Protein AF-0000000078804702 (afdb_homodimer)

Solvent-accessible surface area (backbone atoms only — not comparable to full-atom values): 27509 Å² total; per-residue (Å²): 141,84,66,88,54,60,41,47,12,32,37,40,28,35,27,74,86,36,54,41,35,38,36,31,44,32,81,52,25,20,32,61,36,41,46,68,58,46,64,64,47,25,78,71,20,15,32,34,26,32,12,50,66,21,12,46,74,16,57,66,72,51,76,78,38,61,78,45,44,46,62,44,34,39,52,32,46,51,52,30,50,53,52,49,28,63,74,61,70,49,56,24,34,37,36,12,26,24,32,20,10,31,43,47,53,52,41,41,50,76,42,46,86,52,38,58,26,34,39,25,39,27,25,30,65,47,52,72,68,54,44,49,49,36,40,70,44,6,63,62,51,32,52,50,39,51,53,32,36,75,34,41,37,58,34,29,51,51,47,44,69,77,40,68,67,44,57,71,65,32,42,52,19,38,29,46,4,32,51,31,31,43,58,71,55,40,51,57,25,62,53,39,68,88,60,61,52,67,62,53,59,72,66,41,74,49,38,36,35,41,31,35,20,68,29,89,68,28,67,39,20,59,66,43,45,49,54,58,58,68,67,68,49,91,45,55,46,72,45,82,47,79,86,19,52,55,65,35,52,56,61,39,47,67,63,42,49,68,66,45,49,63,55,54,52,53,50,48,57,58,53,62,58,61,67,67,78,108,138,83,66,88,53,62,41,47,10,32,36,39,27,34,28,76,88,35,54,42,33,40,37,30,44,32,83,52,26,21,33,61,36,41,47,68,56,47,62,64,46,24,78,72,19,16,32,36,25,32,13,51,67,22,12,45,76,16,59,67,73,52,77,77,37,62,79,45,44,45,61,44,34,41,53,31,48,53,51,29,50,52,51,49,26,63,75,62,70,48,54,25,34,37,35,13,26,25,30,18,10,30,44,46,53,51,42,41,50,76,41,46,84,52,37,60,28,36,40,25,40,27,26,30,64,46,53,72,69,54,45,49,48,36,39,71,42,6,64,62,51,32,51,50,39,51,53,33,37,76,34,43,37,57,36,28,52,52,48,43,69,76,40,68,69,44,56,72,63,32,41,51,19,37,28,47,3,33,52,30,31,42,57,72,56,42,52,56,25,61,54,41,67,88,62,60,52,69,62,53,60,72,64,41,75,48,40,36,33,42,31,33,20,68,29,90,70,29,66,40,19,59,65,42,46,50,55,59,58,69,66,70,48,89,45,57,45,72,45,82,50,81,85,20,54,57,64,36,54,55,60,39,47,66,64,42,47,68,66,46,50,64,55,54,52,55,48,48,56,59,53,62,58,61,69,67,78,107

pLDDT: mean 95.22, std 11.7, range [25.05, 98.94]

Radius of gyration: 23.61 Å; Cα contacts (8 Å, |Δi|>4): 1198; chains: 2; bounding box: 57×75×54 Å

Secondary structure (DSSP, 8-state):
--SS--PPPEEEES-TTSPEEEEE--TT--GGGGHHHHHHHTTTSEEEEEPPTTSTTSPPPPTGGGGSHHHHHHHHHHHHHHHHHHHHTS-EEEEEETHHHHHHHHHHHH-GGGEEEEEEES-----HHHHHHHHHHHHHHHHHHHHHHH-HHHHHHHHHHH-TTS-HHHHHHHHHHHHTS-HHHHHHT--S-SS-HHHHHHT--S-EEEEE-SSTT-SSHHHHHHHHHHT--TTEEEEE-TT--SSHHHHSHHHHHHHHHHHHHHHHHHHHHHHTT-/--SS--PPPEEEES-TTSPEEEEE--TT--GGGGHHHHHHHTTTSEEEEEPPTTSTTSPPPPTGGGGSHHHHHHHHHHHHHHHHHHHHTS-EEEEEETHHHHHHHHHHHH-GGGEEEEEEES-----HHHHHHHHHHHHHHHHHHHHHHH-HHHHHHHHHHH-TTS-HHHHHHHHHHHHTS-HHHHHHT--S-SS-HHHHHHT--S-EEEEE-SSTT-SSHHHHHHHHHHT--TTEEEEE-TT--SSHHHHSHHHHHHHHHHHHHHHHHHHHHHHTT-

InterPro domains:
  IPR000073 Alpha/beta hydrolase fold-1 [PF00561] (19-133)
  IPR000073 Alpha/beta hydrolase fold-1 [PR00111] (44-59)
  IPR000073 Alpha/beta hydrolase fold-1 [PR00111] (94-107)
  IPR029058 Alpha/Beta hydrolase fold [G3DSA:3.40.50.1820] (8-265)
  IPR029058 Alpha/Beta hydrolase fold [SSF53474] (6-266)
  IPR050266 AB hydrolase superfamily [PTHR43798] (16-266)

Foldseek 3Di:
DDDPQLAFDKDKAADLQAAEEEEEEAALFAQLLCVVVCVVCRDHHTYIYTGFAQWDPTHHDDPVCLVPVLVSRLVSVLSNLVVSCVVSVHAYEYEYAALGLQSVLLCLLPPVVRHLEYEYQLYVQADPVRLVVLQVCLVVVLVVLVVLLVPVVVQLVVCCVVQVQFDSSSSSRSSNSSNRGRSSNSNRSDSHDPDNVLVSNLSRDHAYEYEWEADPQRRCHPVNQVSQVVSVDPSYHYHYDYDAHSPRCRRCVPSCCVVCVVVNVVSSVVTVVVVVVD/DDDPQLAFDKDKAADLQAAEAEEEEAALFAQLLCVVVCVVCRDHHTYIYTGFAQWDPTHHDDPVCLVPVLVSRLVSVLSNLVVSCVVSVHAYEYEYAALGLQSVLLCLLPPVVRHLEYEYQLYVQADPVRLVVLQVCLVVVLVVLVVLLVPVVVQLVVCCVVQVQFDSSSSSRSSNSSNRGRSSNSNRSDSHDPDNVLVSNLSRDHAYEYEWEADPQRRCHPVNQVSQVVSVDPSYHYHYDYDAHSPRCRNCVPSCCVPPVVVNVVSSVVTVVVVVVD

Structure (mmCIF, N/CA/C/O backbone):
data_AF-0000000078804702-model_v1
#
loop_
_entity.id
_entity.type
_entity.pdbx_description
1 polymer 'Hydrolase, alpha/beta domain protein'
#
loop_
_atom_site.group_PDB
_atom_site.id
_atom_site.type_symbol
_atom_site.label_atom_id
_atom_site.label_alt_id
_atom_site.label_comp_id
_atom_site.label_asym_id
_atom_site.label_entity_id
_atom_site.label_seq_id
_atom_site.pdbx_PDB_ins_code
_atom_site.Cartn_x
_atom_site.Cartn_y
_atom_site.Cartn_z
_atom_site.occupancy
_atom_site.B_iso_or_equiv
_atom_site.auth_seq_id
_atom_site.auth_comp_id
_atom_site.auth_asym_id
_atom_site.auth_atom_id
_atom_site.pdbx_PDB_model_num
ATOM 1 N N . MET A 1 1 ? 19.219 3.117 -19.453 1 29.48 1 MET A N 1
ATOM 2 C CA . MET A 1 1 ? 18 2.646 -18.797 1 29.48 1 MET A CA 1
ATOM 3 C C . MET A 1 1 ? 16.875 3.686 -18.922 1 29.48 1 MET A C 1
ATOM 5 O O . MET A 1 1 ? 16.547 4.355 -17.938 1 29.48 1 MET A O 1
ATOM 9 N N . SER A 1 2 ? 16.641 4.332 -20.031 1 34.12 2 SER A N 1
ATOM 10 C CA . SER A 1 2 ? 16.188 5.602 -20.594 1 34.12 2 SER A CA 1
ATOM 11 C C . SER A 1 2 ? 14.742 5.895 -20.234 1 34.12 2 SER A C 1
ATOM 13 O O . SER A 1 2 ? 14.344 7.059 -20.141 1 34.12 2 SER A O 1
ATOM 15 N N . GLY A 1 3 ? 13.664 4.961 -20.594 1 38.44 3 GLY A N 1
ATOM 16 C CA . GLY A 1 3 ? 12.289 5.406 -20.734 1 38.44 3 GLY A CA 1
ATOM 17 C C . GLY A 1 3 ? 11.57 5.582 -19.406 1 38.44 3 GLY A C 1
ATOM 18 O O . GLY A 1 3 ? 12.07 5.148 -18.375 1 38.44 3 GLY A O 1
ATOM 19 N N . ALA A 1 4 ? 10.375 6.328 -19.172 1 47.5 4 ALA A N 1
ATOM 20 C CA . ALA A 1 4 ? 9.461 6.488 -18.047 1 47.5 4 ALA A CA 1
ATOM 21 C C . ALA A 1 4 ? 9.32 5.191 -17.266 1 47.5 4 ALA A C 1
ATOM 23 O O . ALA A 1 4 ? 8.992 4.145 -17.828 1 47.5 4 ALA A O 1
ATOM 24 N N . GLY A 1 5 ? 10.18 4.957 -16.312 1 56.16 5 GLY A N 1
ATOM 25 C CA . GLY A 1 5 ? 10.43 3.711 -15.617 1 56.16 5 GLY A CA 1
ATOM 26 C C . GLY A 1 5 ? 9.156 2.961 -15.258 1 56.16 5 GLY A C 1
ATOM 27 O O . GLY A 1 5 ? 8.133 3.576 -14.961 1 56.16 5 GLY A O 1
ATOM 28 N N . ARG A 1 6 ? 8.891 1.747 -15.75 1 79.5 6 ARG A N 1
ATOM 29 C CA . ARG A 1 6 ? 7.859 0.716 -15.711 1 79.5 6 ARG A CA 1
ATOM 30 C C . ARG A 1 6 ? 7.777 0.076 -14.328 1 79.5 6 ARG A C 1
ATOM 32 O O . ARG A 1 6 ? 7.219 -1.011 -14.18 1 79.5 6 ARG A O 1
ATOM 39 N N . ILE A 1 7 ? 8.25 0.853 -13.398 1 95.69 7 ILE A N 1
ATOM 40 C CA . ILE A 1 7 ? 8.266 0.245 -12.07 1 95.69 7 ILE A CA 1
ATOM 41 C C . ILE A 1 7 ? 6.852 0.239 -11.492 1 95.69 7 ILE A C 1
ATOM 43 O O . ILE A 1 7 ? 6.191 1.278 -11.438 1 95.69 7 ILE A O 1
ATOM 47 N N . LEU A 1 8 ? 6.438 -0.89 -11.117 1 98.69 8 LEU A N 1
ATOM 48 C CA . LEU A 1 8 ? 5.109 -1.077 -10.539 1 98.69 8 LEU A CA 1
ATOM 49 C C . LEU A 1 8 ? 5.055 -0.542 -9.109 1 98.69 8 LEU A C 1
ATOM 51 O O . LEU A 1 8 ? 6.09 -0.417 -8.453 1 98.69 8 LEU A O 1
ATOM 55 N N . SER A 1 9 ? 3.852 -0.171 -8.688 1 98.75 9 SER A N 1
ATOM 56 C CA . SER A 1 9 ? 3.656 0.253 -7.309 1 98.75 9 SER A CA 1
ATOM 57 C C . SER A 1 9 ? 3.779 -0.923 -6.348 1 98.75 9 SER A C 1
ATOM 59 O O . SER A 1 9 ? 3.508 -2.066 -6.719 1 98.75 9 SER A O 1
ATOM 61 N N . PHE A 1 10 ? 4.188 -0.593 -5.113 1 98.88 10 PHE A N 1
ATOM 62 C CA . PHE A 1 10 ? 4.316 -1.663 -4.129 1 98.88 10 PHE A CA 1
ATOM 63 C C . PHE A 1 10 ? 4.152 -1.12 -2.715 1 98.88 10 PHE A C 1
ATOM 65 O O . PHE A 1 10 ? 4.238 0.091 -2.496 1 98.88 10 PHE A O 1
ATOM 72 N N . ILE A 1 11 ? 3.848 -1.973 -1.835 1 98.94 11 ILE A N 1
ATOM 73 C CA . ILE A 1 11 ? 3.869 -1.751 -0.394 1 98.94 11 ILE A CA 1
ATOM 74 C C . ILE A 1 11 ? 5.125 -2.373 0.207 1 98.94 11 ILE A C 1
ATOM 76 O O . ILE A 1 11 ? 5.48 -3.51 -0.116 1 98.94 11 ILE A O 1
ATOM 80 N N . ALA A 1 12 ? 5.793 -1.643 1.043 1 98.81 12 ALA A N 1
ATOM 81 C CA . ALA A 1 12 ? 6.961 -2.166 1.744 1 98.81 12 ALA A CA 1
ATOM 82 C C . ALA A 1 12 ? 6.777 -2.086 3.256 1 98.81 12 ALA A C 1
ATOM 84 O O . ALA A 1 12 ? 6.281 -1.083 3.775 1 98.81 12 ALA A O 1
ATOM 85 N N . ALA A 1 13 ? 7.109 -3.119 3.928 1 98.56 13 ALA A N 1
ATOM 86 C CA . ALA A 1 13 ? 7.02 -3.211 5.383 1 98.56 13 ALA A CA 1
ATOM 87 C C . ALA A 1 13 ? 8.156 -4.051 5.953 1 98.56 13 ALA A C 1
ATOM 89 O O . ALA A 1 13 ? 8.75 -4.863 5.238 1 98.56 13 ALA A O 1
ATOM 90 N N . GLY A 1 14 ? 8.484 -3.824 7.215 1 97.56 14 GLY A N 1
ATOM 91 C CA . GLY A 1 14 ? 9.539 -4.574 7.875 1 97.56 14 GLY A CA 1
ATOM 92 C C . GLY A 1 14 ? 10.906 -3.912 7.77 1 97.56 14 GLY A C 1
ATOM 93 O O . GLY A 1 14 ? 11.055 -2.91 7.07 1 97.56 14 GLY A O 1
ATOM 94 N N . ASP A 1 15 ? 11.883 -4.488 8.43 1 96.19 15 ASP A N 1
ATOM 95 C CA . ASP A 1 15 ? 13.25 -3.98 8.492 1 96.19 15 ASP A CA 1
ATOM 96 C C . ASP A 1 15 ? 13.969 -4.16 7.156 1 96.19 15 ASP A C 1
ATOM 98 O O . ASP A 1 15 ? 14.094 -5.281 6.66 1 96.19 15 ASP A O 1
ATOM 102 N N . PRO A 1 16 ? 14.461 -3.021 6.598 1 95.56 16 PRO A N 1
ATOM 103 C CA . PRO A 1 16 ? 15.094 -3.102 5.277 1 95.56 16 PRO A CA 1
ATOM 104 C C . PRO A 1 16 ? 16.359 -3.951 5.281 1 95.56 16 PRO A C 1
ATOM 106 O O . PRO A 1 16 ? 16.875 -4.309 4.219 1 95.56 16 PRO A O 1
ATOM 109 N N . ASN A 1 17 ? 16.891 -4.258 6.434 1 94 17 ASN A N 1
ATOM 110 C CA . ASN A 1 17 ? 18.109 -5.035 6.523 1 94 17 ASN A CA 1
ATOM 111 C C . ASN A 1 17 ? 17.828 -6.531 6.625 1 94 17 ASN A C 1
ATOM 113 O O . ASN A 1 17 ? 18.75 -7.344 6.68 1 94 17 ASN A O 1
ATOM 117 N N . ARG A 1 18 ? 16.578 -6.918 6.641 1 96.12 18 ARG A N 1
ATOM 118 C CA . ARG A 1 18 ? 16.172 -8.32 6.699 1 96.12 18 ARG A CA 1
ATOM 119 C C . ARG A 1 18 ? 16.016 -8.898 5.297 1 96.12 18 ARG A C 1
ATOM 121 O O . ARG A 1 18 ? 15.938 -8.156 4.316 1 96.12 18 ARG A O 1
ATOM 128 N N . PRO A 1 19 ? 16.016 -10.25 5.188 1 97.12 19 PRO A N 1
ATOM 129 C CA . PRO A 1 19 ? 15.852 -10.867 3.867 1 97.12 19 PRO A CA 1
ATOM 130 C C . PRO A 1 19 ? 14.562 -10.43 3.174 1 97.12 19 PRO A C 1
ATOM 132 O O . PRO A 1 19 ? 13.523 -10.273 3.826 1 97.12 19 PRO A O 1
ATOM 135 N N . LEU A 1 20 ? 14.617 -10.305 1.873 1 97.94 20 LEU A N 1
ATOM 136 C CA . LEU A 1 20 ? 13.539 -9.727 1.079 1 97.94 20 LEU A CA 1
ATOM 137 C C . LEU A 1 20 ? 12.555 -10.797 0.626 1 97.94 20 LEU A C 1
ATOM 139 O O . LEU A 1 20 ? 12.961 -11.812 0.045 1 97.94 20 LEU A O 1
ATOM 143 N N . VAL A 1 21 ? 11.305 -10.625 0.927 1 98.81 21 VAL A N 1
ATOM 144 C CA . VAL A 1 21 ? 10.203 -11.414 0.387 1 98.81 21 VAL A CA 1
ATOM 145 C C . VAL A 1 21 ? 9.328 -10.539 -0.506 1 98.81 21 VAL A C 1
ATOM 147 O O . VAL A 1 21 ? 8.867 -9.477 -0.086 1 98.81 21 VAL A O 1
ATOM 150 N N . VAL A 1 22 ? 9.086 -10.938 -1.738 1 98.94 22 VAL A N 1
ATOM 151 C CA . VAL A 1 22 ? 8.227 -10.219 -2.672 1 98.94 22 VAL A CA 1
ATOM 152 C C . VAL A 1 22 ? 6.934 -11 -2.891 1 98.94 22 VAL A C 1
ATOM 154 O O . VAL A 1 22 ? 6.969 -12.195 -3.203 1 98.94 22 VAL A O 1
ATOM 157 N N . LEU A 1 23 ? 5.824 -10.367 -2.686 1 98.94 23 LEU A N 1
ATOM 158 C CA . LEU A 1 23 ? 4.5 -10.961 -2.818 1 98.94 23 LEU A CA 1
ATOM 159 C C . LEU A 1 23 ? 3.799 -10.453 -4.074 1 98.94 23 LEU A C 1
ATOM 161 O O . LEU A 1 23 ? 3.768 -9.25 -4.328 1 98.94 23 LEU A O 1
ATOM 165 N N . LEU A 1 24 ? 3.209 -11.367 -4.816 1 98.94 24 LEU A N 1
ATOM 166 C CA . LEU A 1 24 ? 2.451 -10.984 -6.004 1 98.94 24 LEU A CA 1
ATOM 167 C C . LEU A 1 24 ? 1.07 -11.625 -6 1 98.94 24 LEU A C 1
ATOM 169 O O . LEU A 1 24 ? 0.952 -12.852 -5.879 1 98.94 24 LEU A O 1
ATOM 173 N N . HIS A 1 25 ? 0.046 -10.828 -6.156 1 98.88 25 HIS A N 1
ATOM 174 C CA . HIS A 1 25 ? -1.347 -11.227 -5.996 1 98.88 25 HIS A CA 1
ATOM 175 C C . HIS A 1 25 ? -1.904 -11.812 -7.289 1 98.88 25 HIS A C 1
ATOM 177 O O . HIS A 1 25 ? -1.232 -11.797 -8.32 1 98.88 25 HIS A O 1
ATOM 183 N N . GLY A 1 26 ? -3.105 -12.383 -7.215 1 98.75 26 GLY A N 1
ATOM 184 C CA . GLY A 1 26 ? -3.811 -12.906 -8.375 1 98.75 26 GLY A CA 1
ATOM 185 C C . GLY A 1 26 ? -4.602 -11.852 -9.125 1 98.75 26 GLY A C 1
ATOM 186 O O . GLY A 1 26 ? -4.648 -10.695 -8.711 1 98.75 26 GLY A O 1
ATOM 187 N N . VAL A 1 27 ? -5.242 -12.273 -10.227 1 98.69 27 VAL A N 1
ATOM 188 C CA . VAL A 1 27 ? -5.988 -11.344 -11.062 1 98.69 27 VAL A CA 1
ATOM 189 C C . VAL A 1 27 ? -7.117 -10.711 -10.25 1 98.69 27 VAL A C 1
ATOM 191 O O . VAL A 1 27 ? -7.762 -11.383 -9.445 1 98.69 27 VAL A O 1
ATOM 194 N N . CYS A 1 28 ? -7.301 -9.383 -10.352 1 98.44 28 CYS A N 1
ATOM 195 C CA . CYS A 1 28 ? -8.367 -8.57 -9.773 1 98.44 28 CYS A CA 1
ATOM 196 C C . CYS A 1 28 ? -8.195 -8.445 -8.266 1 98.44 28 CYS A C 1
ATOM 198 O O . CYS A 1 28 ? -9.164 -8.156 -7.551 1 98.44 28 CYS A O 1
ATOM 200 N N . ASP A 1 29 ? -7.078 -8.695 -7.77 1 98.5 29 ASP A N 1
ATOM 201 C CA . ASP A 1 29 ? -6.688 -8.43 -6.387 1 98.5 29 ASP A CA 1
ATOM 202 C C . ASP A 1 29 ? -5.723 -7.246 -6.309 1 98.5 29 ASP A C 1
ATOM 204 O O . ASP A 1 29 ? -5.652 -6.434 -7.23 1 98.5 29 ASP A O 1
ATOM 208 N N . ALA A 1 30 ? -5.039 -7.062 -5.188 1 98.81 30 ALA A N 1
ATOM 209 C CA . ALA A 1 30 ? -4.105 -5.953 -5.012 1 98.81 30 ALA A CA 1
ATOM 210 C C . ALA A 1 30 ? -3.098 -6.258 -3.908 1 98.81 30 ALA A C 1
ATOM 212 O O . ALA A 1 30 ? -3.277 -7.203 -3.137 1 98.81 30 ALA A O 1
ATOM 213 N N . ALA A 1 31 ? -2.057 -5.477 -3.877 1 98.88 31 ALA A N 1
ATOM 214 C CA . ALA A 1 31 ? -1.013 -5.637 -2.869 1 98.88 31 ALA A CA 1
ATOM 215 C C . ALA A 1 31 ? -1.597 -5.57 -1.46 1 98.88 31 ALA A C 1
ATOM 217 O O . ALA A 1 31 ? -1.213 -6.352 -0.585 1 98.88 31 ALA A O 1
ATOM 218 N N . ILE A 1 32 ? -2.557 -4.68 -1.244 1 98.81 32 ILE A N 1
ATOM 219 C CA . ILE A 1 32 ? -3.084 -4.43 0.093 1 98.81 32 ILE A CA 1
ATOM 220 C C . ILE A 1 32 ? -3.889 -5.637 0.565 1 98.81 32 ILE A C 1
ATOM 222 O O . ILE A 1 32 ? -4.18 -5.77 1.756 1 98.81 32 ILE A O 1
ATOM 226 N N . ALA A 1 33 ? -4.238 -6.523 -0.337 1 98.12 33 ALA A N 1
ATOM 227 C CA . ALA A 1 33 ? -5 -7.719 0.019 1 98.12 33 ALA A CA 1
ATOM 228 C C . ALA A 1 33 ? -4.113 -8.758 0.701 1 98.12 33 ALA A C 1
ATOM 230 O O . ALA A 1 33 ? -4.602 -9.781 1.184 1 98.12 33 ALA A O 1
ATOM 231 N N . TRP A 1 34 ? -2.803 -8.453 0.8 1 98.5 34 TRP A N 1
ATOM 232 C CA . TRP A 1 34 ? -1.849 -9.305 1.511 1 98.5 34 TRP A CA 1
ATOM 233 C C . TRP A 1 34 ? -1.654 -8.82 2.943 1 98.5 34 TRP A C 1
ATOM 235 O O . TRP A 1 34 ? -0.7 -9.219 3.615 1 98.5 34 TRP A O 1
ATOM 245 N N . SER A 1 35 ? -2.473 -7.98 3.473 1 98.62 35 SER A N 1
ATOM 246 C CA . SER A 1 35 ? -2.23 -7.266 4.719 1 98.62 35 SER A CA 1
ATOM 247 C C . SER A 1 35 ? -1.927 -8.227 5.863 1 98.62 35 SER A C 1
ATOM 249 O O . SER A 1 35 ? -0.96 -8.039 6.602 1 98.62 35 SER A O 1
ATOM 251 N N . ASP A 1 36 ? -2.73 -9.258 6.012 1 98.38 36 ASP A N 1
ATOM 252 C CA . ASP A 1 36 ? -2.533 -10.203 7.102 1 98.38 36 ASP A CA 1
ATOM 253 C C . ASP A 1 36 ? -1.174 -10.891 6.992 1 98.38 36 ASP A C 1
ATOM 255 O O . ASP A 1 36 ? -0.485 -11.078 7.996 1 98.38 36 ASP A O 1
ATOM 259 N N . TYR A 1 37 ? -0.818 -11.242 5.766 1 98.75 37 TYR A N 1
ATOM 260 C CA . TYR A 1 37 ? 0.423 -11.977 5.551 1 98.75 37 TYR A CA 1
ATOM 261 C C . TYR A 1 37 ? 1.631 -11.055 5.668 1 98.75 37 TYR A C 1
ATOM 263 O O . TYR A 1 37 ? 2.689 -11.461 6.148 1 98.75 37 TYR A O 1
ATOM 271 N N . ILE A 1 38 ? 1.525 -9.781 5.23 1 98.75 38 ILE A N 1
ATOM 272 C CA . ILE A 1 38 ? 2.566 -8.781 5.441 1 98.75 38 ILE A CA 1
ATOM 273 C C . ILE A 1 38 ? 2.834 -8.625 6.938 1 98.75 38 ILE A C 1
ATOM 275 O O . ILE A 1 38 ? 3.986 -8.656 7.375 1 98.75 38 ILE A O 1
ATOM 279 N N . ASP A 1 39 ? 1.77 -8.523 7.766 1 97.94 39 ASP A N 1
ATOM 280 C CA . ASP A 1 39 ? 1.905 -8.414 9.219 1 97.94 39 ASP A CA 1
ATOM 281 C C . ASP A 1 39 ? 2.672 -9.609 9.781 1 97.94 39 ASP A C 1
ATOM 283 O O . ASP A 1 39 ? 3.549 -9.445 10.633 1 97.94 39 ASP A O 1
ATOM 287 N N . TYR A 1 40 ? 2.291 -10.727 9.258 1 98.31 40 TYR A N 1
ATOM 288 C CA . TYR A 1 40 ? 2.865 -11.969 9.766 1 98.31 40 TYR A CA 1
ATOM 289 C C . TYR A 1 40 ? 4.344 -12.07 9.406 1 98.31 40 TYR A C 1
ATOM 291 O O . TYR A 1 40 ? 5.172 -12.398 10.258 1 98.31 40 TYR A O 1
ATOM 299 N N . LEU A 1 41 ? 4.719 -11.727 8.172 1 98.44 41 LEU A N 1
ATOM 300 C CA . LEU A 1 41 ? 6.066 -11.961 7.668 1 98.44 41 LEU A CA 1
ATOM 301 C C . LEU A 1 41 ? 7.004 -10.828 8.07 1 98.44 41 LEU A C 1
ATOM 303 O O . LEU A 1 41 ? 8.219 -11.016 8.133 1 98.44 41 LEU A O 1
ATOM 307 N N . SER A 1 42 ? 6.477 -9.625 8.32 1 97.25 42 SER A N 1
ATOM 308 C CA . SER A 1 42 ? 7.301 -8.43 8.469 1 97.25 42 SER A CA 1
ATOM 309 C C . SER A 1 42 ? 8.117 -8.477 9.75 1 97.25 42 SER A C 1
ATOM 311 O O . SER A 1 42 ? 9.031 -7.672 9.938 1 97.25 42 SER A O 1
ATOM 313 N N . HIS A 1 43 ? 7.844 -9.43 10.625 1 95.12 43 HIS A N 1
ATOM 314 C CA . HIS A 1 43 ? 8.633 -9.609 11.844 1 95.12 43 HIS A CA 1
ATOM 315 C C . HIS A 1 43 ? 10.031 -10.109 11.523 1 95.12 43 HIS A C 1
ATOM 317 O O . HIS A 1 43 ? 10.992 -9.758 12.211 1 95.12 43 HIS A O 1
ATOM 323 N N . ASP A 1 44 ? 10.156 -10.891 10.484 1 96.88 44 ASP A N 1
ATOM 324 C CA . ASP A 1 44 ? 11.422 -11.57 10.234 1 96.88 44 ASP A CA 1
ATOM 325 C C . ASP A 1 44 ? 11.977 -11.211 8.859 1 96.88 44 ASP A C 1
ATOM 327 O O . ASP A 1 44 ? 13.125 -11.523 8.547 1 96.88 44 ASP A O 1
ATOM 331 N N . PHE A 1 45 ? 11.188 -10.539 8.078 1 97.56 45 PHE A N 1
ATOM 332 C CA . PHE A 1 45 ? 11.57 -10.281 6.695 1 97.56 45 PHE A CA 1
ATOM 333 C C . PHE A 1 45 ? 11.289 -8.836 6.32 1 97.56 45 PHE A C 1
ATOM 335 O O . PHE A 1 45 ? 10.492 -8.164 6.977 1 97.56 45 PHE A O 1
ATOM 342 N N . ARG A 1 46 ? 12.031 -8.297 5.316 1 97.81 46 ARG A N 1
ATOM 343 C CA . ARG A 1 46 ? 11.555 -7.18 4.508 1 97.81 46 ARG A CA 1
ATOM 344 C C . ARG A 1 46 ? 10.539 -7.645 3.473 1 97.81 46 ARG A C 1
ATOM 346 O O . ARG A 1 46 ? 10.875 -8.414 2.566 1 97.81 46 ARG A O 1
ATOM 353 N N . VAL A 1 47 ? 9.305 -7.199 3.664 1 98.75 47 VAL A N 1
ATOM 354 C CA . VAL A 1 47 ? 8.234 -7.703 2.812 1 98.75 47 VAL A CA 1
ATOM 355 C C . VAL A 1 47 ? 7.801 -6.621 1.826 1 98.75 47 VAL A C 1
ATOM 357 O O . VAL A 1 47 ? 7.527 -5.484 2.223 1 98.75 47 VAL A O 1
ATOM 360 N N . VAL A 1 48 ? 7.773 -6.961 0.541 1 98.88 48 VAL A N 1
ATOM 361 C CA . VAL A 1 48 ? 7.301 -6.062 -0.506 1 98.88 48 VAL A CA 1
ATOM 362 C C . VAL A 1 48 ? 6.164 -6.727 -1.282 1 98.88 48 VAL A C 1
ATOM 364 O O . VAL A 1 48 ? 6.359 -7.77 -1.907 1 98.88 48 VAL A O 1
ATOM 367 N N . ALA A 1 49 ? 4.992 -6.18 -1.168 1 98.94 49 ALA A N 1
ATOM 368 C CA . ALA A 1 49 ? 3.854 -6.633 -1.964 1 98.94 49 ALA A CA 1
ATOM 369 C C . ALA A 1 49 ? 3.631 -5.727 -3.17 1 98.94 49 ALA A C 1
ATOM 371 O O . ALA A 1 49 ? 3.484 -4.512 -3.021 1 98.94 49 ALA A O 1
ATOM 372 N N . VAL A 1 50 ? 3.555 -6.289 -4.352 1 98.94 50 VAL A N 1
ATOM 373 C CA . VAL A 1 50 ? 3.537 -5.516 -5.59 1 98.94 50 VAL A CA 1
ATOM 374 C C . VAL A 1 50 ? 2.129 -5.508 -6.176 1 98.94 50 VAL A C 1
ATOM 376 O O . VAL A 1 50 ? 1.453 -6.539 -6.199 1 98.94 50 VAL A O 1
ATOM 379 N N . ASP A 1 51 ? 1.632 -4.332 -6.555 1 98.94 51 ASP A N 1
ATOM 380 C CA . ASP A 1 51 ? 0.477 -4.266 -7.445 1 98.94 51 ASP A CA 1
ATOM 381 C C . ASP A 1 51 ? 0.866 -4.621 -8.875 1 98.94 51 ASP A C 1
ATOM 383 O O . ASP A 1 51 ? 1.673 -3.928 -9.5 1 98.94 51 ASP A O 1
ATOM 387 N N . MET A 1 52 ? 0.272 -5.617 -9.367 1 98.62 52 MET A N 1
ATOM 388 C CA . MET A 1 52 ? 0.56 -6.059 -10.734 1 98.62 52 MET A CA 1
ATOM 389 C C . MET A 1 52 ? 0.113 -5.012 -11.75 1 98.62 52 MET A C 1
ATOM 391 O O . MET A 1 52 ? -0.793 -4.223 -11.477 1 98.62 52 MET A O 1
ATOM 395 N N . LEU A 1 53 ? 0.752 -5.02 -12.969 1 98.62 53 LEU A N 1
ATOM 396 C CA . LEU A 1 53 ? 0.295 -4.16 -14.055 1 98.62 53 LEU A CA 1
ATOM 397 C C . LEU A 1 53 ? -1.22 -4.238 -14.203 1 98.62 53 LEU A C 1
ATOM 399 O O . LEU A 1 53 ? -1.79 -5.328 -14.242 1 98.62 53 LEU A O 1
ATOM 403 N N . GLY A 1 54 ? -1.879 -3.072 -14.25 1 98.38 54 GLY A N 1
ATOM 404 C CA . GLY A 1 54 ? -3.324 -3.018 -14.391 1 98.38 54 GLY A CA 1
ATOM 405 C C . GLY A 1 54 ? -4.062 -3.209 -13.086 1 98.38 54 GLY A C 1
ATOM 406 O O . GLY A 1 54 ? -5.289 -3.338 -13.07 1 98.38 54 GLY A O 1
ATOM 407 N N . HIS A 1 55 ? -3.381 -3.262 -11.969 1 98.75 55 HIS A N 1
ATOM 408 C CA . HIS A 1 55 ? -4 -3.488 -10.672 1 98.75 55 HIS A CA 1
ATOM 409 C C . HIS A 1 55 ? -3.561 -2.434 -9.656 1 98.75 55 HIS A C 1
ATOM 411 O O . HIS A 1 55 ? -2.482 -1.849 -9.797 1 98.75 55 HIS A O 1
ATOM 417 N N . GLY A 1 56 ? -4.387 -2.201 -8.594 1 98.69 56 GLY A N 1
ATOM 418 C CA . GLY A 1 56 ? -4.031 -1.302 -7.512 1 98.69 56 GLY A CA 1
ATOM 419 C C . GLY A 1 56 ? -3.574 0.063 -7.992 1 98.69 56 GLY A C 1
ATOM 420 O O . GLY A 1 56 ? -4.277 0.723 -8.758 1 98.69 56 GLY A O 1
ATOM 421 N N . LEU A 1 57 ? -2.346 0.412 -7.562 1 98.62 57 LEU A N 1
ATOM 422 C CA . LEU A 1 57 ? -1.825 1.742 -7.855 1 98.62 57 LEU A CA 1
ATOM 423 C C . LEU A 1 57 ? -0.769 1.682 -8.953 1 98.62 57 LEU A C 1
ATOM 425 O O . LEU A 1 57 ? -0.094 2.676 -9.227 1 98.62 57 LEU A O 1
ATOM 429 N N . SER A 1 58 ? -0.628 0.505 -9.555 1 98.56 58 SER A N 1
ATOM 430 C CA . SER A 1 58 ? 0.252 0.365 -10.711 1 98.56 58 SER A CA 1
ATOM 431 C C . SER A 1 58 ? -0.396 0.927 -11.969 1 98.56 58 SER A C 1
ATOM 433 O O . SER A 1 58 ? -1.609 1.144 -12.008 1 98.56 58 SER A O 1
ATOM 435 N N . PRO A 1 59 ? 0.39 1.15 -13 1 97 59 PRO A N 1
ATOM 436 C CA . PRO A 1 59 ? -0.158 1.693 -14.242 1 97 59 PRO A CA 1
ATOM 437 C C . PRO A 1 59 ? -1.2 0.777 -14.883 1 97 59 PRO A C 1
ATOM 439 O O . PRO A 1 59 ? -1.107 -0.448 -14.758 1 97 59 PRO A O 1
ATOM 442 N N . ARG A 1 60 ? -2.17 1.391 -15.555 1 96.81 60 ARG A N 1
ATOM 443 C CA . ARG A 1 60 ? -3.096 0.642 -16.391 1 96.81 60 ARG A CA 1
ATOM 444 C C . ARG A 1 60 ? -2.41 0.158 -17.672 1 96.81 60 ARG A C 1
ATOM 446 O O . ARG A 1 60 ? -1.348 0.664 -18.047 1 96.81 60 ARG A O 1
ATOM 453 N N . TYR A 1 61 ? -3.031 -0.846 -18.266 1 97.38 61 TYR A N 1
ATOM 454 C CA . TYR A 1 61 ? -2.479 -1.368 -19.516 1 97.38 61 TYR A CA 1
ATOM 455 C C . TYR A 1 61 ? -2.586 -0.34 -20.625 1 97.38 61 TYR A C 1
ATOM 457 O O . TYR A 1 61 ? -3.646 0.256 -20.828 1 97.38 61 TYR A O 1
ATOM 465 N N . ALA A 1 62 ? -1.458 -0.132 -21.312 1 96.75 62 ALA A N 1
ATOM 466 C CA . ALA A 1 62 ? -1.566 0.51 -22.609 1 96.75 62 ALA A CA 1
ATOM 467 C C . ALA A 1 62 ? -2.223 -0.422 -23.625 1 96.75 62 ALA A C 1
ATOM 469 O O . ALA A 1 62 ? -2.215 -1.643 -23.453 1 96.75 62 ALA A O 1
ATOM 470 N N . ASP A 1 63 ? -2.748 0.132 -24.734 1 97.12 63 ASP A N 1
ATOM 471 C CA . ASP A 1 63 ? -3.43 -0.669 -25.75 1 97.12 63 ASP A CA 1
ATOM 472 C C . ASP A 1 63 ? -2.506 -1.746 -26.312 1 97.12 63 ASP A C 1
ATOM 474 O O . ASP A 1 63 ? -2.91 -2.9 -26.453 1 97.12 63 ASP A O 1
ATOM 478 N N . ALA A 1 64 ? -1.315 -1.355 -26.594 1 97.31 64 ALA A N 1
ATOM 479 C CA . ALA A 1 64 ? -0.348 -2.293 -27.156 1 97.31 64 ALA A CA 1
ATOM 480 C C . ALA A 1 64 ? -0.044 -3.424 -26.172 1 97.31 64 ALA A C 1
ATOM 482 O O . ALA A 1 64 ? 0.186 -4.562 -26.594 1 97.31 64 ALA A O 1
ATOM 483 N N . GLN A 1 65 ? -0.081 -3.191 -24.906 1 97.12 65 GLN A N 1
ATOM 484 C CA . GLN A 1 65 ? 0.229 -4.172 -23.859 1 97.12 65 GLN A CA 1
ATOM 485 C C . GLN A 1 65 ? -0.888 -5.203 -23.734 1 97.12 65 GLN A C 1
ATOM 487 O O . GLN A 1 65 ? -0.644 -6.34 -23.328 1 97.12 65 GLN A O 1
ATOM 492 N N . LEU A 1 66 ? -2.098 -4.848 -24.125 1 97.31 66 LEU A N 1
ATOM 493 C CA . LEU A 1 66 ? -3.258 -5.723 -23.984 1 97.31 66 LEU A CA 1
ATOM 494 C C . LEU A 1 66 ? -3.236 -6.824 -25.047 1 97.31 66 LEU A C 1
ATOM 496 O O . LEU A 1 66 ? -3.955 -7.816 -24.922 1 97.31 66 LEU A O 1
ATOM 500 N N . ARG A 1 67 ? -2.398 -6.637 -26.094 1 97 67 ARG A N 1
ATOM 501 C CA . ARG A 1 67 ? -2.264 -7.68 -27.094 1 97 67 ARG A CA 1
ATOM 502 C C . ARG A 1 67 ? -1.587 -8.922 -26.531 1 97 67 ARG A C 1
ATOM 504 O O . ARG A 1 67 ? -1.852 -10.039 -26.969 1 97 67 ARG A O 1
ATOM 511 N N . HIS A 1 68 ? -0.677 -8.719 -25.594 1 97.38 68 HIS A N 1
ATOM 512 C CA . HIS A 1 68 ? 0.007 -9.766 -24.844 1 97.38 68 HIS A CA 1
ATOM 513 C C . HIS A 1 68 ? 0.045 -9.438 -23.359 1 97.38 68 HIS A C 1
ATOM 515 O O . HIS A 1 68 ? 1.12 -9.234 -22.797 1 97.38 68 HIS A O 1
ATOM 521 N N . PRO A 1 69 ? -1.123 -9.477 -22.734 1 97.94 69 PRO A N 1
ATOM 522 C CA . PRO A 1 69 ? -1.24 -8.906 -21.391 1 97.94 69 PRO A CA 1
ATOM 523 C C . PRO A 1 69 ? -0.388 -9.641 -20.359 1 97.94 69 PRO A C 1
ATOM 525 O O . PRO A 1 69 ? 0.207 -9.016 -19.484 1 97.94 69 PRO A O 1
ATOM 528 N N . PHE A 1 70 ? -0.296 -10.961 -20.469 1 98.31 70 PHE A N 1
ATOM 529 C CA . PHE A 1 70 ? 0.512 -11.703 -19.516 1 98.31 70 PHE A CA 1
ATOM 530 C C . PHE A 1 70 ? 1.982 -11.32 -19.641 1 98.31 70 PHE A C 1
ATOM 532 O O . PHE A 1 70 ? 2.637 -11.031 -18.625 1 98.31 70 PHE A O 1
ATOM 539 N N . GLU A 1 71 ? 2.496 -11.312 -20.828 1 98.12 71 GLU A N 1
ATOM 540 C CA . GLU A 1 71 ? 3.9 -10.977 -21.047 1 98.12 71 GLU A CA 1
ATOM 541 C C . GLU A 1 71 ? 4.195 -9.539 -20.609 1 98.12 71 GLU A C 1
ATOM 543 O O . GLU A 1 71 ? 5.27 -9.258 -20.078 1 98.12 71 GLU A O 1
ATOM 548 N N . SER A 1 72 ? 3.252 -8.672 -20.906 1 98.06 72 SER A N 1
ATOM 549 C CA . SER A 1 72 ? 3.408 -7.285 -20.484 1 98.06 72 SER A CA 1
ATOM 550 C C . SER A 1 72 ? 3.486 -7.18 -18.969 1 98.06 72 SER A C 1
ATOM 552 O O . SER A 1 72 ? 4.312 -6.438 -18.438 1 98.06 72 SER A O 1
ATOM 554 N N . ALA A 1 73 ? 2.6 -7.879 -18.281 1 98.38 73 ALA A N 1
ATOM 555 C CA . ALA A 1 73 ? 2.631 -7.906 -16.812 1 98.38 73 ALA A CA 1
ATOM 556 C C . ALA A 1 73 ? 3.947 -8.484 -16.297 1 98.38 73 ALA A C 1
ATOM 558 O O . ALA A 1 73 ? 4.543 -7.957 -15.367 1 98.38 73 ALA A O 1
ATOM 559 N N . TYR A 1 74 ? 4.398 -9.555 -16.969 1 98.5 74 TYR A N 1
ATOM 560 C CA . TYR A 1 74 ? 5.668 -10.172 -16.594 1 98.5 74 TYR A CA 1
ATOM 561 C C . TYR A 1 74 ? 6.816 -9.18 -16.734 1 98.5 74 TYR A C 1
ATOM 563 O O . TYR A 1 74 ? 7.641 -9.047 -15.82 1 98.5 74 TYR A O 1
ATOM 571 N N . GLU A 1 75 ? 6.895 -8.508 -17.797 1 98 75 GLU A N 1
ATOM 572 C CA . GLU A 1 75 ? 7.996 -7.582 -18.062 1 98 75 GLU A CA 1
ATOM 573 C C . GLU A 1 75 ? 8.039 -6.465 -17.031 1 98 75 GLU A C 1
ATOM 575 O O . GLU A 1 75 ? 9.109 -6.102 -16.547 1 98 75 GLU A O 1
ATOM 580 N N . ALA A 1 76 ? 6.891 -5.938 -16.734 1 98.06 76 ALA A N 1
ATOM 581 C CA . ALA A 1 76 ? 6.824 -4.887 -15.719 1 98.06 76 ALA A CA 1
ATOM 582 C C . ALA A 1 76 ? 7.258 -5.414 -14.352 1 98.06 76 ALA A C 1
ATOM 584 O O . ALA A 1 76 ? 7.949 -4.723 -13.609 1 98.06 76 ALA A O 1
ATOM 585 N N . PHE A 1 77 ? 6.832 -6.617 -14.062 1 98.69 77 PHE A N 1
ATOM 586 C CA . PHE A 1 77 ? 7.195 -7.23 -12.797 1 98.69 77 PHE A CA 1
ATOM 587 C C . PHE A 1 77 ? 8.695 -7.473 -12.719 1 98.69 77 PHE A C 1
ATOM 589 O O . PHE A 1 77 ? 9.328 -7.191 -11.703 1 98.69 77 PHE A O 1
ATOM 596 N N . GLU A 1 78 ? 9.25 -8.016 -13.758 1 98.25 78 GLU A N 1
ATOM 597 C CA . GLU A 1 78 ? 10.688 -8.258 -13.812 1 98.25 78 GLU A CA 1
ATOM 598 C C . GLU A 1 78 ? 11.477 -6.977 -13.547 1 98.25 78 GLU A C 1
ATOM 600 O O . GLU A 1 78 ? 12.406 -6.973 -12.742 1 98.25 78 GLU A O 1
ATOM 605 N N . GLU A 1 79 ? 11.078 -5.898 -14.195 1 97.81 79 GLU A N 1
ATOM 606 C CA . GLU A 1 79 ? 11.75 -4.621 -13.984 1 97.81 79 GLU A CA 1
ATOM 607 C C . GLU A 1 79 ? 11.617 -4.156 -12.539 1 97.81 79 GLU A C 1
ATOM 609 O O . GLU A 1 79 ? 12.562 -3.602 -11.969 1 97.81 79 GLU A O 1
ATOM 614 N N . THR A 1 80 ? 10.492 -4.391 -11.992 1 98.5 80 THR A N 1
ATOM 615 C CA . THR A 1 80 ? 10.25 -4 -10.602 1 98.5 80 THR A CA 1
ATOM 616 C C . THR A 1 80 ? 11.125 -4.812 -9.656 1 98.5 80 THR A C 1
ATOM 618 O O . THR A 1 80 ? 11.703 -4.262 -8.711 1 98.5 80 THR A O 1
ATOM 621 N N . VAL A 1 81 ? 11.242 -6.078 -9.922 1 98.38 81 VAL A N 1
ATOM 622 C CA . VAL A 1 81 ? 12.055 -6.93 -9.055 1 98.38 81 VAL A CA 1
ATOM 623 C C . VAL A 1 81 ? 13.523 -6.547 -9.195 1 98.38 81 VAL A C 1
ATOM 625 O O . VAL A 1 81 ? 14.266 -6.562 -8.211 1 98.38 81 VAL A O 1
ATOM 628 N N . GLU A 1 82 ? 13.969 -6.215 -10.375 1 97.56 82 GLU A N 1
ATOM 629 C CA . GLU A 1 82 ? 15.336 -5.73 -10.562 1 97.56 82 GLU A CA 1
ATOM 630 C C . GLU A 1 82 ? 15.594 -4.477 -9.727 1 97.56 82 GLU A C 1
ATOM 632 O O . GLU A 1 82 ? 16.641 -4.363 -9.086 1 97.56 82 GLU A O 1
ATOM 637 N N . TYR A 1 83 ? 14.68 -3.574 -9.781 1 97.25 83 TYR A N 1
ATOM 638 C CA . TYR A 1 83 ? 14.789 -2.357 -8.984 1 97.25 83 TYR A CA 1
ATOM 639 C C . TYR A 1 83 ? 14.875 -2.688 -7.496 1 97.25 83 TYR A C 1
ATOM 641 O O . TYR A 1 83 ? 15.711 -2.139 -6.781 1 97.25 83 TYR A O 1
ATOM 649 N N . LEU A 1 84 ? 13.969 -3.584 -7.012 1 97.81 84 LEU A N 1
ATOM 650 C CA . LEU A 1 84 ? 13.93 -3.959 -5.602 1 97.81 84 LEU A CA 1
ATOM 651 C C . LEU A 1 84 ? 15.234 -4.629 -5.184 1 97.81 84 LEU A C 1
ATOM 653 O O . LEU A 1 84 ? 15.727 -4.402 -4.074 1 97.81 84 LEU A O 1
ATOM 657 N N . GLU A 1 85 ? 15.711 -5.496 -6.062 1 95.31 85 GLU A N 1
ATOM 658 C CA . GLU A 1 85 ? 16.984 -6.152 -5.789 1 95.31 85 GLU A CA 1
ATOM 659 C C . GLU A 1 85 ? 18.109 -5.133 -5.633 1 95.31 85 GLU A C 1
ATOM 661 O O . GLU A 1 85 ? 18.938 -5.246 -4.73 1 95.31 85 GLU A O 1
ATOM 666 N N . HIS A 1 86 ? 18.109 -4.184 -6.477 1 94.38 86 HIS A N 1
ATOM 667 C CA . HIS A 1 86 ? 19.125 -3.141 -6.441 1 94.38 86 HIS A CA 1
ATOM 668 C C . HIS A 1 86 ? 19.047 -2.346 -5.141 1 94.38 86 HIS A C 1
ATOM 670 O O . HIS A 1 86 ? 20.062 -2.111 -4.492 1 94.38 86 HIS A O 1
ATOM 676 N N . VAL A 1 87 ? 17.906 -1.975 -4.762 1 94.94 87 VAL A N 1
ATOM 677 C CA . VAL A 1 87 ? 17.688 -1.138 -3.586 1 94.94 87 VAL A CA 1
ATOM 678 C C . VAL A 1 87 ? 17.969 -1.944 -2.32 1 94.94 87 VAL A C 1
ATOM 680 O O . VAL A 1 87 ? 18.547 -1.431 -1.363 1 94.94 87 VAL A O 1
ATOM 683 N N . HIS A 1 88 ? 17.516 -3.18 -2.318 1 93.62 88 HIS A N 1
ATOM 684 C CA . HIS A 1 88 ? 17.656 -4.035 -1.145 1 93.62 88 HIS A CA 1
ATOM 685 C C . HIS A 1 88 ? 19.062 -4.609 -1.047 1 93.62 88 HIS A C 1
ATOM 687 O O . HIS A 1 88 ? 19.578 -4.836 0.053 1 93.62 88 HIS A O 1
ATOM 693 N N . GLY A 1 89 ? 19.734 -4.855 -2.129 1 91.88 89 GLY A N 1
ATOM 694 C CA . GLY A 1 89 ? 21.094 -5.371 -2.156 1 91.88 89 GLY A CA 1
ATOM 695 C C . GLY A 1 89 ? 21.156 -6.887 -2.113 1 91.88 89 GLY A C 1
ATOM 696 O O . GLY A 1 89 ? 22.172 -7.457 -1.723 1 91.88 89 GLY A O 1
ATOM 697 N N . GLY A 1 90 ? 20.016 -7.574 -2.473 1 92.12 90 GLY A N 1
ATOM 698 C CA . GLY A 1 90 ? 20.031 -9.031 -2.453 1 92.12 90 GLY A CA 1
ATOM 699 C C . GLY A 1 90 ? 18.859 -9.648 -3.186 1 92.12 90 GLY A C 1
ATOM 700 O O . GLY A 1 90 ? 17.906 -8.961 -3.525 1 92.12 90 GLY A O 1
ATOM 701 N N . ARG A 1 91 ? 19 -11.047 -3.426 1 96.12 91 ARG A N 1
ATOM 702 C CA . ARG A 1 91 ? 17.953 -11.805 -4.105 1 96.12 91 ARG A CA 1
ATOM 703 C C . ARG A 1 91 ? 16.703 -11.938 -3.227 1 96.12 91 ARG A C 1
ATOM 705 O O . ARG A 1 91 ? 16.812 -11.898 -1.998 1 96.12 91 ARG A O 1
ATOM 712 N N . ALA A 1 92 ? 15.625 -12.141 -3.846 1 97.69 92 ALA A N 1
ATOM 713 C CA . ALA A 1 92 ? 14.359 -12.164 -3.115 1 97.69 92 ALA A CA 1
ATOM 714 C C . ALA A 1 92 ? 13.797 -13.578 -3.039 1 97.69 92 ALA A C 1
ATOM 716 O O . ALA A 1 92 ? 14.102 -14.422 -3.881 1 97.69 92 ALA A O 1
ATOM 717 N N . ILE A 1 93 ? 13.047 -13.836 -1.967 1 98.69 93 ILE A N 1
ATOM 718 C CA . ILE A 1 93 ? 12.086 -14.93 -1.938 1 98.69 93 ILE A CA 1
ATOM 719 C C . ILE A 1 93 ? 10.766 -14.484 -2.561 1 98.69 93 ILE A C 1
ATOM 721 O O . ILE A 1 93 ? 10.227 -13.43 -2.199 1 98.69 93 ILE A O 1
ATOM 725 N N . MET A 1 94 ? 10.281 -15.266 -3.479 1 98.69 94 MET A N 1
ATOM 726 C CA . MET A 1 94 ? 9.062 -14.891 -4.199 1 98.69 94 MET A CA 1
ATOM 727 C C . MET A 1 94 ? 7.867 -15.695 -3.709 1 98.69 94 MET A C 1
ATOM 729 O O . MET A 1 94 ? 7.977 -16.906 -3.486 1 98.69 94 MET A O 1
ATOM 733 N N . ILE A 1 95 ? 6.754 -15.031 -3.537 1 98.94 95 ILE A N 1
ATOM 734 C CA . ILE A 1 95 ? 5.496 -15.711 -3.264 1 98.94 95 ILE A CA 1
ATOM 735 C C . ILE A 1 95 ? 4.406 -15.18 -4.188 1 98.94 95 ILE A C 1
ATOM 737 O O . ILE A 1 95 ? 4.176 -13.969 -4.254 1 98.94 95 ILE A O 1
ATOM 741 N N . GLY A 1 96 ? 3.748 -15.992 -4.945 1 98.94 96 GLY A N 1
ATOM 742 C CA . GLY A 1 96 ? 2.717 -15.57 -5.879 1 98.94 96 GLY A CA 1
ATOM 743 C C . GLY A 1 96 ? 1.462 -16.422 -5.809 1 98.94 96 GLY A C 1
ATOM 744 O O . GLY A 1 96 ? 1.54 -17.641 -5.621 1 98.94 96 GLY A O 1
ATOM 745 N N . HIS A 1 97 ? 0.311 -15.812 -5.98 1 98.88 97 HIS A N 1
ATOM 746 C CA . HIS A 1 97 ? -0.979 -16.5 -6.023 1 98.88 97 HIS A CA 1
ATOM 747 C C . HIS A 1 97 ? -1.601 -16.406 -7.414 1 98.88 97 HIS A C 1
ATOM 749 O O . HIS A 1 97 ? -1.608 -15.344 -8.031 1 98.88 97 HIS A O 1
ATOM 755 N N . SER A 1 98 ? -2.141 -17.531 -7.895 1 98.81 98 SER A N 1
ATOM 756 C CA . SER A 1 98 ? -2.939 -17.562 -9.117 1 98.81 98 SER A CA 1
ATOM 757 C C . SER A 1 98 ? -2.188 -16.938 -10.289 1 98.81 98 SER A C 1
ATOM 759 O O . SER A 1 98 ? -1.071 -17.359 -10.602 1 98.81 98 SER A O 1
ATOM 761 N N . MET A 1 99 ? -2.611 -15.898 -10.906 1 98.81 99 MET A N 1
ATOM 762 C CA . MET A 1 99 ? -1.901 -15.195 -11.969 1 98.81 99 MET A CA 1
ATOM 763 C C . MET A 1 99 ? -0.534 -14.719 -11.492 1 98.81 99 MET A C 1
ATOM 765 O O . MET A 1 99 ? 0.451 -14.805 -12.227 1 98.81 99 MET A O 1
ATOM 769 N N . GLY A 1 100 ? -0.502 -14.195 -10.242 1 98.88 100 GLY A N 1
ATOM 770 C CA . GLY A 1 100 ? 0.779 -13.828 -9.656 1 98.88 100 GLY A CA 1
ATOM 771 C C . GLY A 1 100 ? 1.721 -15.008 -9.5 1 98.88 100 GLY A C 1
ATOM 772 O O . GLY A 1 100 ? 2.938 -14.859 -9.6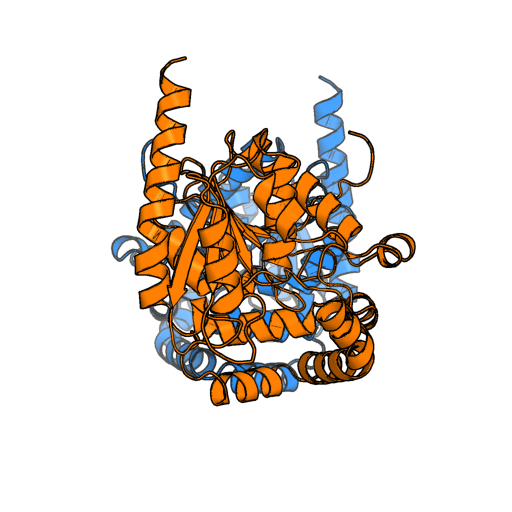33 1 98.88 100 GLY A O 1
ATOM 773 N N . GLY A 1 101 ? 1.134 -16.172 -9.188 1 98.94 101 GLY A N 1
ATOM 774 C CA . GLY A 1 101 ? 1.937 -17.391 -9.148 1 98.94 101 GLY A CA 1
ATOM 775 C C . GLY A 1 101 ? 2.525 -17.766 -10.5 1 98.94 101 GLY A C 1
ATOM 776 O O . GLY A 1 101 ? 3.668 -18.219 -10.578 1 98.94 101 GLY A O 1
ATOM 777 N N . ALA A 1 102 ? 1.757 -17.594 -11.547 1 98.94 102 ALA A N 1
ATOM 778 C CA . ALA A 1 102 ? 2.246 -17.859 -12.891 1 98.94 102 ALA A CA 1
ATOM 779 C C . ALA A 1 102 ? 3.367 -16.891 -13.266 1 98.94 102 ALA A C 1
ATOM 781 O O . ALA A 1 102 ? 4.371 -17.297 -13.859 1 98.94 102 ALA A O 1
ATOM 782 N N . ILE A 1 103 ? 3.205 -15.664 -12.93 1 98.88 103 ILE A N 1
ATOM 783 C CA . ILE A 1 103 ? 4.211 -14.656 -13.242 1 98.88 103 ILE A CA 1
ATOM 784 C C . ILE A 1 103 ? 5.496 -14.953 -12.477 1 98.88 103 ILE A C 1
ATOM 786 O O . ILE A 1 103 ? 6.59 -14.914 -13.047 1 98.88 103 ILE A O 1
ATOM 790 N N . VAL A 1 104 ? 5.379 -15.297 -11.242 1 98.88 104 VAL A N 1
ATOM 791 C CA . VAL A 1 104 ? 6.516 -15.656 -10.398 1 98.88 104 VAL A CA 1
ATOM 792 C C . VAL A 1 104 ? 7.211 -16.891 -10.977 1 98.88 104 VAL A C 1
ATOM 794 O O . VAL A 1 104 ? 8.445 -16.969 -10.992 1 98.88 104 VAL A O 1
ATOM 797 N N . THR A 1 105 ? 6.453 -17.859 -11.422 1 98.88 105 THR A N 1
ATOM 798 C CA . THR A 1 105 ? 7.008 -19.047 -12.047 1 98.88 105 THR A CA 1
ATOM 799 C C . THR A 1 105 ? 7.891 -18.688 -13.234 1 98.88 105 THR A C 1
ATOM 801 O O . THR A 1 105 ? 9.008 -19.188 -13.359 1 98.88 105 THR A O 1
ATOM 804 N N . MET A 1 106 ? 7.41 -17.797 -14.055 1 98.69 106 MET A N 1
ATOM 805 C CA . MET A 1 106 ? 8.18 -17.391 -15.219 1 98.69 106 MET A CA 1
ATOM 806 C C . MET A 1 106 ? 9.422 -16.609 -14.797 1 98.69 106 MET A C 1
ATOM 808 O O . MET A 1 106 ? 10.477 -16.734 -15.43 1 98.69 106 MET A O 1
ATOM 812 N N . LEU A 1 107 ? 9.266 -15.805 -13.742 1 98.62 107 LEU A N 1
ATOM 813 C CA . LEU A 1 107 ? 10.414 -15.039 -13.273 1 98.62 107 LEU A CA 1
ATOM 814 C C . LEU A 1 107 ? 11.516 -15.969 -12.781 1 98.62 107 LEU A C 1
ATOM 816 O O . LEU A 1 107 ? 12.688 -15.781 -13.109 1 98.62 107 LEU A O 1
ATOM 820 N N . VAL A 1 108 ? 11.156 -16.938 -11.977 1 97.75 108 VAL A N 1
ATOM 821 C CA . VAL A 1 108 ? 12.18 -17.812 -11.414 1 97.75 108 VAL A CA 1
ATOM 822 C C . VAL A 1 108 ? 12.828 -18.641 -12.523 1 97.75 108 VAL A C 1
ATOM 824 O O . VAL A 1 108 ? 14 -19 -12.43 1 97.75 108 VAL A O 1
ATOM 827 N N . ARG A 1 109 ? 12.102 -18.938 -13.594 1 98.12 109 ARG A N 1
ATOM 828 C CA . ARG A 1 109 ? 12.641 -19.656 -14.742 1 98.12 109 ARG A CA 1
ATOM 829 C C . ARG A 1 109 ? 13.617 -18.781 -15.531 1 98.12 109 ARG A C 1
ATOM 831 O O . ARG A 1 109 ? 14.719 -19.219 -15.859 1 98.12 109 ARG A O 1
ATOM 838 N N . ARG A 1 110 ? 13.25 -17.531 -15.812 1 98.06 110 ARG A N 1
ATOM 839 C CA . ARG A 1 110 ? 13.961 -16.688 -16.766 1 98.06 110 ARG A CA 1
ATOM 840 C C . ARG A 1 110 ? 15.055 -15.883 -16.062 1 98.06 110 ARG A C 1
ATOM 842 O O . ARG A 1 110 ? 16.047 -15.516 -16.688 1 98.06 110 ARG A O 1
ATOM 849 N N . ARG A 1 111 ? 14.867 -15.586 -14.836 1 98.12 111 ARG A N 1
ATOM 850 C CA . ARG A 1 111 ? 15.797 -14.758 -14.078 1 98.12 111 ARG A CA 1
ATOM 851 C C . ARG A 1 111 ? 16.125 -15.398 -12.734 1 98.12 111 ARG A C 1
ATOM 853 O O . ARG A 1 111 ? 15.867 -14.82 -11.68 1 98.12 111 ARG A O 1
ATOM 860 N N . PRO A 1 112 ? 16.719 -16.594 -12.758 1 97.88 112 PRO A N 1
ATOM 861 C CA . PRO A 1 112 ? 17.094 -17.25 -11.5 1 97.88 112 PRO A CA 1
ATOM 862 C C . PRO A 1 112 ? 18.062 -16.406 -10.664 1 97.88 112 PRO A C 1
ATOM 864 O O . PRO A 1 112 ? 18.156 -16.609 -9.445 1 97.88 112 PRO A O 1
ATOM 867 N N . ASP A 1 113 ? 18.688 -15.445 -11.281 1 97.06 113 ASP A N 1
ATOM 868 C CA . ASP A 1 113 ? 19.656 -14.586 -10.625 1 97.06 113 ASP A CA 1
ATOM 869 C C . ASP A 1 113 ? 18.984 -13.625 -9.648 1 97.06 113 ASP A C 1
ATOM 871 O O . ASP A 1 113 ? 19.625 -13.062 -8.766 1 97.06 113 ASP A O 1
ATOM 875 N N . LEU A 1 114 ? 17.656 -13.492 -9.711 1 97.44 114 LEU A N 1
ATOM 876 C CA . LEU A 1 114 ? 16.938 -12.539 -8.875 1 97.44 114 LEU A CA 1
ATOM 877 C C . LEU A 1 114 ? 16.266 -13.25 -7.703 1 97.44 114 LEU A C 1
ATOM 879 O O . LEU A 1 114 ? 15.695 -12.602 -6.824 1 97.44 114 LEU A O 1
ATOM 883 N N . CYS A 1 115 ? 16.344 -14.594 -7.598 1 97.31 115 CYS A N 1
ATOM 884 C CA . CYS A 1 115 ? 15.438 -15.305 -6.699 1 97.31 115 CYS A CA 1
ATOM 885 C C . CYS A 1 115 ? 16.203 -16.328 -5.855 1 97.31 115 CYS A C 1
ATOM 887 O O . CYS A 1 115 ? 17.031 -17.062 -6.367 1 97.31 115 CYS A O 1
ATOM 889 N N . LEU A 1 116 ? 15.891 -16.344 -4.59 1 97.25 116 LEU A N 1
ATOM 890 C CA . LEU A 1 116 ? 16.375 -17.391 -3.693 1 97.25 116 LEU A CA 1
ATOM 891 C C . LEU A 1 116 ? 15.508 -18.641 -3.807 1 97.25 116 LEU A C 1
ATOM 893 O O . LEU A 1 116 ? 15.992 -19.75 -3.605 1 97.25 116 LEU A O 1
ATOM 897 N N . GLY A 1 117 ? 14.305 -18.469 -4.086 1 98 117 GLY A N 1
ATOM 898 C CA . GLY A 1 117 ? 13.266 -19.469 -4.199 1 98 117 GLY A CA 1
ATOM 899 C C . GLY A 1 117 ? 11.875 -18.891 -4.332 1 98 117 GLY A C 1
ATOM 900 O O . GLY A 1 117 ? 11.695 -17.672 -4.219 1 98 117 GLY A O 1
ATOM 901 N N . ALA A 1 118 ? 10.922 -19.766 -4.617 1 98.88 118 ALA A N 1
ATOM 902 C CA . ALA A 1 118 ? 9.562 -19.281 -4.812 1 98.88 118 ALA A CA 1
ATOM 903 C C . ALA A 1 118 ? 8.539 -20.234 -4.207 1 98.88 118 ALA A C 1
ATOM 905 O O . ALA A 1 118 ? 8.719 -21.453 -4.25 1 98.88 118 ALA A O 1
ATOM 906 N N . VAL A 1 119 ? 7.551 -19.656 -3.623 1 98.94 119 VAL A N 1
ATOM 907 C CA . VAL A 1 119 ? 6.328 -20.359 -3.26 1 98.94 119 VAL A CA 1
ATOM 908 C C . VAL A 1 119 ? 5.172 -19.875 -4.133 1 98.94 119 VAL A C 1
ATOM 910 O O . VAL A 1 119 ? 4.855 -18.688 -4.156 1 98.94 119 VAL A O 1
ATOM 913 N N . VAL A 1 120 ? 4.57 -20.781 -4.867 1 98.94 120 VAL A N 1
ATOM 914 C CA . VAL A 1 120 ? 3.438 -20.391 -5.699 1 98.94 120 VAL A CA 1
ATOM 915 C C . VAL A 1 120 ? 2.166 -21.062 -5.195 1 98.94 120 VAL A C 1
ATOM 917 O O . VAL A 1 120 ? 2.086 -22.297 -5.141 1 98.94 120 VAL A O 1
ATOM 920 N N . GLU A 1 121 ? 1.219 -20.234 -4.797 1 98.88 121 GLU A N 1
ATOM 921 C CA . GLU A 1 121 ? -0.073 -20.656 -4.258 1 98.88 121 GLU A CA 1
ATOM 922 C C . GLU A 1 121 ? -1.1 -20.844 -5.371 1 98.88 121 GLU A C 1
ATOM 924 O O . GLU A 1 121 ? -1.625 -19.875 -5.914 1 98.88 121 GLU A O 1
ATOM 929 N N . ASP A 1 122 ? -1.397 -22.078 -5.688 1 98.88 122 ASP A N 1
ATOM 930 C CA . ASP A 1 122 ? -2.328 -22.484 -6.734 1 98.88 122 ASP A CA 1
ATOM 931 C C . ASP A 1 122 ? -2.15 -21.641 -7.988 1 98.88 122 ASP A C 1
ATOM 933 O O . ASP A 1 122 ? -3.107 -21.016 -8.469 1 98.88 122 ASP A O 1
ATOM 937 N N . PRO A 1 123 ? -1 -21.703 -8.57 1 98.88 123 PRO A N 1
ATOM 938 C CA . PRO A 1 123 ? -0.655 -20.828 -9.688 1 98.88 123 PRO A CA 1
ATOM 939 C C . PRO A 1 123 ? -1.513 -21.078 -10.93 1 98.88 123 PRO A C 1
ATOM 941 O O . PRO A 1 123 ? -1.93 -22.219 -11.172 1 98.88 123 PRO A O 1
ATOM 944 N N . ALA A 1 124 ? -1.722 -20.031 -11.688 1 98.75 124 ALA A N 1
ATOM 945 C CA . ALA A 1 124 ? -2.461 -20.156 -12.945 1 98.75 124 ALA A CA 1
ATOM 946 C C . ALA A 1 124 ? -1.635 -20.875 -14 1 98.75 124 ALA A C 1
ATOM 948 O O . ALA A 1 124 ? -1.314 -20.312 -15.047 1 98.75 124 ALA A O 1
ATOM 949 N N . TRP A 1 125 ? -1.316 -22.141 -13.711 1 98.69 125 TRP A N 1
ATOM 950 C CA . TRP A 1 125 ? -0.715 -23.062 -14.664 1 98.69 125 TRP A CA 1
ATOM 951 C C . TRP A 1 125 ? -1.786 -23.734 -15.516 1 98.69 125 TRP A C 1
ATOM 953 O O . TRP A 1 125 ? -2.02 -24.938 -15.383 1 98.69 125 TRP A O 1
ATOM 963 N N . LEU A 1 126 ? -2.291 -23.016 -16.484 1 98.19 126 LEU A N 1
ATOM 964 C CA . LEU A 1 126 ? -3.5 -23.469 -17.172 1 98.19 126 LEU A CA 1
ATOM 965 C C . LEU A 1 126 ? -3.154 -24.328 -18.375 1 98.19 126 LEU A C 1
ATOM 967 O O . LEU A 1 126 ? -2.207 -24.031 -19.109 1 98.19 126 LEU A O 1
ATOM 971 N N . ASN A 1 127 ? -3.877 -25.391 -18.562 1 95.94 127 ASN A N 1
ATOM 972 C CA . ASN A 1 127 ? -3.818 -26.094 -19.828 1 95.94 127 ASN A CA 1
ATOM 973 C C . ASN A 1 127 ? -4.695 -25.438 -20.891 1 95.94 127 ASN A C 1
ATOM 975 O O . ASN A 1 127 ? -5.332 -24.406 -20.625 1 95.94 127 ASN A O 1
ATOM 979 N N . ASP A 1 128 ? -4.75 -26.016 -22.047 1 96.44 128 ASP A N 1
ATOM 980 C CA . ASP A 1 128 ? -5.441 -25.391 -23.172 1 96.44 128 ASP A CA 1
ATOM 981 C C . ASP A 1 128 ? -6.934 -25.25 -22.875 1 96.44 128 ASP A C 1
ATOM 983 O O . ASP A 1 128 ? -7.531 -24.219 -23.188 1 96.44 128 ASP A O 1
ATOM 987 N N . GLU A 1 129 ? -7.52 -26.25 -22.359 1 96.56 129 GLU A N 1
ATOM 988 C CA . GLU A 1 129 ? -8.945 -26.219 -22.062 1 96.56 129 GLU A CA 1
ATOM 989 C C . GLU A 1 129 ? -9.266 -25.141 -21.031 1 96.56 129 GLU A C 1
ATOM 991 O O . GLU A 1 129 ? -10.242 -24.406 -21.172 1 96.56 129 GLU A O 1
ATOM 996 N N . GLN A 1 130 ? -8.508 -25.078 -20 1 96.94 130 GLN A N 1
ATOM 997 C CA . GLN A 1 130 ? -8.688 -24.078 -18.953 1 96.94 130 GLN A CA 1
ATOM 998 C C . GLN A 1 130 ? -8.516 -22.672 -19.516 1 96.94 130 GLN A C 1
ATOM 1000 O O . GLN A 1 130 ? -9.289 -21.766 -19.188 1 96.94 130 GLN A O 1
ATOM 1005 N N . ARG A 1 131 ? -7.52 -22.438 -20.328 1 98 131 ARG A N 1
ATOM 1006 C CA . ARG A 1 131 ? -7.297 -21.141 -20.938 1 98 131 ARG A CA 1
ATOM 1007 C C . ARG A 1 131 ? -8.508 -20.703 -21.766 1 98 131 ARG A C 1
ATOM 1009 O O . ARG A 1 131 ? -8.93 -19.547 -21.688 1 98 131 ARG A O 1
ATOM 1016 N N . GLN A 1 132 ? -8.984 -21.672 -22.516 1 97.75 132 GLN A N 1
ATOM 1017 C CA . GLN A 1 132 ? -10.148 -21.359 -23.328 1 97.75 132 GLN A CA 1
ATOM 1018 C C . GLN A 1 132 ? -11.352 -21.016 -22.453 1 97.75 132 GLN A C 1
ATOM 1020 O O . GLN A 1 132 ? -12.141 -20.141 -22.797 1 97.75 132 GLN A O 1
ATOM 1025 N N . ARG A 1 133 ? -11.516 -21.734 -21.406 1 97.69 133 ARG A N 1
ATOM 1026 C CA . ARG A 1 133 ? -12.617 -21.453 -20.484 1 97.69 133 ARG A CA 1
ATOM 1027 C C . ARG A 1 133 ? -12.523 -20.031 -19.938 1 97.69 133 ARG A C 1
ATOM 1029 O O . ARG A 1 133 ? -13.547 -19.359 -19.781 1 97.69 133 ARG A O 1
ATOM 1036 N N . TYR A 1 134 ? -11.352 -19.594 -19.578 1 97.81 134 TYR A N 1
ATOM 1037 C CA . TYR A 1 134 ? -11.172 -18.234 -19.094 1 97.81 134 TYR A CA 1
ATOM 1038 C C . TYR A 1 134 ? -11.578 -17.219 -20.172 1 97.81 134 TYR A C 1
ATOM 1040 O O . TYR A 1 134 ? -12.219 -16.219 -19.859 1 97.81 134 TYR A O 1
ATOM 1048 N N . VAL A 1 135 ? -11.195 -17.484 -21.375 1 98.06 135 VAL A N 1
ATOM 1049 C CA . VAL A 1 135 ? -11.547 -16.594 -22.484 1 98.06 135 VAL A CA 1
ATOM 1050 C C . VAL A 1 135 ? -13.062 -16.594 -22.672 1 98.06 135 VAL A C 1
ATOM 1052 O O . VAL A 1 135 ? -13.664 -15.531 -22.844 1 98.06 135 VAL A O 1
ATOM 1055 N N . ASP A 1 136 ? -13.664 -17.734 -22.609 1 98.5 136 ASP A N 1
ATOM 1056 C CA . ASP A 1 136 ? -15.102 -17.875 -22.812 1 98.5 136 ASP A CA 1
ATOM 1057 C C . ASP A 1 136 ? -15.883 -17.141 -21.719 1 98.5 136 ASP A C 1
ATOM 1059 O O . ASP A 1 136 ? -16.953 -16.609 -21.969 1 98.5 136 ASP A O 1
ATOM 1063 N N . ASN A 1 137 ? -15.406 -17.203 -20.547 1 98.38 137 ASN A N 1
ATOM 1064 C CA . ASN A 1 137 ? -16.109 -16.641 -19.391 1 98.38 137 ASN A CA 1
ATOM 1065 C C . ASN A 1 137 ? -15.742 -15.172 -19.172 1 98.38 137 ASN A C 1
ATOM 1067 O O . ASN A 1 137 ? -16.281 -14.531 -18.266 1 98.38 137 ASN A O 1
ATOM 1071 N N . ALA A 1 138 ? -14.875 -14.633 -19.984 1 98.38 138 ALA A N 1
ATOM 1072 C CA . ALA A 1 138 ? -14.297 -13.305 -19.766 1 98.38 138 ALA A CA 1
ATOM 1073 C C . ALA A 1 138 ? -15.383 -12.242 -19.672 1 98.38 138 ALA A C 1
ATOM 1075 O O . ALA A 1 138 ? -15.367 -11.414 -18.766 1 98.38 138 ALA A O 1
ATOM 1076 N N . PRO A 1 139 ? -16.469 -12.219 -20.547 1 98.31 139 PRO A N 1
ATOM 1077 C CA . PRO A 1 139 ? -17.5 -11.188 -20.438 1 98.31 139 PRO A CA 1
ATOM 1078 C C . PRO A 1 139 ? -18.25 -11.258 -19.109 1 98.31 139 PRO A C 1
ATOM 1080 O O . PRO A 1 139 ? -18.531 -10.227 -18.5 1 98.31 139 PRO A O 1
ATOM 1083 N N . ALA A 1 140 ? -18.547 -12.477 -18.734 1 98.44 140 ALA A N 1
ATOM 1084 C CA . ALA A 1 140 ? -19.266 -12.656 -17.469 1 98.44 140 ALA A CA 1
ATOM 1085 C C . ALA A 1 140 ? -18.406 -12.211 -16.281 1 98.44 140 ALA A C 1
ATOM 1087 O O . ALA A 1 140 ? -18.906 -11.586 -15.352 1 98.44 140 ALA A O 1
ATOM 1088 N N . ASN A 1 141 ? -17.141 -12.586 -16.312 1 98 141 ASN A N 1
ATOM 1089 C CA . ASN A 1 141 ? -16.234 -12.18 -15.25 1 98 141 ASN A CA 1
ATOM 1090 C C . ASN A 1 141 ? -16.062 -10.664 -15.195 1 98 141 ASN A C 1
ATOM 1092 O O . ASN A 1 141 ? -16.016 -10.078 -14.109 1 98 141 ASN A O 1
ATOM 1096 N N . ALA A 1 142 ? -15.953 -10.039 -16.344 1 98.31 142 ALA A N 1
ATOM 1097 C CA . ALA A 1 142 ? -15.828 -8.586 -16.422 1 98.31 142 ALA A CA 1
ATOM 1098 C C . ALA A 1 142 ? -17.078 -7.906 -15.859 1 98.31 142 ALA A C 1
ATOM 1100 O O . ALA A 1 142 ? -16.984 -6.859 -15.219 1 98.31 142 ALA A O 1
ATOM 1101 N N . ALA A 1 143 ? -18.266 -8.477 -16.141 1 98.56 143 ALA A N 1
ATOM 1102 C CA . ALA A 1 143 ? -19.5 -7.93 -15.609 1 98.56 143 ALA A CA 1
ATOM 1103 C C . ALA A 1 143 ? -19.547 -8.031 -14.086 1 98.56 143 ALA A C 1
ATOM 1105 O O . ALA A 1 143 ? -19.984 -7.102 -13.406 1 98.56 143 ALA A O 1
ATOM 1106 N N . LEU A 1 144 ? -19.109 -9.125 -13.602 1 98.19 144 LEU A N 1
ATOM 1107 C CA . LEU A 1 144 ? -19.062 -9.32 -12.156 1 98.19 144 LEU A CA 1
ATOM 1108 C C . LEU A 1 144 ? -18.078 -8.352 -11.516 1 98.19 144 LEU A C 1
ATOM 1110 O O . LEU A 1 144 ? -18.359 -7.789 -10.453 1 98.19 144 LEU A O 1
ATOM 1114 N N . LEU A 1 145 ? -16.922 -8.203 -12.109 1 98.56 145 LEU A N 1
ATOM 1115 C CA . LEU A 1 145 ? -15.945 -7.23 -11.641 1 98.56 145 LEU A CA 1
ATOM 1116 C C . LEU A 1 145 ? -16.562 -5.836 -11.562 1 98.56 145 LEU A C 1
ATOM 1118 O O . LEU A 1 145 ? -16.359 -5.121 -10.578 1 98.56 145 LEU A O 1
ATOM 1122 N N . HIS A 1 146 ? -17.266 -5.457 -12.586 1 98.44 146 HIS A N 1
ATOM 1123 C CA . HIS A 1 146 ? -17.922 -4.156 -12.609 1 98.44 146 HIS A CA 1
ATOM 1124 C C . HIS A 1 146 ? -18.906 -4.012 -11.445 1 98.44 146 HIS A C 1
ATOM 1126 O O . HIS A 1 146 ? -18.953 -2.959 -10.805 1 98.44 146 HIS A O 1
ATOM 1132 N N . ASP A 1 147 ? -19.672 -5.059 -11.18 1 98.5 147 ASP A N 1
ATOM 1133 C CA . ASP A 1 147 ? -20.641 -5.035 -10.094 1 98.5 147 ASP A CA 1
ATOM 1134 C C . ASP A 1 147 ? -19.953 -4.809 -8.75 1 98.5 147 ASP A C 1
ATOM 1136 O O . ASP A 1 147 ? -20.359 -3.949 -7.969 1 98.5 147 ASP A O 1
ATOM 1140 N N . TRP A 1 148 ? -18.906 -5.559 -8.484 1 98.5 148 TRP A N 1
ATOM 1141 C CA . TRP A 1 148 ? -18.172 -5.434 -7.23 1 98.5 148 TRP A CA 1
ATOM 1142 C C . TRP A 1 148 ? -17.484 -4.078 -7.129 1 98.5 148 TRP A C 1
ATOM 1144 O O . TRP A 1 148 ? -17.469 -3.459 -6.062 1 98.5 148 TRP A O 1
ATOM 1154 N N . ALA A 1 149 ? -16.938 -3.645 -8.227 1 98.38 149 ALA A N 1
ATOM 1155 C CA . ALA A 1 149 ? -16.219 -2.371 -8.258 1 98.38 149 ALA A CA 1
ATOM 1156 C C . ALA A 1 149 ? -17.156 -1.204 -7.98 1 98.38 149 ALA A C 1
ATOM 1158 O O . ALA A 1 149 ? -16.766 -0.214 -7.359 1 98.38 149 ALA A O 1
ATOM 1159 N N . SER A 1 150 ? -18.422 -1.271 -8.391 1 98 150 SER A N 1
ATOM 1160 C CA . SER A 1 150 ? -19.375 -0.172 -8.312 1 98 150 SER A CA 1
ATOM 1161 C C . SER A 1 150 ? -20.016 -0.086 -6.93 1 98 150 SER A C 1
ATOM 1163 O O . SER A 1 150 ? -20.547 0.955 -6.555 1 98 150 SER A O 1
ATOM 1165 N N . ASP A 1 151 ? -19.953 -1.192 -6.188 1 98.62 151 ASP A N 1
ATOM 1166 C CA . ASP A 1 151 ? -20.531 -1.226 -4.848 1 98.62 151 ASP A CA 1
ATOM 1167 C C . ASP A 1 151 ? -19.625 -2.002 -3.883 1 98.62 151 ASP A C 1
ATOM 1169 O O . ASP A 1 151 ? -19.969 -3.117 -3.479 1 98.62 151 ASP A O 1
ATOM 1173 N N . PRO A 1 152 ? -18.594 -1.344 -3.41 1 98.75 152 PRO A N 1
ATOM 1174 C CA . PRO A 1 152 ? -17.625 -2.045 -2.559 1 98.75 152 PRO A CA 1
ATOM 1175 C C . PRO A 1 152 ? -18.234 -2.518 -1.242 1 98.75 152 PRO A C 1
ATOM 1177 O O . PRO A 1 152 ? -17.812 -3.543 -0.696 1 98.75 152 PRO A O 1
ATOM 1180 N N . ALA A 1 153 ? -19.219 -1.8 -0.691 1 98.81 153 ALA A N 1
ATOM 1181 C CA . ALA A 1 153 ? -19.875 -2.256 0.53 1 98.81 153 ALA A CA 1
ATOM 1182 C C . ALA A 1 153 ? -20.547 -3.609 0.316 1 98.81 153 ALA A C 1
ATOM 1184 O O . ALA A 1 153 ? -20.375 -4.523 1.127 1 98.81 153 ALA A O 1
ATOM 1185 N N . ASN A 1 154 ? -21.234 -3.725 -0.788 1 98.62 154 ASN A N 1
ATOM 1186 C CA . ASN A 1 154 ? -21.859 -5 -1.122 1 98.62 154 ASN A CA 1
ATOM 1187 C C . ASN A 1 154 ? -20.812 -6.086 -1.383 1 98.62 154 ASN A C 1
ATOM 1189 O O . ASN A 1 154 ? -21.016 -7.242 -1.016 1 98.62 154 ASN A O 1
ATOM 1193 N N . ALA A 1 155 ? -19.781 -5.742 -2.051 1 98.81 155 ALA A N 1
ATOM 1194 C CA . ALA A 1 155 ? -18.703 -6.691 -2.314 1 98.81 155 ALA A CA 1
ATOM 1195 C C . ALA A 1 155 ? -18.141 -7.262 -1.016 1 98.81 155 ALA A C 1
ATOM 1197 O O . ALA A 1 155 ? -17.953 -8.477 -0.891 1 98.81 155 ALA A O 1
ATOM 1198 N N . ILE A 1 156 ? -17.891 -6.391 -0.056 1 98.88 156 ILE A N 1
ATOM 1199 C CA . ILE A 1 156 ? -17.328 -6.805 1.226 1 98.88 156 ILE A CA 1
ATOM 1200 C C . ILE A 1 156 ? -18.297 -7.734 1.94 1 98.88 156 ILE A C 1
ATOM 1202 O O . ILE A 1 156 ? -17.906 -8.805 2.418 1 98.88 156 ILE A O 1
ATOM 1206 N N . ARG A 1 157 ? -19.578 -7.402 1.976 1 98.56 157 ARG A N 1
ATOM 1207 C CA . ARG A 1 157 ? -20.578 -8.219 2.65 1 98.56 157 ARG A CA 1
ATOM 1208 C C . ARG A 1 157 ? -20.688 -9.602 2.014 1 98.56 157 ARG A C 1
ATOM 1210 O O . ARG A 1 157 ? -20.75 -10.609 2.719 1 98.56 157 ARG A O 1
ATOM 1217 N N . HIS A 1 158 ? -20.734 -9.586 0.751 1 98.5 158 HIS A N 1
ATOM 1218 C CA . HIS A 1 158 ? -20.812 -10.852 0.026 1 98.5 158 HIS A CA 1
ATOM 1219 C C . HIS A 1 158 ? -19.609 -11.742 0.334 1 98.5 158 HIS A C 1
ATOM 1221 O O . HIS A 1 158 ? -19.766 -12.922 0.647 1 98.5 158 HIS A O 1
ATOM 1227 N N . ASN A 1 159 ? -18.422 -11.172 0.206 1 98.19 159 ASN A N 1
ATOM 1228 C CA . ASN A 1 159 ? -17.188 -11.938 0.437 1 98.19 159 ASN A CA 1
ATOM 1229 C C . ASN A 1 159 ? -17.109 -12.43 1.879 1 98.19 159 ASN A C 1
ATOM 1231 O O . ASN A 1 159 ? -16.656 -13.555 2.131 1 98.19 159 ASN A O 1
ATOM 1235 N N . GLN A 1 160 ? -17.531 -11.617 2.85 1 97.75 160 GLN A N 1
ATOM 1236 C CA . GLN A 1 160 ? -17.547 -12.008 4.258 1 97.75 160 GLN A CA 1
ATOM 1237 C C . GLN A 1 160 ? -18.469 -13.203 4.484 1 97.75 160 GLN A C 1
ATOM 1239 O O . GLN A 1 160 ? -18.156 -14.078 5.293 1 97.75 160 GLN A O 1
ATOM 1244 N N . THR A 1 161 ? -19.594 -13.195 3.807 1 97.88 161 THR A N 1
ATOM 1245 C CA . THR A 1 161 ? -20.547 -14.289 3.941 1 97.88 161 THR A CA 1
ATOM 1246 C C . THR A 1 161 ? -19.984 -15.578 3.346 1 97.88 161 THR A C 1
ATOM 1248 O O . THR A 1 161 ? -20.094 -16.641 3.953 1 97.88 161 THR A O 1
ATOM 1251 N N . ARG A 1 162 ? -19.344 -15.445 2.24 1 96.75 162 ARG A N 1
ATOM 1252 C CA . ARG A 1 162 ? -18.828 -16.609 1.518 1 96.75 162 ARG A CA 1
ATOM 1253 C C . ARG A 1 162 ? -17.562 -17.141 2.168 1 96.75 162 ARG A C 1
ATOM 1255 O O . ARG A 1 162 ? -17.297 -18.344 2.146 1 96.75 162 ARG A O 1
ATOM 1262 N N . ARG A 1 163 ? -16.797 -16.25 2.752 1 96.56 163 ARG A N 1
ATOM 1263 C CA . ARG A 1 163 ? -15.477 -16.562 3.305 1 96.56 163 ARG A CA 1
ATOM 1264 C C . ARG A 1 163 ? -15.328 -16 4.715 1 96.56 163 ARG A C 1
ATOM 1266 O O . ARG A 1 163 ? -14.484 -15.141 4.965 1 96.56 163 ARG A O 1
ATOM 1273 N N . PRO A 1 164 ? -16.047 -16.578 5.605 1 94.06 164 PRO A N 1
ATOM 1274 C CA . PRO A 1 164 ? -16.109 -16 6.953 1 94.06 164 PRO A CA 1
ATOM 1275 C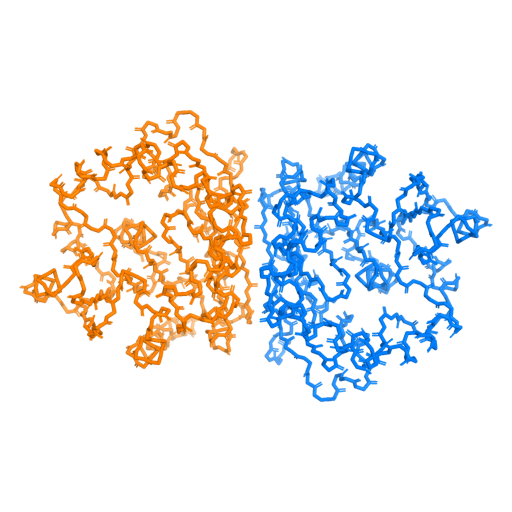 C . PRO A 1 164 ? -14.797 -16.109 7.715 1 94.06 164 PRO A C 1
ATOM 1277 O O . PRO A 1 164 ? -14.594 -15.406 8.703 1 94.06 164 PRO A O 1
ATOM 1280 N N . ASN A 1 165 ? -13.852 -16.938 7.18 1 92.75 165 ASN A N 1
ATOM 1281 C CA . ASN A 1 165 ? -12.617 -17.141 7.922 1 92.75 165 ASN A CA 1
ATOM 1282 C C . ASN A 1 165 ? -11.523 -16.172 7.48 1 92.75 165 ASN A C 1
ATOM 1284 O O . ASN A 1 165 ? -10.453 -16.109 8.086 1 92.75 165 ASN A O 1
ATOM 1288 N N . TRP A 1 166 ? -11.766 -15.359 6.418 1 96.69 166 TRP A N 1
ATOM 1289 C CA . TRP A 1 166 ? -10.797 -14.352 5.996 1 96.69 166 TRP A CA 1
ATOM 1290 C C . TRP A 1 166 ? -10.656 -13.258 7.051 1 96.69 166 TRP A C 1
ATOM 1292 O O . TRP A 1 166 ? -11.641 -12.852 7.672 1 96.69 166 TRP A O 1
ATOM 1302 N N . PRO A 1 167 ? -9.383 -12.797 7.27 1 96.69 167 PRO A N 1
ATOM 1303 C CA . PRO A 1 167 ? -9.266 -11.594 8.094 1 96.69 167 PRO A CA 1
ATOM 1304 C C . PRO A 1 167 ? -10.039 -10.406 7.531 1 96.69 167 PRO A C 1
ATOM 1306 O O . PRO A 1 167 ? -10.133 -10.242 6.312 1 96.69 167 PRO A O 1
ATOM 1309 N N . MET A 1 168 ? -10.57 -9.594 8.438 1 97.25 168 MET A N 1
ATOM 1310 C CA . MET A 1 168 ? -11.406 -8.461 8.031 1 97.25 168 MET A CA 1
ATOM 1311 C C . MET A 1 168 ? -10.664 -7.562 7.047 1 97.25 168 MET A C 1
ATOM 1313 O O . MET A 1 168 ? -11.234 -7.129 6.047 1 97.25 168 MET A O 1
ATOM 1317 N N . GLU A 1 169 ? -9.352 -7.238 7.285 1 97.94 169 GLU A N 1
ATOM 1318 C CA . GLU A 1 169 ? -8.578 -6.352 6.43 1 97.94 169 GLU A CA 1
ATOM 1319 C C . GLU A 1 169 ? -8.422 -6.93 5.023 1 97.94 169 GLU A C 1
ATOM 1321 O O . GLU A 1 169 ? -8.312 -6.184 4.051 1 97.94 169 GLU A O 1
ATOM 1326 N N . ASP A 1 170 ? -8.469 -8.258 4.934 1 97.75 170 ASP A N 1
ATOM 1327 C CA . ASP A 1 170 ? -8.344 -8.883 3.623 1 97.75 170 ASP A CA 1
ATOM 1328 C C . ASP A 1 170 ? -9.625 -8.719 2.809 1 97.75 170 ASP A C 1
ATOM 1330 O O . ASP A 1 170 ? -9.578 -8.641 1.579 1 97.75 170 ASP A O 1
ATOM 1334 N N . HIS A 1 171 ? -10.812 -8.688 3.504 1 98.62 171 HIS A N 1
ATOM 1335 C CA . HIS A 1 171 ? -12.055 -8.398 2.801 1 98.62 171 HIS A CA 1
ATOM 1336 C C . HIS A 1 171 ? -12.031 -6.996 2.197 1 98.62 171 HIS A C 1
ATOM 1338 O O . HIS A 1 171 ? -12.469 -6.801 1.062 1 98.62 171 HIS A O 1
ATOM 1344 N N . ILE A 1 172 ? -11.508 -6.051 2.971 1 98.88 172 ILE A N 1
ATOM 1345 C CA . ILE A 1 172 ? -11.406 -4.676 2.498 1 98.88 172 ILE A CA 1
ATOM 1346 C C . ILE A 1 172 ? -10.43 -4.605 1.327 1 98.88 172 ILE A C 1
ATOM 1348 O O . ILE A 1 172 ? -10.719 -3.988 0.3 1 98.88 172 ILE A O 1
ATOM 1352 N N . GLY A 1 173 ? -9.273 -5.262 1.52 1 98.75 173 GLY A N 1
ATOM 1353 C CA . GLY A 1 173 ? -8.281 -5.297 0.456 1 98.75 173 GLY A CA 1
ATOM 1354 C C . GLY A 1 173 ? -8.789 -5.941 -0.818 1 98.75 173 GLY A C 1
ATOM 1355 O O . GLY A 1 173 ? -8.477 -5.484 -1.92 1 98.75 173 GLY A O 1
ATOM 1356 N N . TRP A 1 174 ? -9.531 -6.996 -0.67 1 98.62 174 TRP A N 1
ATOM 1357 C CA . TRP A 1 174 ? -10.125 -7.668 -1.823 1 98.62 174 TRP A CA 1
ATOM 1358 C C . TRP A 1 174 ? -11.07 -6.734 -2.57 1 98.62 174 TRP A C 1
ATOM 1360 O O . TRP A 1 174 ? -11.016 -6.645 -3.801 1 98.62 174 TRP A O 1
ATOM 1370 N N . ALA A 1 175 ? -11.945 -6.023 -1.841 1 98.88 175 ALA A N 1
ATOM 1371 C CA . ALA A 1 175 ? -12.852 -5.066 -2.469 1 98.88 175 ALA A CA 1
ATOM 1372 C C . ALA A 1 175 ? -12.078 -3.971 -3.193 1 98.88 175 ALA A C 1
ATOM 1374 O O . ALA A 1 175 ? -12.469 -3.543 -4.281 1 98.88 175 ALA A O 1
ATOM 1375 N N . TYR A 1 176 ? -11.023 -3.525 -2.586 1 98.88 176 TYR A N 1
ATOM 1376 C CA . TYR A 1 176 ? -10.148 -2.553 -3.23 1 98.88 176 TYR A CA 1
ATOM 1377 C C . TYR A 1 176 ? -9.586 -3.107 -4.531 1 98.88 176 TYR A C 1
ATOM 1379 O O . TYR A 1 176 ? -9.531 -2.404 -5.543 1 98.88 176 TYR A O 1
ATOM 1387 N N . GLY A 1 177 ? -9.125 -4.355 -4.496 1 98.88 177 GLY A N 1
ATOM 1388 C CA . GLY A 1 177 ? -8.633 -5.012 -5.699 1 98.88 177 GLY A CA 1
ATOM 1389 C C . GLY A 1 177 ? -9.656 -5.043 -6.82 1 98.88 177 GLY A C 1
ATOM 1390 O O . GLY A 1 177 ? -9.328 -4.754 -7.973 1 98.88 177 GLY A O 1
ATOM 1391 N N . GLN A 1 178 ? -10.898 -5.398 -6.465 1 98.81 178 GLN A N 1
ATOM 1392 C CA . GLN A 1 178 ? -11.961 -5.387 -7.461 1 98.81 178 GLN A CA 1
ATOM 1393 C C . GLN A 1 178 ? -12.141 -3.992 -8.055 1 98.81 178 GLN A C 1
ATOM 1395 O O . GLN A 1 178 ? -12.344 -3.848 -9.258 1 98.81 178 GLN A O 1
ATOM 1400 N N . ASN A 1 179 ? -12.062 -2.988 -7.211 1 98.69 179 ASN A N 1
ATOM 1401 C CA . ASN A 1 179 ? -12.281 -1.605 -7.617 1 98.69 179 ASN A CA 1
ATOM 1402 C C . ASN A 1 179 ? -11.156 -1.093 -8.508 1 98.69 179 ASN A C 1
ATOM 1404 O O . ASN A 1 179 ? -11.383 -0.25 -9.375 1 98.69 179 ASN A O 1
ATOM 1408 N N . ARG A 1 180 ? -9.945 -1.665 -8.328 1 98.56 180 ARG A N 1
ATOM 1409 C CA . ARG A 1 180 ? -8.766 -1.069 -8.953 1 98.56 180 ARG A CA 1
ATOM 1410 C C . ARG A 1 180 ? -8.172 -2.004 -10 1 98.56 180 ARG A C 1
ATOM 1412 O O . ARG A 1 180 ? -7.004 -1.865 -10.367 1 98.56 180 ARG A O 1
ATOM 1419 N N . CYS A 1 181 ? -8.906 -2.977 -10.461 1 98.75 181 CYS A N 1
ATOM 1420 C CA . CYS A 1 181 ? -8.484 -3.844 -11.555 1 98.75 181 CYS A CA 1
ATOM 1421 C C . CYS A 1 181 ? -8.883 -3.258 -12.906 1 98.75 181 CYS A C 1
ATOM 1423 O O . CYS A 1 181 ? -10.008 -2.777 -13.062 1 98.75 181 CYS A O 1
ATOM 1425 N N . ASP A 1 182 ? -7.973 -3.234 -13.875 1 98.19 182 ASP A N 1
ATOM 1426 C CA . ASP A 1 182 ? -8.266 -2.84 -15.25 1 98.19 182 ASP A CA 1
ATOM 1427 C C . ASP A 1 182 ? -9.25 -3.809 -15.898 1 98.19 182 ASP A C 1
ATOM 1429 O O . ASP A 1 182 ? -8.898 -4.953 -16.188 1 98.19 182 ASP A O 1
ATOM 1433 N N . PRO A 1 183 ? -10.5 -3.375 -16.125 1 98.06 183 PRO A N 1
ATOM 1434 C CA . PRO A 1 183 ? -11.492 -4.309 -16.672 1 98.06 183 PRO A CA 1
ATOM 1435 C C . PRO A 1 183 ? -11.117 -4.82 -18.062 1 98.06 183 PRO A C 1
ATOM 1437 O O . PRO A 1 183 ? -11.562 -5.898 -18.453 1 98.06 183 PRO A O 1
ATOM 1440 N N . ARG A 1 184 ? -10.234 -4.027 -18.828 1 98.44 184 ARG A N 1
ATOM 1441 C CA . ARG A 1 184 ? -9.82 -4.453 -20.156 1 98.44 184 ARG A CA 1
ATOM 1442 C C . ARG A 1 184 ? -8.992 -5.73 -20.094 1 98.44 184 ARG A C 1
ATOM 1444 O O . ARG A 1 184 ? -9.016 -6.543 -21.016 1 98.44 184 ARG A O 1
ATOM 1451 N N . LEU A 1 185 ? -8.188 -5.926 -18.969 1 98.69 185 LEU A N 1
ATOM 1452 C CA . LEU A 1 185 ? -7.473 -7.184 -18.766 1 98.69 185 LEU A CA 1
ATOM 1453 C C . LEU A 1 185 ? -8.453 -8.344 -18.594 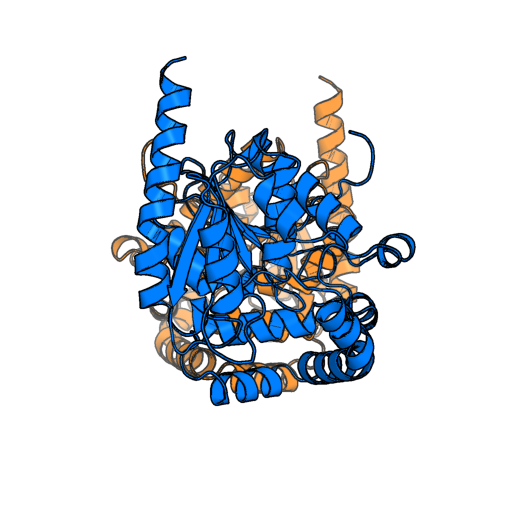1 98.69 185 LEU A C 1
ATOM 1455 O O . LEU A 1 185 ? -8.289 -9.398 -19.219 1 98.69 185 LEU A O 1
ATOM 1459 N N . GLU A 1 186 ? -9.469 -8.117 -17.734 1 97.94 186 GLU A N 1
ATOM 1460 C CA . GLU A 1 186 ? -10.453 -9.164 -17.469 1 97.94 186 GLU A CA 1
ATOM 1461 C C . GLU A 1 186 ? -11.148 -9.602 -18.75 1 97.94 186 GLU A C 1
ATOM 1463 O O . GLU A 1 186 ? -11.461 -10.781 -18.922 1 97.94 186 GLU A O 1
ATOM 1468 N N . LEU A 1 187 ? -11.367 -8.68 -19.625 1 98.25 187 LEU A N 1
ATOM 1469 C CA . LEU A 1 187 ? -12.07 -8.961 -20.875 1 98.25 187 LEU A CA 1
ATOM 1470 C C . LEU A 1 187 ? -11.227 -9.82 -21.797 1 98.25 187 LEU A C 1
ATOM 1472 O O . LEU A 1 187 ? -11.742 -10.445 -22.719 1 98.25 187 LEU A O 1
ATOM 1476 N N . THR A 1 188 ? -9.898 -9.828 -21.609 1 98.19 188 THR A N 1
ATOM 1477 C CA . THR A 1 188 ? -9.055 -10.672 -22.453 1 98.19 188 THR A CA 1
ATOM 1478 C C . THR A 1 188 ? -9.172 -12.133 -22.047 1 98.19 188 THR A C 1
ATOM 1480 O O . THR A 1 188 ? -8.977 -13.031 -22.875 1 98.19 188 THR A O 1
ATOM 1483 N N . GLY A 1 189 ? -9.359 -12.375 -20.766 1 98.25 189 GLY A N 1
ATOM 1484 C CA . GLY A 1 189 ? -9.383 -13.719 -20.234 1 98.25 189 GLY A CA 1
ATOM 1485 C C . GLY A 1 189 ? -8.008 -14.344 -20.125 1 98.25 189 GLY A C 1
ATOM 1486 O O . GLY A 1 189 ? -7.879 -15.531 -19.828 1 98.25 189 GLY A O 1
ATOM 1487 N N . VAL A 1 190 ? -6.938 -13.578 -20.344 1 98.31 190 VAL A N 1
ATOM 1488 C CA . VAL A 1 190 ? -5.578 -14.109 -20.359 1 98.31 190 VAL A CA 1
ATOM 1489 C C . VAL A 1 190 ? -4.914 -13.898 -19 1 98.31 190 VAL A C 1
ATOM 1491 O O . VAL A 1 190 ? -4.539 -12.773 -18.656 1 98.31 190 VAL A O 1
ATOM 1494 N N . VAL A 1 191 ? -4.699 -15.008 -18.25 1 97.81 191 VAL A N 1
ATOM 1495 C CA . VAL A 1 191 ? -4.168 -14.891 -16.906 1 97.81 191 VAL A CA 1
ATOM 1496 C C . VAL A 1 191 ? -3.01 -15.867 -16.719 1 97.81 191 VAL A C 1
ATOM 1498 O O . VAL A 1 191 ? -2.564 -16.109 -15.594 1 97.81 191 VAL A O 1
ATOM 1501 N N . SER A 1 192 ? -2.531 -16.469 -17.797 1 98.25 192 SER A N 1
ATOM 1502 C CA . SER A 1 192 ? -1.474 -17.484 -17.734 1 98.25 192 SER A CA 1
ATOM 1503 C C . SER A 1 192 ? -0.538 -17.359 -18.938 1 98.25 192 SER A C 1
ATOM 1505 O O . SER A 1 192 ? -0.875 -16.719 -19.938 1 98.25 192 SER A O 1
ATOM 1507 N N . PHE A 1 193 ? 0.62 -17.906 -18.812 1 97.69 193 PHE A N 1
ATOM 1508 C CA . PHE A 1 193 ? 1.491 -18.062 -19.969 1 97.69 193 PHE A CA 1
ATOM 1509 C C . PHE A 1 193 ? 0.957 -19.125 -20.906 1 97.69 193 PHE A C 1
ATOM 1511 O O . PHE A 1 193 ? 0.168 -19.984 -20.5 1 97.69 193 PHE A O 1
ATOM 1518 N N . ALA A 1 194 ? 1.422 -19.094 -22.156 1 95.62 194 ALA A N 1
ATOM 1519 C CA . ALA A 1 194 ? 0.888 -19.969 -23.188 1 95.62 194 ALA A CA 1
ATOM 1520 C C . ALA A 1 194 ? 1.644 -21.297 -23.234 1 95.62 194 ALA A C 1
ATOM 1522 O O . ALA A 1 194 ? 1.147 -22.281 -23.797 1 95.62 194 ALA A O 1
ATOM 1523 N N . GLU A 1 195 ? 2.809 -21.375 -22.703 1 96.62 195 GLU A N 1
ATOM 1524 C CA . GLU A 1 195 ? 3.639 -22.578 -22.734 1 96.62 195 GLU A CA 1
ATOM 1525 C C . GLU A 1 195 ? 3.018 -23.703 -21.906 1 96.62 195 GLU A C 1
ATOM 1527 O O . GLU A 1 195 ? 2.232 -23.438 -21 1 96.62 195 GLU A O 1
ATOM 1532 N N . ASP A 1 196 ? 3.424 -24.891 -22.281 1 97.44 196 ASP A N 1
ATOM 1533 C CA . ASP A 1 196 ? 3.09 -26.031 -21.438 1 97.44 196 ASP A CA 1
ATOM 1534 C C . ASP A 1 196 ? 3.781 -25.922 -20.078 1 97.44 196 ASP A C 1
ATOM 1536 O O . ASP A 1 196 ? 5.012 -25.891 -20.016 1 97.44 196 ASP A O 1
ATOM 1540 N N . TRP A 1 197 ? 2.943 -25.922 -19 1 97.88 197 TRP A N 1
ATOM 1541 C CA . TRP A 1 197 ? 3.516 -25.625 -17.703 1 97.88 197 TRP A CA 1
ATOM 1542 C C . TRP A 1 197 ? 4.465 -26.734 -17.25 1 97.88 197 TRP A C 1
ATOM 1544 O O . TRP A 1 197 ? 5.383 -26.5 -16.469 1 97.88 197 TRP A O 1
ATOM 1554 N N . HIS A 1 198 ? 4.305 -28.016 -17.766 1 97.81 198 HIS A N 1
ATOM 1555 C CA . HIS A 1 198 ? 5.254 -29.078 -17.453 1 97.81 198 HIS A CA 1
ATOM 1556 C C . HIS A 1 198 ? 6.656 -28.719 -17.922 1 97.81 198 HIS A C 1
ATOM 1558 O O . HIS A 1 198 ? 7.633 -28.922 -17.203 1 97.81 198 HIS A O 1
ATOM 1564 N N . GLN A 1 199 ? 6.672 -28.188 -19.078 1 97.38 199 GLN A N 1
ATOM 1565 C CA . GLN A 1 199 ? 7.957 -27.781 -19.656 1 97.38 199 GLN A CA 1
ATOM 1566 C C . GLN A 1 199 ? 8.562 -26.609 -18.891 1 97.38 199 GLN A C 1
ATOM 1568 O O . GLN A 1 199 ? 9.766 -26.594 -18.625 1 97.38 199 GLN A O 1
ATOM 1573 N N . VAL A 1 200 ? 7.684 -25.703 -18.562 1 98.19 200 VAL A N 1
ATOM 1574 C CA . VAL A 1 200 ? 8.141 -24.531 -17.828 1 98.19 200 VAL A CA 1
ATOM 1575 C C . VAL A 1 200 ? 8.711 -24.969 -16.469 1 98.19 200 VAL A C 1
ATOM 1577 O O . VAL A 1 200 ? 9.867 -24.656 -16.156 1 98.19 200 VAL A O 1
ATOM 1580 N N . VAL A 1 201 ? 8 -25.703 -15.703 1 98.44 201 VAL A N 1
ATOM 1581 C CA . VAL A 1 201 ? 8.344 -26.062 -14.336 1 98.44 201 VAL A CA 1
ATOM 1582 C C . VAL A 1 201 ? 9.562 -26.984 -14.328 1 98.44 201 VAL A C 1
ATOM 1584 O O . VAL A 1 201 ? 10.453 -26.844 -13.492 1 98.44 201 VAL A O 1
ATOM 1587 N N . SER A 1 202 ? 9.641 -27.891 -15.305 1 97.25 202 SER A N 1
ATOM 1588 C CA . SER A 1 202 ? 10.734 -28.859 -15.352 1 97.25 202 SER A CA 1
ATOM 1589 C C . SER A 1 202 ? 12.062 -28.172 -15.633 1 97.25 202 SER A C 1
ATOM 1591 O O . SER A 1 202 ? 13.133 -28.719 -15.367 1 97.25 202 SER A O 1
ATOM 1593 N N . SER A 1 203 ? 12.031 -26.938 -16.141 1 97.5 203 SER A N 1
ATOM 1594 C CA . SER A 1 203 ? 13.25 -26.234 -16.531 1 97.5 203 SER A CA 1
ATOM 1595 C C . SER A 1 203 ? 13.727 -25.312 -15.406 1 97.5 203 SER A C 1
ATOM 1597 O O . SER A 1 203 ? 14.781 -24.672 -15.516 1 97.5 203 SER A O 1
ATOM 1599 N N . ILE A 1 204 ? 12.984 -25.188 -14.359 1 98.25 204 ILE A N 1
ATOM 1600 C CA . ILE A 1 204 ? 13.32 -24.297 -13.258 1 98.25 204 ILE A CA 1
ATOM 1601 C C . ILE A 1 204 ? 14.438 -24.906 -12.414 1 98.25 204 ILE A C 1
ATOM 1603 O O . ILE A 1 204 ? 14.422 -26.109 -12.117 1 98.25 204 ILE A O 1
ATOM 1607 N N . GLU A 1 205 ? 15.383 -24.047 -11.992 1 95.88 205 GLU A N 1
ATOM 1608 C CA . GLU A 1 205 ? 16.547 -24.531 -11.273 1 95.88 205 GLU A CA 1
ATOM 1609 C C . GLU A 1 205 ? 16.547 -24.062 -9.82 1 95.88 205 GLU A C 1
ATOM 1611 O O . GLU A 1 205 ? 17.172 -24.672 -8.953 1 95.88 205 GLU A O 1
ATOM 1616 N N . VAL A 1 206 ? 15.93 -22.953 -9.539 1 96.5 206 VAL A N 1
ATOM 1617 C CA . VAL A 1 206 ? 15.859 -22.453 -8.164 1 96.5 206 VAL A CA 1
ATOM 1618 C C . VAL A 1 206 ? 14.781 -23.219 -7.398 1 96.5 206 VAL A C 1
ATOM 1620 O O . VAL A 1 206 ? 13.875 -23.797 -7.996 1 96.5 206 VAL A O 1
ATOM 1623 N N . PRO A 1 207 ? 14.867 -23.281 -6.078 1 98.25 207 PRO A N 1
ATOM 1624 C CA . PRO A 1 207 ? 13.836 -23.953 -5.297 1 98.25 207 PRO A CA 1
ATOM 1625 C C . PRO A 1 207 ? 12.43 -23.422 -5.574 1 98.25 207 PRO A C 1
ATOM 1627 O O . PRO A 1 207 ? 12.227 -22.203 -5.594 1 98.25 207 PRO A O 1
ATOM 1630 N N . LEU A 1 208 ? 11.516 -24.297 -5.801 1 98.81 208 LEU A N 1
ATOM 1631 C CA . LEU A 1 208 ? 10.125 -23.953 -6.051 1 98.81 208 LEU A CA 1
ATOM 1632 C C . LEU A 1 208 ? 9.188 -24.844 -5.227 1 98.81 208 LEU A C 1
ATOM 1634 O O . LEU A 1 208 ? 9.297 -26.062 -5.262 1 98.81 208 LEU A O 1
ATOM 1638 N N . VAL A 1 209 ? 8.344 -24.203 -4.473 1 98.94 209 VAL A N 1
ATOM 1639 C CA . VAL A 1 209 ? 7.305 -24.891 -3.715 1 98.94 209 VAL A CA 1
ATOM 1640 C C . VAL A 1 209 ? 5.938 -24.578 -4.32 1 98.94 209 VAL A C 1
ATOM 1642 O O . VAL A 1 209 ? 5.566 -23.422 -4.477 1 98.94 209 VAL A O 1
ATOM 1645 N N . VAL A 1 210 ? 5.23 -25.625 -4.641 1 98.94 210 VAL A N 1
ATOM 1646 C CA . VAL A 1 210 ? 3.887 -25.484 -5.195 1 98.94 210 VAL A CA 1
ATOM 1647 C C . VAL A 1 210 ? 2.85 -25.875 -4.148 1 98.94 210 VAL A C 1
ATOM 1649 O O . VAL A 1 210 ? 2.9 -26.984 -3.609 1 98.94 210 VAL A O 1
ATOM 1652 N N . VAL A 1 211 ? 1.931 -24.984 -3.857 1 98.94 211 VAL A N 1
ATOM 1653 C CA . VAL A 1 211 ? 0.896 -25.234 -2.859 1 98.94 211 VAL A CA 1
ATOM 1654 C C . VAL A 1 211 ? -0.475 -25.25 -3.529 1 98.94 211 VAL A C 1
ATOM 1656 O O . VAL A 1 211 ? -0.805 -24.359 -4.312 1 98.94 211 VAL A O 1
ATOM 1659 N N . SER A 1 212 ? -1.278 -26.219 -3.275 1 98.88 212 SER A N 1
ATOM 1660 C CA . SER A 1 212 ? -2.645 -26.281 -3.787 1 98.88 212 SER A CA 1
ATOM 1661 C C . SER A 1 212 ? -3.541 -27.109 -2.869 1 98.88 212 SER A C 1
ATOM 1663 O O . SER A 1 212 ? -3.176 -27.391 -1.727 1 98.88 212 SER A O 1
ATOM 1665 N N . SER A 1 213 ? -4.742 -27.312 -3.273 1 98.5 213 SER A N 1
ATOM 1666 C CA . SER A 1 213 ? -5.758 -27.969 -2.457 1 98.5 213 SER A CA 1
ATOM 1667 C C . SER A 1 213 ? -6.664 -28.844 -3.311 1 98.5 213 SER A C 1
ATOM 1669 O O . SER A 1 213 ? -6.262 -29.312 -4.379 1 98.5 213 SER A O 1
ATOM 1671 N N . ASP A 1 214 ? -7.852 -29.281 -2.801 1 97.69 214 ASP A N 1
ATOM 1672 C CA . ASP A 1 214 ? -8.648 -30.297 -3.477 1 97.69 214 ASP A CA 1
ATOM 1673 C C . ASP A 1 214 ? -10.047 -29.781 -3.805 1 97.69 214 ASP A C 1
ATOM 1675 O O . ASP A 1 214 ? -10.961 -30.562 -4.09 1 97.69 214 ASP A O 1
ATOM 1679 N N . ASP A 1 215 ? -10.211 -28.5 -3.701 1 96.69 215 ASP A N 1
ATOM 1680 C CA . ASP A 1 215 ? -11.477 -27.906 -4.113 1 96.69 215 ASP A CA 1
ATOM 1681 C C . ASP A 1 215 ? -11.562 -27.781 -5.633 1 96.69 215 ASP A C 1
ATOM 1683 O O . ASP A 1 215 ? -10.555 -27.516 -6.293 1 96.69 215 ASP A O 1
ATOM 1687 N N . PRO A 1 216 ? -12.805 -27.875 -6.238 1 94.81 216 PRO A N 1
ATOM 1688 C CA . PRO A 1 216 ? -12.953 -27.781 -7.691 1 94.81 216 PRO A CA 1
ATOM 1689 C C . PRO A 1 216 ? -12.469 -26.438 -8.242 1 94.81 216 PRO A C 1
ATOM 1691 O O . PRO A 1 216 ? -12.188 -26.328 -9.438 1 94.81 216 PRO A O 1
ATOM 1694 N N . SER A 1 217 ? -12.406 -25.484 -7.406 1 94.44 217 SER A N 1
ATOM 1695 C CA . SER A 1 217 ? -11.977 -24.156 -7.844 1 94.44 217 SER A CA 1
ATOM 1696 C C . SER A 1 217 ? -10.453 -24.109 -7.996 1 94.44 217 SER A C 1
ATOM 1698 O O . SER A 1 217 ? -9.922 -23.156 -8.57 1 94.44 217 SER A O 1
ATOM 1700 N N . ASP A 1 218 ? -9.727 -25.062 -7.492 1 97.31 218 ASP A N 1
ATOM 1701 C CA . ASP A 1 218 ? -8.273 -25.062 -7.578 1 97.31 218 ASP A CA 1
ATOM 1702 C C . ASP A 1 218 ? -7.805 -25.359 -9 1 97.31 218 ASP A C 1
ATOM 1704 O O . ASP A 1 218 ? -8.383 -26.203 -9.688 1 97.31 218 ASP A O 1
ATOM 1708 N N . LEU A 1 219 ? -6.758 -24.734 -9.359 1 98.12 219 LEU A N 1
ATOM 1709 C CA . LEU A 1 219 ? -6.258 -24.812 -10.734 1 98.12 219 LEU A CA 1
ATOM 1710 C C . LEU A 1 219 ? -5.254 -25.953 -10.875 1 98.12 219 LEU A C 1
ATOM 1712 O O . LEU A 1 219 ? -5.332 -26.734 -11.82 1 98.12 219 LEU A O 1
ATOM 1716 N N . VAL A 1 220 ? -4.289 -26.047 -9.961 1 98.19 220 VAL A N 1
ATOM 1717 C CA . VAL A 1 220 ? -3.311 -27.141 -9.953 1 98.19 220 VAL A CA 1
ATOM 1718 C C . VAL A 1 220 ? -3.941 -28.391 -9.367 1 98.19 220 VAL A C 1
ATOM 1720 O O . VAL A 1 220 ? -3.951 -29.453 -10.008 1 98.19 220 VAL A O 1
ATOM 1723 N N . GLY A 1 221 ? -4.516 -28.25 -8.18 1 98 221 GLY A N 1
ATOM 1724 C CA . GLY A 1 221 ? -5.223 -29.328 -7.523 1 98 221 GLY A CA 1
ATOM 1725 C C . GLY A 1 221 ? -4.312 -30.484 -7.148 1 98 221 GLY A C 1
ATOM 1726 O O . GLY A 1 221 ? -3.09 -30.391 -7.281 1 98 221 GLY A O 1
ATOM 1727 N N . VAL A 1 222 ? -4.938 -31.578 -6.711 1 98.06 222 VAL A N 1
ATOM 1728 C CA . VAL A 1 222 ? -4.219 -32.781 -6.258 1 98.06 222 VAL A CA 1
ATOM 1729 C C . VAL A 1 222 ? -3.461 -33.406 -7.43 1 98.06 222 VAL A C 1
ATOM 1731 O O . VAL A 1 222 ? -2.299 -33.781 -7.285 1 98.06 222 VAL A O 1
ATOM 1734 N N . ARG A 1 223 ? -4.109 -33.469 -8.539 1 97.69 223 ARG A N 1
ATOM 1735 C CA . ARG A 1 223 ? -3.498 -34.094 -9.711 1 97.69 223 ARG A CA 1
ATOM 1736 C C . ARG A 1 223 ? -2.252 -33.344 -10.141 1 97.69 223 ARG A C 1
ATOM 1738 O O . ARG A 1 223 ? -1.219 -33.938 -10.438 1 97.69 223 ARG A O 1
ATOM 1745 N N . GLY A 1 224 ? -2.391 -31.984 -10.25 1 98.19 224 GLY A N 1
ATOM 1746 C CA . GLY A 1 224 ? -1.23 -31.188 -10.602 1 98.19 224 GLY A CA 1
ATOM 1747 C C . GLY A 1 224 ? -0.075 -31.344 -9.633 1 98.19 224 GLY A C 1
ATOM 1748 O O . GLY A 1 224 ? 1.086 -31.391 -10.047 1 98.19 224 GLY A O 1
ATOM 1749 N N . LEU A 1 225 ? -0.358 -31.406 -8.352 1 98.62 225 LEU A N 1
ATOM 1750 C CA . LEU A 1 225 ? 0.685 -31.625 -7.359 1 98.62 225 LEU A CA 1
ATOM 1751 C C . LEU A 1 225 ? 1.378 -32.969 -7.582 1 98.62 225 LEU A C 1
ATOM 1753 O O . LEU A 1 225 ? 2.602 -33.062 -7.461 1 98.62 225 LEU A O 1
ATOM 1757 N N . GLU A 1 226 ? 0.583 -33.969 -7.898 1 98.56 226 GLU A N 1
ATOM 1758 C CA . GLU A 1 226 ? 1.141 -35.281 -8.18 1 98.56 226 GLU A CA 1
ATOM 1759 C C . GLU A 1 226 ? 2.055 -35.25 -9.398 1 98.56 226 GLU A C 1
ATOM 1761 O O . GLU A 1 226 ? 3.102 -35.906 -9.414 1 98.56 226 GLU A O 1
ATOM 1766 N N . GLU A 1 227 ? 1.632 -34.562 -10.398 1 98.56 227 GLU A N 1
ATOM 1767 C CA . GLU A 1 227 ? 2.439 -34.438 -11.609 1 98.56 227 GLU A CA 1
ATOM 1768 C C . GLU A 1 227 ? 3.766 -33.75 -11.32 1 98.56 227 GLU A C 1
ATOM 1770 O O . GLU A 1 227 ? 4.805 -34.125 -11.867 1 98.56 227 GLU A O 1
ATOM 1775 N N . VAL A 1 228 ? 3.73 -32.688 -10.492 1 98.62 228 VAL A N 1
ATOM 1776 C CA . VAL A 1 228 ? 4.957 -32 -10.094 1 98.62 228 VAL A CA 1
ATOM 1777 C C . VAL A 1 228 ? 5.875 -32.969 -9.359 1 98.62 228 VAL A C 1
ATOM 1779 O O . VAL A 1 228 ? 7.074 -33.062 -9.641 1 98.62 228 VAL A O 1
ATOM 1782 N N . ARG A 1 229 ? 5.34 -33.75 -8.445 1 98.12 229 ARG A N 1
ATOM 1783 C CA . ARG A 1 229 ? 6.125 -34.719 -7.699 1 98.12 229 ARG A CA 1
ATOM 1784 C C . ARG A 1 229 ? 6.754 -35.75 -8.633 1 98.12 229 ARG A C 1
ATOM 1786 O O . ARG A 1 229 ? 7.895 -36.188 -8.43 1 98.12 229 ARG A O 1
ATOM 1793 N N . ALA A 1 230 ? 6.023 -36.094 -9.547 1 98.12 230 ALA A N 1
ATOM 1794 C CA . ALA A 1 230 ? 6.445 -37.156 -10.469 1 98.12 230 ALA A CA 1
ATOM 1795 C C . ALA A 1 230 ? 7.645 -36.688 -11.297 1 98.12 230 ALA A C 1
ATOM 1797 O O . ALA A 1 230 ? 8.344 -37.531 -11.898 1 98.12 230 ALA A O 1
ATOM 1798 N N . MET A 1 231 ? 7.863 -35.375 -11.383 1 97.44 231 MET A N 1
ATOM 1799 C CA . MET A 1 231 ? 9.023 -34.875 -12.117 1 97.44 231 MET A CA 1
ATOM 1800 C C . MET A 1 231 ? 10.32 -35.312 -11.438 1 97.44 231 MET A C 1
ATOM 1802 O O . MET A 1 231 ? 11.383 -35.312 -12.062 1 97.44 231 MET A O 1
ATOM 1806 N N . GLY A 1 232 ? 10.328 -35.531 -10.156 1 96.69 232 GLY A N 1
ATOM 1807 C CA . GLY A 1 232 ? 11.445 -36.094 -9.43 1 96.69 232 GLY A CA 1
ATOM 1808 C C . GLY A 1 232 ? 12.617 -35.156 -9.281 1 96.69 232 GLY A C 1
ATOM 1809 O O . GLY A 1 232 ? 13.766 -35.594 -9.188 1 96.69 232 GLY A O 1
ATOM 1810 N N . LYS A 1 233 ? 12.375 -33.906 -9.336 1 97.62 233 LYS A N 1
ATOM 1811 C CA . LYS A 1 233 ? 13.453 -32.938 -9.203 1 97.62 233 LYS A CA 1
ATOM 1812 C C . LYS A 1 233 ? 13.617 -32.5 -7.75 1 97.62 233 LYS A C 1
ATOM 1814 O O . LYS A 1 233 ? 12.633 -32.156 -7.086 1 97.62 233 LYS A O 1
ATOM 1819 N N . PRO A 1 234 ? 14.844 -32.438 -7.273 1 97.06 234 PRO A N 1
ATOM 1820 C CA . PRO A 1 234 ? 15.07 -32.125 -5.855 1 97.06 234 PRO A CA 1
ATOM 1821 C C . PRO A 1 234 ? 14.695 -30.703 -5.477 1 97.06 234 PRO A C 1
ATOM 1823 O O . PRO A 1 234 ? 14.461 -30.422 -4.301 1 97.06 234 PRO A O 1
ATOM 1826 N N . ASN A 1 235 ? 14.75 -29.766 -6.48 1 97.81 235 ASN A N 1
ATOM 1827 C CA . ASN A 1 235 ? 14.445 -28.375 -6.176 1 97.81 235 ASN A CA 1
ATOM 1828 C C . ASN A 1 235 ? 12.945 -28.125 -6.152 1 97.81 235 ASN A C 1
ATOM 1830 O O . ASN A 1 235 ? 12.5 -27.016 -5.812 1 97.81 235 ASN A O 1
ATOM 1834 N N . LEU A 1 236 ? 12.125 -29.109 -6.527 1 98.5 236 LEU A N 1
ATOM 1835 C CA . LEU A 1 236 ? 10.672 -28.969 -6.559 1 98.5 236 LEU A CA 1
ATOM 1836 C C . LEU A 1 236 ? 10.039 -29.625 -5.34 1 98.5 236 LEU A C 1
ATOM 1838 O O . LEU A 1 236 ? 10.32 -30.797 -5.035 1 98.5 236 LEU A O 1
ATOM 1842 N N . GLU A 1 237 ? 9.266 -28.891 -4.656 1 98.38 237 GLU A N 1
ATOM 1843 C CA . GLU A 1 237 ? 8.5 -29.391 -3.52 1 98.38 237 GLU A CA 1
ATOM 1844 C C . GLU A 1 237 ? 7.02 -29.062 -3.664 1 98.38 237 GLU A C 1
ATOM 1846 O O . GLU A 1 237 ? 6.66 -28.047 -4.277 1 98.38 237 GLU A O 1
ATOM 1851 N N . THR A 1 238 ? 6.18 -29.953 -3.152 1 98.75 238 THR A N 1
ATOM 1852 C CA . THR A 1 238 ? 4.742 -29.703 -3.178 1 98.75 238 THR A CA 1
ATOM 1853 C C . THR A 1 238 ? 4.176 -29.672 -1.761 1 98.75 238 THR A C 1
ATOM 1855 O O . THR A 1 238 ? 4.676 -30.375 -0.872 1 98.75 238 THR A O 1
ATOM 1858 N N . VAL A 1 239 ? 3.189 -28.844 -1.521 1 98.81 239 VAL A N 1
ATOM 1859 C CA . VAL A 1 239 ? 2.43 -28.75 -0.278 1 98.81 239 VAL A CA 1
ATOM 1860 C C . VAL A 1 239 ? 0.937 -28.891 -0.574 1 98.81 239 VAL A C 1
ATOM 1862 O O . VAL A 1 239 ? 0.394 -28.141 -1.396 1 98.81 239 VAL A O 1
ATOM 1865 N N . PHE A 1 240 ? 0.318 -29.859 0.016 1 98.69 240 PHE A N 1
ATOM 1866 C CA . PHE A 1 240 ? -1.123 -30.047 -0.088 1 98.69 240 PHE A CA 1
ATOM 1867 C C . PHE A 1 240 ? -1.826 -29.594 1.187 1 98.69 240 PHE A C 1
ATOM 1869 O O . PHE A 1 240 ? -1.505 -30.078 2.279 1 98.69 240 PHE A O 1
ATOM 1876 N N . ILE A 1 241 ? -2.752 -28.641 1.113 1 98.44 241 ILE A N 1
ATOM 1877 C CA . ILE A 1 241 ? -3.602 -28.203 2.215 1 98.44 241 ILE A CA 1
ATOM 1878 C C . ILE A 1 241 ? -5.062 -28.5 1.892 1 98.44 241 ILE A C 1
ATOM 1880 O O . ILE A 1 241 ? -5.688 -27.797 1.089 1 98.44 241 ILE A O 1
ATOM 1884 N N . PRO A 1 242 ? -5.688 -29.516 2.477 1 97.31 242 PRO A N 1
ATOM 1885 C CA . PRO A 1 242 ? -7.02 -29.984 2.07 1 97.31 242 PRO A CA 1
ATOM 1886 C C . PRO A 1 242 ? -8.125 -29 2.469 1 97.31 242 PRO A C 1
ATOM 1888 O O . PRO A 1 242 ? -7.996 -28.297 3.465 1 97.31 242 PRO A O 1
ATOM 1891 N N . GLY A 1 243 ? -9.172 -28.984 1.712 1 95.81 243 GLY A N 1
ATOM 1892 C CA . GLY A 1 243 ? -10.422 -28.344 2.088 1 95.81 243 GLY A CA 1
ATOM 1893 C C . GLY A 1 243 ? -10.438 -26.844 1.812 1 95.81 243 GLY A C 1
ATOM 1894 O O . GLY A 1 243 ? -11.273 -26.125 2.359 1 95.81 243 GLY A O 1
ATOM 1895 N N . CYS A 1 244 ? -9.516 -26.391 1.003 1 96 244 CYS A N 1
ATOM 1896 C CA . CYS A 1 244 ? -9.438 -24.953 0.724 1 96 244 CYS A CA 1
ATOM 1897 C C . CYS A 1 244 ? -9.836 -24.656 -0.716 1 96 244 CYS A C 1
ATOM 1899 O O . CYS A 1 244 ? -9.508 -25.422 -1.627 1 96 244 CYS A O 1
ATOM 1901 N N . GLU A 1 245 ? -10.492 -23.578 -0.896 1 95.81 245 GLU A N 1
ATOM 1902 C CA . GLU A 1 245 ? -10.734 -23.078 -2.246 1 95.81 245 GLU A CA 1
ATOM 1903 C C . GLU A 1 245 ? -9.5 -22.391 -2.812 1 95.81 245 GLU A C 1
ATOM 1905 O O . GLU A 1 245 ? -8.422 -22.438 -2.209 1 95.81 245 GLU A O 1
ATOM 1910 N N . HIS A 1 246 ? -9.539 -21.75 -4.039 1 95.75 246 HIS A N 1
ATOM 1911 C CA . HIS A 1 246 ? -8.461 -21.219 -4.867 1 95.75 246 HIS A CA 1
ATOM 1912 C C . HIS A 1 246 ? -7.605 -20.234 -4.082 1 95.75 246 HIS A C 1
ATOM 1914 O O . HIS A 1 246 ? -6.398 -20.141 -4.305 1 95.75 246 HIS A O 1
ATOM 1920 N N . GLY A 1 247 ? -8.133 -19.469 -3.141 1 94.94 247 GLY A N 1
ATOM 1921 C CA . GLY A 1 247 ? -7.398 -18.609 -2.217 1 94.94 247 GLY A CA 1
ATOM 1922 C C . GLY A 1 247 ? -7.062 -19.312 -0.909 1 94.94 247 GLY A C 1
ATOM 1923 O O . GLY A 1 247 ? -7.516 -18.891 0.157 1 94.94 247 GLY A O 1
ATOM 1924 N N . LEU A 1 248 ? -6.195 -20.297 -0.974 1 94.56 248 LEU A N 1
ATOM 1925 C CA . LEU A 1 248 ? -6.117 -21.281 0.105 1 94.56 248 LEU A CA 1
ATOM 1926 C C . LEU A 1 248 ? -5.355 -20.703 1.3 1 94.56 248 LEU A C 1
ATOM 1928 O O . LEU A 1 248 ? -5.633 -21.062 2.445 1 94.56 248 LEU A O 1
ATOM 1932 N N . ARG A 1 249 ? -4.375 -19.781 1.116 1 96.94 249 ARG A N 1
ATOM 1933 C CA . ARG A 1 249 ? -3.637 -19.219 2.244 1 96.94 249 ARG A CA 1
ATOM 1934 C C . ARG A 1 249 ? -4.578 -18.5 3.207 1 96.94 249 ARG A C 1
ATOM 1936 O O . ARG A 1 249 ? -4.473 -18.672 4.426 1 96.94 249 ARG A O 1
ATOM 1943 N N . ARG A 1 250 ? -5.535 -17.734 2.66 1 96.06 250 ARG A N 1
ATOM 1944 C CA . ARG A 1 250 ? -6.461 -16.953 3.484 1 96.06 250 ARG A CA 1
ATOM 1945 C C . ARG A 1 250 ? -7.531 -17.859 4.09 1 96.06 250 ARG A C 1
ATOM 1947 O O . ARG A 1 250 ? -8.148 -17.5 5.098 1 96.06 250 ARG A O 1
ATOM 1954 N N . THR A 1 251 ? -7.766 -19 3.432 1 95.5 251 THR A N 1
ATOM 1955 C CA . THR A 1 251 ? -8.773 -19.938 3.902 1 95.5 251 THR A CA 1
ATOM 1956 C C . THR A 1 251 ? -8.273 -20.703 5.121 1 95.5 251 THR A C 1
ATOM 1958 O O . THR A 1 251 ? -9.023 -20.922 6.078 1 95.5 251 THR A O 1
ATOM 1961 N N . ASP A 1 252 ? -7.074 -21.141 5.078 1 97.25 252 ASP A N 1
ATOM 1962 C CA . ASP A 1 252 ? -6.438 -21.844 6.184 1 97.25 252 ASP A CA 1
ATOM 1963 C C . ASP A 1 252 ? -5.039 -21.297 6.461 1 97.25 252 ASP A C 1
ATOM 1965 O O . ASP A 1 252 ? -4.039 -21.938 6.152 1 97.25 252 ASP A O 1
ATOM 1969 N N . ILE A 1 253 ? -5.055 -20.188 7.184 1 98 253 ILE A N 1
ATOM 1970 C CA . ILE A 1 253 ? -3.852 -19.406 7.426 1 98 253 ILE A CA 1
ATOM 1971 C C . ILE A 1 253 ? -2.852 -20.234 8.234 1 98 253 ILE A C 1
ATOM 1973 O O . ILE A 1 253 ? -1.663 -20.281 7.906 1 98 253 ILE A O 1
ATOM 1977 N N . ALA A 1 254 ? -3.293 -20.859 9.258 1 97.88 254 ALA A N 1
ATOM 1978 C CA . ALA A 1 254 ? -2.416 -21.625 10.141 1 97.88 254 ALA A CA 1
ATOM 1979 C C . ALA A 1 254 ? -1.7 -22.734 9.383 1 97.88 254 ALA A C 1
ATOM 1981 O O . ALA A 1 254 ? -0.486 -22.906 9.516 1 97.88 254 ALA A O 1
ATOM 1982 N N . ALA A 1 255 ? -2.451 -23.531 8.586 1 98.38 255 ALA A N 1
ATOM 1983 C CA . ALA A 1 255 ? -1.859 -24.641 7.824 1 98.38 255 ALA A CA 1
ATOM 1984 C C . ALA A 1 255 ? -0.841 -24.125 6.812 1 98.38 255 ALA A C 1
ATOM 1986 O O . ALA A 1 255 ? 0.232 -24.703 6.648 1 98.38 255 ALA A O 1
ATOM 1987 N N . PHE A 1 256 ? -1.15 -23.078 6.141 1 98.56 256 PHE A N 1
ATOM 1988 C CA . PHE A 1 256 ? -0.239 -22.484 5.164 1 98.56 256 PHE A CA 1
ATOM 1989 C C . PHE A 1 256 ? 1.047 -22.016 5.84 1 98.56 256 PHE A C 1
ATOM 1991 O O . PHE A 1 256 ? 2.145 -22.344 5.387 1 98.56 256 PHE A O 1
ATOM 1998 N N . ASN A 1 257 ? 0.875 -21.188 6.934 1 98.5 257 ASN A N 1
ATOM 1999 C CA . ASN A 1 257 ? 2.041 -20.672 7.637 1 98.5 257 ASN A CA 1
ATOM 2000 C C . ASN A 1 257 ? 2.928 -21.797 8.164 1 98.5 257 ASN A C 1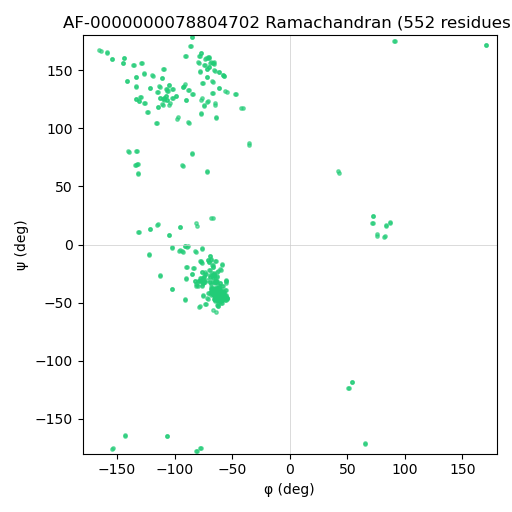
ATOM 2002 O O . ASN A 1 257 ? 4.152 -21.734 8.047 1 98.5 257 ASN A O 1
ATOM 2006 N N . GLN A 1 258 ? 2.332 -22.781 8.695 1 98.38 258 GLN A N 1
ATOM 2007 C CA . GLN A 1 258 ? 3.08 -23.906 9.242 1 98.38 258 GLN A CA 1
ATOM 2008 C C . GLN A 1 258 ? 3.893 -24.609 8.156 1 98.38 258 GLN A C 1
ATOM 2010 O O . GLN A 1 258 ? 5.02 -25.047 8.406 1 98.38 258 GLN A O 1
ATOM 2015 N N . ALA A 1 259 ? 3.375 -24.719 6.984 1 98.56 259 ALA A N 1
ATOM 2016 C CA . ALA A 1 259 ? 4.012 -25.453 5.898 1 98.56 259 ALA A CA 1
ATOM 2017 C C . ALA A 1 259 ? 5.086 -24.609 5.219 1 98.56 259 ALA A C 1
ATOM 2019 O O . ALA A 1 259 ? 6.129 -25.125 4.816 1 98.56 259 ALA A O 1
ATOM 2020 N N . VAL A 1 260 ? 4.887 -23.359 5.121 1 98.62 260 VAL A N 1
ATOM 2021 C CA . VAL A 1 260 ? 5.648 -22.516 4.199 1 98.62 260 VAL A CA 1
ATOM 2022 C C . VAL A 1 260 ? 6.723 -21.75 4.965 1 98.62 260 VAL A C 1
ATOM 2024 O O . VAL A 1 260 ? 7.844 -21.594 4.48 1 98.62 260 VAL A O 1
ATOM 2027 N N . THR A 1 261 ? 6.438 -21.281 6.184 1 98.62 261 THR A N 1
ATOM 2028 C CA . THR A 1 261 ? 7.297 -20.359 6.906 1 98.62 261 THR A CA 1
ATOM 2029 C C . THR A 1 261 ? 8.68 -20.953 7.137 1 98.62 261 THR A C 1
ATOM 2031 O O . THR A 1 261 ? 9.695 -20.297 6.906 1 98.62 261 THR A O 1
ATOM 2034 N N . PRO A 1 262 ? 8.773 -22.266 7.57 1 98.44 262 PRO A N 1
ATOM 2035 C CA . PRO A 1 262 ? 10.109 -22.844 7.773 1 98.44 262 PRO A CA 1
ATOM 2036 C C . PRO A 1 262 ? 10.938 -22.859 6.492 1 98.44 262 PRO A C 1
ATOM 2038 O O . PRO A 1 262 ? 12.164 -22.734 6.547 1 98.44 262 PRO A O 1
ATOM 2041 N N . ILE A 1 263 ? 10.305 -23.031 5.367 1 98.5 263 ILE A N 1
ATOM 2042 C CA . ILE A 1 263 ? 10.984 -23.078 4.074 1 98.5 263 ILE A CA 1
ATOM 2043 C C . ILE A 1 263 ? 11.57 -21.703 3.768 1 98.5 263 ILE A C 1
ATOM 2045 O O . ILE A 1 263 ? 12.719 -21.594 3.32 1 98.5 263 ILE A O 1
ATOM 2049 N N . LEU A 1 264 ? 10.812 -20.625 4.035 1 98.62 264 LEU A N 1
ATOM 2050 C CA . LEU A 1 264 ? 11.297 -19.266 3.812 1 98.62 264 LEU A CA 1
ATOM 2051 C C . LEU A 1 264 ? 12.547 -18.984 4.648 1 98.62 264 LEU A C 1
ATOM 2053 O O . LEU A 1 264 ? 13.523 -18.422 4.148 1 98.62 264 LEU A O 1
ATOM 2057 N N . HIS A 1 265 ? 12.508 -19.406 5.891 1 98 265 HIS A N 1
ATOM 2058 C CA . HIS A 1 265 ? 13.641 -19.188 6.781 1 98 265 HIS A CA 1
ATOM 2059 C C . HIS A 1 265 ? 14.867 -19.953 6.309 1 98 265 HIS A C 1
ATOM 2061 O O . HIS A 1 265 ? 15.992 -19.469 6.406 1 98 265 HIS A O 1
ATOM 2067 N N . ARG A 1 266 ? 14.617 -21.125 5.82 1 97 266 ARG A N 1
ATOM 2068 C CA . ARG A 1 266 ? 15.719 -21.922 5.305 1 97 266 ARG A CA 1
ATOM 2069 C C . ARG A 1 266 ? 16.375 -21.234 4.113 1 97 266 ARG A C 1
ATOM 2071 O O . ARG A 1 266 ? 17.609 -21.188 4.023 1 97 266 ARG A O 1
ATOM 2078 N N . TRP A 1 267 ? 15.578 -20.75 3.199 1 97 267 TRP A N 1
ATOM 2079 C CA . TRP A 1 267 ? 16.125 -20.078 2.029 1 97 267 TRP A CA 1
ATOM 2080 C C . TRP A 1 267 ? 16.875 -18.812 2.436 1 97 267 TRP A C 1
ATOM 2082 O O . TRP A 1 267 ? 17.938 -18.5 1.884 1 97 267 TRP A O 1
ATOM 2092 N N . ALA A 1 268 ? 16.312 -18.047 3.361 1 95.5 268 ALA A N 1
ATOM 2093 C CA . ALA A 1 268 ? 16.922 -16.797 3.826 1 95.5 268 ALA A CA 1
ATOM 2094 C C . ALA A 1 268 ? 18.266 -17.078 4.488 1 95.5 268 ALA A C 1
ATOM 2096 O O . ALA A 1 268 ? 19.203 -16.281 4.359 1 95.5 268 ALA A O 1
ATOM 2097 N N . ALA A 1 269 ? 18.391 -18.078 5.207 1 92.06 269 ALA A N 1
ATOM 2098 C CA . ALA A 1 269 ? 19.609 -18.438 5.902 1 92.06 269 ALA A CA 1
ATOM 2099 C C . ALA A 1 269 ? 20.719 -18.797 4.914 1 92.06 269 ALA A C 1
ATOM 2101 O O . ALA A 1 269 ? 21.906 -18.594 5.199 1 92.06 269 ALA A O 1
ATOM 2102 N N . CYS A 1 270 ? 20.375 -19.219 3.803 1 82.25 270 CYS A N 1
ATOM 2103 C CA . CYS A 1 270 ? 21.359 -19.609 2.791 1 82.25 270 CYS A CA 1
ATOM 2104 C C . CYS A 1 270 ? 21.953 -18.375 2.125 1 82.25 270 CYS A C 1
ATOM 2106 O O . CYS A 1 270 ? 23.109 -18.391 1.686 1 82.25 270 CYS A O 1
ATOM 2108 N N . GLU A 1 271 ? 21.281 -17.25 2.004 1 71.94 271 GLU A N 1
ATOM 2109 C CA . GLU A 1 271 ? 21.766 -16.016 1.398 1 71.94 271 GLU A CA 1
ATOM 2110 C C . GLU A 1 271 ? 22.781 -15.312 2.297 1 71.94 271 GLU A C 1
ATOM 2112 O O . GLU A 1 271 ? 23.781 -14.773 1.812 1 71.94 271 GLU A O 1
ATOM 2117 N N . SER A 1 272 ? 22.5 -15.086 3.504 1 64.5 272 SER A N 1
ATOM 2118 C CA . SER A 1 272 ? 23.359 -14.406 4.461 1 64.5 272 SER A CA 1
ATOM 2119 C C . SER A 1 272 ? 24.719 -15.078 4.555 1 64.5 272 SER A C 1
ATOM 2121 O O . SER A 1 272 ? 25.734 -14.422 4.824 1 64.5 272 SER A O 1
ATOM 2123 N N . HIS A 1 273 ? 24.734 -16.281 4.344 1 51.78 273 HIS A N 1
ATOM 2124 C CA . HIS A 1 273 ? 25.984 -17.016 4.418 1 51.78 273 HIS A CA 1
ATOM 2125 C C . HIS A 1 273 ? 26.859 -16.734 3.205 1 51.78 273 HIS A C 1
ATOM 2127 O O . HIS A 1 273 ? 28.094 -16.781 3.299 1 51.78 273 HIS A O 1
ATOM 2133 N N . VAL A 1 274 ? 26.375 -16.406 2.125 1 47.16 274 VAL A N 1
ATOM 2134 C CA . VAL A 1 274 ? 27.156 -16.125 0.929 1 47.16 274 VAL A CA 1
ATOM 2135 C C . VAL A 1 274 ? 27.734 -14.711 1.002 1 47.16 274 VAL A C 1
ATOM 2137 O O . VAL A 1 274 ? 28.828 -14.453 0.519 1 47.16 274 VAL A O 1
ATOM 2140 N N . SER A 1 275 ? 27.156 -13.68 1.519 1 44.5 275 SER A N 1
ATOM 2141 C CA . SER A 1 275 ? 27.594 -12.289 1.559 1 44.5 275 SER A CA 1
ATOM 2142 C C . SER A 1 275 ? 28.703 -12.086 2.592 1 44.5 275 SER A C 1
ATOM 2144 O O . SER A 1 275 ? 29.422 -11.086 2.551 1 44.5 275 SER A O 1
ATOM 2146 N N . GLY A 1 276 ? 28.844 -12.812 3.691 1 36.72 276 GLY A N 1
ATOM 2147 C CA . GLY A 1 276 ? 29.906 -12.734 4.676 1 36.72 276 GLY A CA 1
ATOM 2148 C C . GLY A 1 276 ? 31.234 -13.289 4.164 1 36.72 276 GLY A C 1
ATOM 2149 O O . GLY A 1 276 ? 32.25 -13.18 4.84 1 36.72 276 GLY A O 1
ATOM 2150 N N . GLU A 1 277 ? 31.281 -14.188 3.354 1 31.53 277 GLU A N 1
ATOM 2151 C CA . GLU A 1 277 ? 32.562 -14.727 2.941 1 31.53 277 GLU A CA 1
ATOM 2152 C C . GLU A 1 277 ? 33.219 -13.844 1.883 1 31.53 277 GLU A C 1
ATOM 2154 O O . GLU A 1 277 ? 34.188 -14.258 1.231 1 31.53 277 GLU A O 1
ATOM 2159 N N . ILE A 1 278 ? 32.688 -12.609 1.782 1 25.05 278 ILE A N 1
ATOM 2160 C CA . ILE A 1 278 ? 33.531 -11.766 0.955 1 25.05 278 ILE A CA 1
ATOM 2161 C C . ILE A 1 278 ? 34.406 -10.875 1.847 1 25.05 278 ILE A C 1
ATOM 2163 O O . ILE A 1 278 ? 33.906 -10.289 2.812 1 25.05 278 ILE A O 1
ATOM 2167 N N . MET B 1 1 ? 23.781 1.533 13.359 1 29.48 1 MET B N 1
ATOM 2168 C CA . MET B 1 1 ? 22.359 1.723 13.133 1 29.48 1 MET B CA 1
ATOM 2169 C C . MET B 1 1 ? 21.578 0.479 13.539 1 29.48 1 MET B C 1
ATOM 2171 O O . MET B 1 1 ? 21.109 -0.276 12.68 1 29.48 1 MET B O 1
ATOM 2175 N N . SER B 1 2 ? 21.797 -0.158 14.656 1 33.97 2 SER B N 1
ATOM 2176 C CA . SER B 1 2 ? 21.812 -1.493 15.25 1 33.97 2 SER B CA 1
ATOM 2177 C C . SER B 1 2 ? 20.406 -2.084 15.305 1 33.97 2 SER B C 1
ATOM 2179 O O . SER B 1 2 ? 20.25 -3.307 15.312 1 33.97 2 SER B O 1
ATOM 2181 N N . GLY B 1 3 ? 19.297 -1.373 15.984 1 38.5 3 GLY B N 1
ATOM 2182 C CA . GLY B 1 3 ? 18.125 -2.064 16.484 1 38.5 3 GLY B CA 1
ATOM 2183 C C . GLY B 1 3 ? 17.125 -2.418 15.391 1 38.5 3 GLY B C 1
ATOM 2184 O O . GLY B 1 3 ? 17.234 -1.917 14.266 1 38.5 3 GLY B O 1
ATOM 2185 N N . ALA B 1 4 ? 16.062 -3.375 15.469 1 47.94 4 ALA B N 1
ATOM 2186 C CA . ALA B 1 4 ? 14.922 -3.719 14.617 1 47.94 4 ALA B CA 1
ATOM 2187 C C . ALA B 1 4 ? 14.344 -2.477 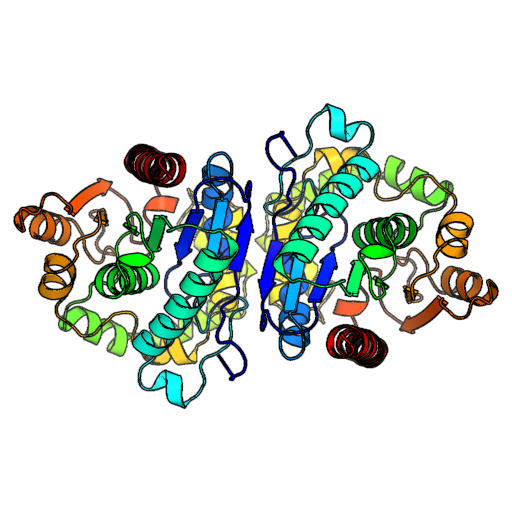13.945 1 47.94 4 ALA B C 1
ATOM 2189 O O . ALA B 1 4 ? 14 -1.505 14.625 1 47.94 4 ALA B O 1
ATOM 2190 N N . GLY B 1 5 ? 14.867 -2.07 12.828 1 57 5 GLY B N 1
ATOM 2191 C CA . GLY B 1 5 ? 14.664 -0.796 12.156 1 57 5 GLY B CA 1
ATOM 2192 C C . GLY B 1 5 ? 13.227 -0.322 12.188 1 57 5 GLY B C 1
ATOM 2193 O O . GLY B 1 5 ? 12.297 -1.135 12.172 1 57 5 GLY B O 1
ATOM 2194 N N . ARG B 1 6 ? 12.867 0.811 12.789 1 80.31 6 ARG B N 1
ATOM 2195 C CA . ARG B 1 6 ? 11.664 1.595 13.047 1 80.31 6 ARG B CA 1
ATOM 2196 C C . ARG B 1 6 ? 11.086 2.15 11.75 1 80.31 6 ARG B C 1
ATOM 2198 O O . ARG B 1 6 ? 10.289 3.09 11.773 1 80.31 6 ARG B O 1
ATOM 2205 N N . ILE B 1 7 ? 11.453 1.456 10.711 1 95.75 7 ILE B N 1
ATOM 2206 C CA . ILE B 1 7 ? 10.977 1.994 9.445 1 95.75 7 ILE B CA 1
ATOM 2207 C C . ILE B 1 7 ? 9.5 1.659 9.258 1 95.75 7 ILE B C 1
ATOM 2209 O O . ILE B 1 7 ? 9.102 0.495 9.352 1 95.75 7 ILE B O 1
ATOM 2213 N N . LEU B 1 8 ? 8.75 2.654 9.047 1 98.69 8 LEU B N 1
ATOM 2214 C CA . LEU B 1 8 ? 7.312 2.516 8.844 1 98.69 8 LEU B CA 1
ATOM 2215 C C . LEU B 1 8 ? 7.012 1.937 7.465 1 98.69 8 LEU B C 1
ATOM 2217 O O . LEU B 1 8 ? 7.836 2.031 6.555 1 98.69 8 LEU B O 1
ATOM 2221 N N . SER B 1 9 ? 5.859 1.293 7.363 1 98.75 9 SER B N 1
ATOM 2222 C CA . SER B 1 9 ? 5.41 0.793 6.066 1 98.75 9 SER B CA 1
ATOM 2223 C C . SER B 1 9 ? 5.008 1.937 5.145 1 98.75 9 SER B C 1
ATOM 2225 O O . SER B 1 9 ? 4.594 3 5.609 1 98.75 9 SER B O 1
ATOM 2227 N N . PHE B 1 10 ? 5.141 1.667 3.838 1 98.88 10 PHE B N 1
ATOM 2228 C CA . PHE B 1 10 ? 4.762 2.707 2.891 1 98.88 10 PHE B CA 1
ATOM 2229 C C . PHE B 1 10 ? 4.359 2.1 1.552 1 98.88 10 PHE B C 1
ATOM 2231 O O . PHE B 1 10 ? 4.652 0.934 1.28 1 98.88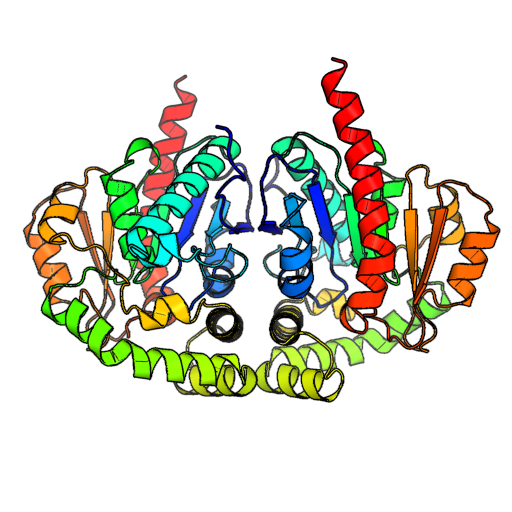 10 PHE B O 1
ATOM 2238 N N . ILE B 1 11 ? 3.654 2.834 0.805 1 98.94 11 ILE B N 1
ATOM 2239 C CA . ILE B 1 11 ? 3.344 2.578 -0.597 1 98.94 11 ILE B CA 1
ATOM 2240 C C . ILE B 1 11 ? 4.223 3.451 -1.488 1 98.94 11 ILE B C 1
ATOM 2242 O O . ILE B 1 11 ? 4.379 4.648 -1.236 1 98.94 11 ILE B O 1
ATOM 2246 N N . ALA B 1 12 ? 4.793 2.869 -2.49 1 98.81 12 ALA B N 1
ATOM 2247 C CA . ALA B 1 12 ? 5.586 3.621 -3.459 1 98.81 12 ALA B CA 1
ATOM 2248 C C . ALA B 1 12 ? 5.027 3.455 -4.871 1 98.81 12 ALA B C 1
ATOM 2250 O O . ALA B 1 12 ? 4.652 2.35 -5.27 1 98.81 12 ALA B O 1
ATOM 2251 N N . ALA B 1 13 ? 4.926 4.516 -5.578 1 98.56 13 ALA B N 1
ATOM 2252 C CA . ALA B 1 13 ? 4.438 4.539 -6.953 1 98.56 13 ALA B CA 1
ATOM 2253 C C . ALA B 1 13 ? 5.168 5.594 -7.777 1 98.56 13 ALA B C 1
ATOM 2255 O O . ALA B 1 13 ? 5.738 6.539 -7.223 1 98.56 13 ALA B O 1
ATOM 2256 N N . GLY B 1 14 ? 5.188 5.41 -9.086 1 97.56 14 GLY B N 1
ATOM 2257 C CA . GLY B 1 14 ? 5.84 6.355 -9.977 1 97.56 14 GLY B CA 1
ATOM 2258 C C . GLY B 1 14 ? 7.293 6.02 -10.242 1 97.56 14 GLY B C 1
ATOM 2259 O O . GLY B 1 14 ? 7.848 5.105 -9.633 1 97.56 14 GLY B O 1
ATOM 2260 N N . ASP B 1 15 ? 7.918 6.773 -11.125 1 96.19 15 ASP B N 1
ATOM 2261 C CA . ASP B 1 15 ? 9.297 6.586 -11.555 1 96.19 15 ASP B CA 1
ATOM 2262 C C . ASP B 1 15 ? 10.281 6.969 -10.453 1 96.19 15 ASP B C 1
ATOM 2264 O O . ASP B 1 15 ? 10.266 8.102 -9.969 1 96.19 15 ASP B O 1
ATOM 2268 N N . PRO B 1 16 ? 11.164 5.992 -10.078 1 95.62 16 PRO B N 1
ATOM 2269 C CA . PRO B 1 16 ? 12.086 6.262 -8.969 1 95.62 16 PRO B CA 1
ATOM 2270 C C . PRO B 1 16 ? 13.078 7.379 -9.289 1 95.62 16 PRO B C 1
ATOM 2272 O O . PRO B 1 16 ? 13.766 7.879 -8.391 1 95.62 16 PRO B O 1
ATOM 2275 N N . ASN B 1 17 ? 13.188 7.75 -10.531 1 94.12 17 ASN B N 1
ATOM 2276 C CA . ASN B 1 17 ? 14.141 8.789 -10.93 1 94.12 17 ASN B CA 1
ATOM 2277 C C . ASN B 1 17 ? 13.5 10.172 -10.906 1 94.12 17 ASN B C 1
ATOM 2279 O O . ASN B 1 17 ? 14.164 11.172 -11.188 1 94.12 17 ASN B O 1
ATOM 2283 N N . ARG B 1 18 ? 12.227 10.266 -10.57 1 96.25 18 ARG B N 1
ATOM 2284 C CA . ARG B 1 18 ? 11.523 11.539 -10.477 1 96.25 18 ARG B CA 1
ATOM 2285 C C . ARG B 1 18 ? 11.609 12.109 -9.062 1 96.25 18 ARG B C 1
ATOM 2287 O O . ARG B 1 18 ? 11.977 11.398 -8.125 1 96.25 18 ARG B O 1
ATOM 2294 N N . PRO B 1 19 ? 11.328 13.43 -8.922 1 97.25 19 PRO B N 1
ATOM 2295 C CA . PRO B 1 19 ? 11.383 14.031 -7.586 1 97.25 19 PRO B CA 1
ATOM 2296 C C . PRO B 1 19 ? 10.461 13.328 -6.586 1 97.25 19 PRO B C 1
ATOM 2298 O O . PRO B 1 19 ? 9.352 12.93 -6.941 1 97.25 19 PRO B O 1
ATOM 2301 N N . LEU B 1 20 ? 10.891 13.258 -5.355 1 98 20 LEU B N 1
ATOM 2302 C CA . LEU B 1 20 ? 10.227 12.477 -4.32 1 98 20 LEU B CA 1
ATOM 2303 C C . LEU B 1 20 ? 9.18 13.312 -3.59 1 98 20 LEU B C 1
ATOM 2305 O O . LEU B 1 20 ? 9.484 14.406 -3.102 1 98 20 LEU B O 1
ATOM 2309 N N . VAL B 1 21 ? 7.973 12.852 -3.562 1 98.81 21 VAL B N 1
ATOM 2310 C CA . VAL B 1 21 ? 6.902 13.391 -2.73 1 98.81 21 VAL B CA 1
ATOM 2311 C C . VAL B 1 21 ? 6.508 12.375 -1.666 1 98.81 21 VAL B C 1
ATOM 2313 O O . VAL B 1 21 ? 6.215 11.219 -1.982 1 98.81 21 VAL B O 1
ATOM 2316 N N . VAL B 1 22 ? 6.508 12.742 -0.407 1 98.94 22 VAL B N 1
ATOM 2317 C CA . VAL B 1 22 ? 6.105 11.875 0.696 1 98.94 22 VAL B CA 1
ATOM 2318 C C . VAL B 1 22 ? 4.773 12.359 1.269 1 98.94 22 VAL B C 1
ATOM 2320 O O . VAL B 1 22 ? 4.621 13.539 1.596 1 98.94 22 VAL B O 1
ATOM 2323 N N . LEU B 1 23 ? 3.826 11.484 1.346 1 98.94 23 LEU B N 1
ATOM 2324 C CA . LEU B 1 23 ? 2.482 11.766 1.838 1 98.94 23 LEU B CA 1
ATOM 2325 C C . LEU B 1 23 ? 2.266 11.148 3.217 1 98.94 23 LEU B C 1
ATOM 2327 O O . LEU B 1 23 ? 2.572 9.977 3.434 1 98.94 23 LEU B O 1
ATOM 2331 N N . LEU B 1 24 ? 1.704 11.938 4.121 1 98.94 24 LEU B N 1
ATOM 2332 C CA . LEU B 1 24 ? 1.396 11.43 5.453 1 98.94 24 LEU B CA 1
ATOM 2333 C C . LEU B 1 24 ? -0.046 11.742 5.836 1 98.94 24 LEU B C 1
ATOM 2335 O O . LEU B 1 24 ? -0.465 12.906 5.793 1 98.94 24 LEU B O 1
ATOM 2339 N N . HIS B 1 25 ? -0.782 10.734 6.238 1 98.88 25 HIS B N 1
ATOM 2340 C CA . HIS B 1 25 ? -2.221 10.805 6.461 1 98.88 25 HIS B CA 1
ATOM 2341 C C . HIS B 1 25 ? -2.535 11.289 7.875 1 98.88 25 HIS B C 1
ATOM 2343 O O . HIS B 1 25 ? -1.63 11.445 8.695 1 98.88 25 HIS B O 1
ATOM 2349 N N . GLY B 1 26 ? -3.816 11.57 8.133 1 98.75 26 GLY B N 1
ATOM 2350 C CA . GLY B 1 26 ? -4.293 11.961 9.453 1 98.75 26 GLY B CA 1
ATOM 2351 C C . GLY B 1 26 ? -4.605 10.781 10.352 1 98.75 26 GLY B C 1
ATOM 2352 O O . GLY B 1 26 ? -4.504 9.625 9.93 1 98.75 26 GLY B O 1
ATOM 2353 N N . VAL B 1 27 ? -5.012 11.086 11.594 1 98.69 27 VAL B N 1
ATOM 2354 C CA . VAL B 1 27 ? -5.285 10.031 12.57 1 98.69 27 VAL B CA 1
ATOM 2355 C C . VAL B 1 27 ? -6.414 9.141 12.062 1 98.69 27 VAL B C 1
ATOM 2357 O O . VAL B 1 27 ? -7.383 9.625 11.477 1 98.69 27 VAL B O 1
ATOM 2360 N N . CYS B 1 28 ? -6.262 7.809 12.156 1 98.44 28 CYS B N 1
ATOM 2361 C CA . CYS B 1 28 ? -7.23 6.762 11.852 1 98.44 28 CYS B CA 1
ATOM 2362 C C . CYS B 1 28 ? -7.438 6.629 10.352 1 98.44 28 CYS B C 1
ATOM 2364 O O . CYS B 1 28 ? -8.461 6.102 9.906 1 98.44 28 CYS B O 1
ATOM 2366 N N . ASP B 1 29 ? -6.566 7.121 9.586 1 98.5 29 ASP B N 1
ATOM 2367 C CA . ASP B 1 29 ? -6.5 6.906 8.148 1 98.5 29 ASP B CA 1
ATOM 2368 C C . ASP B 1 29 ? -5.352 5.969 7.785 1 98.5 29 ASP B C 1
ATOM 2370 O O . ASP B 1 29 ? -4.867 5.215 8.633 1 98.5 29 ASP B O 1
ATOM 2374 N N . ALA B 1 30 ? -4.961 5.906 6.523 1 98.81 30 ALA B N 1
ATOM 2375 C CA . ALA B 1 30 ? -3.881 5.031 6.074 1 98.81 30 ALA B CA 1
ATOM 2376 C C . ALA B 1 30 ? -3.291 5.52 4.754 1 98.81 30 ALA B C 1
ATOM 2378 O O . ALA B 1 30 ? -3.877 6.371 4.086 1 98.81 30 ALA B O 1
ATOM 2379 N N . ALA B 1 31 ? -2.143 5 4.43 1 98.88 31 ALA B N 1
ATOM 2380 C CA . ALA B 1 31 ? -1.465 5.355 3.188 1 98.88 31 ALA B CA 1
ATOM 2381 C C . ALA B 1 31 ? -2.369 5.113 1.981 1 98.88 31 ALA B C 1
ATOM 2383 O O . ALA B 1 31 ? -2.416 5.934 1.059 1 98.88 31 ALA B O 1
ATOM 2384 N N . ILE B 1 32 ? -3.127 4.023 1.999 1 98.81 32 ILE B N 1
ATOM 2385 C CA . ILE B 1 32 ? -3.916 3.617 0.842 1 98.81 32 ILE B CA 1
ATOM 2386 C C . ILE B 1 32 ? -5.07 4.594 0.636 1 98.81 32 ILE B C 1
ATOM 2388 O O . ILE B 1 32 ? -5.684 4.625 -0.432 1 98.81 32 ILE B O 1
ATOM 2392 N N . ALA B 1 33 ? -5.355 5.406 1.628 1 98.19 33 ALA B N 1
ATOM 2393 C CA . ALA B 1 33 ? -6.434 6.387 1.522 1 98.19 33 ALA B CA 1
ATOM 2394 C C . ALA B 1 33 ? -6.016 7.57 0.659 1 98.19 33 ALA B C 1
ATOM 2396 O O . ALA B 1 33 ? -6.836 8.438 0.35 1 98.19 33 ALA B O 1
ATOM 2397 N N . TRP B 1 34 ? -4.746 7.582 0.208 1 98.5 34 TRP B N 1
ATOM 2398 C CA . TRP B 1 34 ? -4.23 8.602 -0.704 1 98.5 34 TRP B CA 1
ATOM 2399 C C . TRP B 1 34 ? -4.316 8.125 -2.15 1 98.5 34 TRP B C 1
ATOM 2401 O O . TRP B 1 34 ? -3.689 8.703 -3.039 1 98.5 34 TRP B O 1
ATOM 2411 N N . SER B 1 35 ? -5.047 7.113 -2.471 1 98.62 35 SER B N 1
ATOM 2412 C CA . SER B 1 35 ? -4.984 6.426 -3.756 1 98.62 35 SER B CA 1
ATOM 2413 C C . SER B 1 35 ? -5.211 7.398 -4.91 1 98.62 35 SER B C 1
ATOM 2415 O O . SER B 1 35 ? -4.449 7.402 -5.883 1 98.62 35 SER B O 1
ATOM 2417 N N . ASP B 1 36 ? -6.238 8.211 -4.812 1 98.38 36 ASP B N 1
ATOM 2418 C CA . ASP B 1 36 ? -6.547 9.141 -5.895 1 98.38 36 ASP B CA 1
ATOM 2419 C C . ASP B 1 36 ? -5.395 10.125 -6.121 1 98.38 36 ASP B C 1
ATOM 2421 O O . ASP B 1 36 ? -5.051 10.43 -7.266 1 98.38 36 ASP B O 1
ATOM 2425 N N . TYR B 1 37 ? -4.816 10.578 -5.016 1 98.75 37 TYR B N 1
ATOM 2426 C CA . TYR B 1 37 ? -3.758 11.578 -5.113 1 98.75 37 TYR B CA 1
ATOM 2427 C C . TYR B 1 37 ? -2.449 10.945 -5.566 1 98.75 37 TYR B C 1
ATOM 2429 O O . TYR B 1 37 ? -1.673 11.562 -6.297 1 98.75 37 TYR B O 1
ATOM 2437 N N . ILE B 1 38 ? -2.15 9.695 -5.156 1 98.75 38 ILE B N 1
ATOM 2438 C CA . ILE B 1 38 ? -1.004 8.945 -5.664 1 98.75 38 ILE B CA 1
ATOM 2439 C C . ILE B 1 38 ? -1.108 8.812 -7.18 1 98.75 38 ILE B C 1
ATOM 2441 O O . ILE B 1 38 ? -0.145 9.078 -7.902 1 98.75 38 ILE B O 1
ATOM 2445 N N . ASP B 1 39 ? -2.293 8.445 -7.703 1 97.94 39 ASP B N 1
ATOM 2446 C CA . ASP B 1 39 ? -2.518 8.32 -9.141 1 97.94 39 ASP B CA 1
ATOM 2447 C C . ASP B 1 39 ? -2.219 9.641 -9.852 1 97.94 39 ASP B C 1
ATOM 2449 O O . ASP B 1 39 ? -1.578 9.648 -10.906 1 97.94 39 ASP B O 1
ATOM 2453 N N . TYR B 1 40 ? -2.701 10.664 -9.219 1 98.31 40 TYR B N 1
ATOM 2454 C CA . TYR B 1 40 ? -2.576 11.984 -9.828 1 98.31 40 TYR B CA 1
ATOM 2455 C C . TYR B 1 40 ? -1.119 12.43 -9.867 1 98.31 40 TYR B C 1
ATOM 2457 O O . TYR B 1 40 ? -0.641 12.914 -10.898 1 98.31 40 TYR B O 1
ATOM 2465 N N . LEU B 1 41 ? -0.361 12.211 -8.789 1 98.44 41 LEU B N 1
ATOM 2466 C CA . LEU B 1 41 ? 0.982 12.766 -8.648 1 98.44 41 LEU B CA 1
ATOM 2467 C C . LEU B 1 41 ? 2.012 11.859 -9.32 1 98.44 41 LEU B C 1
ATOM 2469 O O . LEU B 1 41 ? 3.094 12.312 -9.695 1 98.44 41 LEU B O 1
ATOM 2473 N N . SER B 1 42 ? 1.725 10.555 -9.453 1 97.25 42 SER B N 1
ATOM 2474 C CA . SER B 1 42 ? 2.729 9.57 -9.844 1 97.25 42 SER B CA 1
ATOM 2475 C C . SER B 1 42 ? 3.15 9.766 -11.297 1 97.25 42 SER B C 1
ATOM 2477 O O . SER B 1 42 ? 4.145 9.188 -11.742 1 97.25 42 SER B O 1
ATOM 2479 N N . HIS B 1 43 ? 2.447 10.609 -12.039 1 95.19 43 HIS B N 1
ATOM 2480 C CA . HIS B 1 43 ? 2.826 10.922 -13.414 1 95.19 43 HIS B CA 1
ATOM 2481 C C . HIS B 1 43 ? 4.109 11.742 -13.453 1 95.19 43 HIS B C 1
ATOM 2483 O O . HIS B 1 43 ? 4.914 11.594 -14.383 1 95.19 43 HIS B O 1
ATOM 2489 N N . ASP B 1 44 ? 4.32 12.562 -12.469 1 96.94 44 ASP B N 1
ATOM 2490 C CA . ASP B 1 44 ? 5.414 13.523 -12.531 1 96.94 44 ASP B CA 1
ATOM 2491 C C . ASP B 1 44 ? 6.375 13.344 -11.359 1 96.94 44 ASP B C 1
ATOM 2493 O O . ASP B 1 44 ? 7.465 13.914 -11.352 1 96.94 44 ASP B O 1
ATOM 2497 N N . PHE B 1 45 ? 6.008 12.523 -10.43 1 97.62 45 PHE B N 1
ATOM 2498 C CA . PHE B 1 45 ? 6.785 12.398 -9.195 1 97.62 45 PHE B CA 1
ATOM 2499 C C . PHE B 1 45 ? 6.945 10.938 -8.805 1 97.62 45 PHE B C 1
ATOM 2501 O O . PHE B 1 45 ? 6.184 10.078 -9.258 1 97.62 45 PHE B O 1
ATOM 2508 N N . ARG B 1 46 ? 8.031 10.617 -8.047 1 97.88 46 ARG B N 1
ATOM 2509 C CA . ARG B 1 46 ? 8.055 9.445 -7.176 1 97.88 46 ARG B CA 1
ATOM 2510 C C . ARG B 1 46 ? 7.262 9.703 -5.895 1 97.88 46 ARG B C 1
ATOM 2512 O O . ARG B 1 46 ? 7.637 10.547 -5.086 1 97.88 46 ARG B O 1
ATOM 2519 N N . VAL B 1 47 ? 6.156 8.984 -5.777 1 98.75 47 VAL B N 1
ATOM 2520 C CA . VAL B 1 47 ? 5.258 9.266 -4.66 1 98.75 47 VAL B CA 1
ATOM 2521 C C . VAL B 1 47 ? 5.355 8.141 -3.629 1 98.75 47 VAL B C 1
ATOM 2523 O O . VAL B 1 47 ? 5.254 6.961 -3.975 1 98.75 47 VAL B O 1
ATOM 2526 N N . VAL B 1 48 ? 5.582 8.5 -2.375 1 98.88 48 VAL B N 1
ATOM 2527 C CA . VAL B 1 48 ? 5.613 7.551 -1.268 1 98.88 48 VAL B CA 1
ATOM 2528 C C . VAL B 1 48 ? 4.605 7.965 -0.201 1 98.88 48 VAL B C 1
ATOM 2530 O O . VAL B 1 48 ? 4.715 9.047 0.381 1 98.88 48 VAL B O 1
ATOM 2533 N N . ALA B 1 49 ? 3.6 7.172 -0.017 1 98.94 49 ALA B N 1
ATOM 2534 C CA . ALA B 1 49 ? 2.639 7.379 1.062 1 98.94 49 ALA B CA 1
ATOM 2535 C C . ALA B 1 49 ? 2.953 6.484 2.258 1 98.94 49 ALA B C 1
ATOM 2537 O O . ALA B 1 49 ? 3.053 5.266 2.117 1 98.94 49 ALA B O 1
ATOM 2538 N N . VAL B 1 50 ? 3.059 7.055 3.438 1 98.94 50 VAL B N 1
ATOM 2539 C CA . VAL B 1 50 ? 3.543 6.336 4.609 1 98.94 50 VAL B CA 1
ATOM 2540 C C . VAL B 1 50 ? 2.379 6.031 5.551 1 98.94 50 VAL B C 1
ATOM 2542 O O . VAL B 1 50 ? 1.522 6.887 5.785 1 98.94 50 VAL B O 1
ATOM 2545 N N . ASP B 1 51 ? 2.271 4.781 6.012 1 98.94 51 ASP B N 1
ATOM 2546 C CA . ASP B 1 51 ? 1.438 4.484 7.172 1 98.94 51 ASP B CA 1
ATOM 2547 C C . ASP B 1 51 ? 2.1 4.961 8.461 1 98.94 51 ASP B C 1
ATOM 2549 O O . ASP B 1 51 ? 3.174 4.48 8.828 1 98.94 51 ASP B O 1
ATOM 2553 N N . MET B 1 52 ? 1.459 5.82 9.125 1 98.62 52 MET B N 1
ATOM 2554 C CA . MET B 1 52 ? 1.998 6.352 10.375 1 98.62 52 MET B CA 1
ATOM 2555 C C . MET B 1 52 ? 2.07 5.262 11.438 1 98.62 52 MET B C 1
ATOM 2557 O O . MET B 1 52 ? 1.323 4.285 11.383 1 98.62 52 MET B O 1
ATOM 2561 N N . LEU B 1 53 ? 2.971 5.453 12.453 1 98.62 53 LEU B N 1
ATOM 2562 C CA . LEU B 1 53 ? 3.02 4.543 13.594 1 98.62 53 LEU B CA 1
ATOM 2563 C C . LEU B 1 53 ? 1.621 4.285 14.141 1 98.62 53 LEU B C 1
ATOM 2565 O O . LEU B 1 53 ? 0.848 5.223 14.352 1 98.62 53 LEU B O 1
ATOM 2569 N N . GLY B 1 54 ? 1.271 3.004 14.312 1 98.38 54 GLY B N 1
ATOM 2570 C CA . GLY B 1 54 ? -0.035 2.631 14.828 1 98.38 54 GLY B CA 1
ATOM 2571 C C . GLY B 1 54 ? -1.116 2.617 13.766 1 98.38 54 GLY B C 1
ATOM 2572 O O . GLY B 1 54 ? -2.299 2.471 14.078 1 98.38 54 GLY B O 1
ATOM 2573 N N . HIS B 1 55 ? -0.775 2.787 12.516 1 98.75 55 HIS B N 1
ATOM 2574 C CA . HIS B 1 55 ? -1.747 2.83 11.422 1 98.75 55 HIS B CA 1
ATOM 2575 C C . HIS B 1 55 ? -1.362 1.872 10.305 1 98.75 55 HIS B C 1
ATOM 2577 O O . HIS B 1 55 ? -0.186 1.54 10.141 1 98.75 55 HIS B O 1
ATOM 2583 N N . GLY B 1 56 ? -2.357 1.433 9.492 1 98.69 56 GLY B N 1
ATOM 2584 C CA . GLY B 1 56 ? -2.107 0.601 8.328 1 98.69 56 GLY B CA 1
ATOM 2585 C C . GLY B 1 56 ? -1.25 -0.613 8.633 1 98.69 56 GLY B C 1
ATOM 2586 O O . GLY B 1 56 ? -1.561 -1.387 9.539 1 98.69 56 GLY B O 1
ATOM 2587 N N . LEU B 1 57 ? -0.13 -0.686 7.879 1 98.62 57 LEU B N 1
ATOM 2588 C CA . LEU B 1 57 ? 0.73 -1.858 7.992 1 98.62 57 LEU B CA 1
ATOM 2589 C C . LEU B 1 57 ? 1.995 -1.531 8.781 1 98.62 57 LEU B C 1
ATOM 2591 O O . LEU B 1 57 ? 2.926 -2.34 8.828 1 98.62 57 LEU B O 1
ATOM 2595 N N . SER B 1 58 ? 2.023 -0.347 9.359 1 98.56 58 SER B N 1
ATOM 2596 C CA . SER B 1 58 ? 3.123 0.022 10.242 1 98.56 58 SER B CA 1
ATOM 2597 C C . SER B 1 58 ? 2.975 -0.635 11.617 1 98.56 58 SER B C 1
ATOM 2599 O O . SER B 1 58 ? 1.897 -1.124 11.961 1 98.56 58 SER B O 1
ATOM 2601 N N . PRO B 1 59 ? 4.023 -0.637 12.391 1 97 59 PRO B N 1
ATOM 2602 C CA . PRO B 1 59 ? 3.959 -1.249 13.727 1 97 59 PRO B CA 1
ATOM 2603 C C . PRO B 1 59 ? 2.939 -0.573 14.641 1 97 59 PRO B C 1
ATOM 2605 O O . PRO B 1 59 ? 2.715 0.635 14.531 1 97 59 PRO B O 1
ATOM 2608 N N . ARG B 1 60 ? 2.354 -1.371 15.531 1 96.81 60 ARG B N 1
ATOM 2609 C CA . ARG B 1 60 ? 1.534 -0.825 16.609 1 96.81 60 ARG B CA 1
ATOM 2610 C C . ARG B 1 60 ? 2.4 -0.16 17.672 1 96.81 60 ARG B C 1
ATOM 2612 O O . ARG B 1 60 ? 3.607 -0.404 17.734 1 96.81 60 ARG B O 1
ATOM 2619 N N . TYR B 1 61 ? 1.752 0.704 18.438 1 97.38 61 TYR B N 1
ATOM 2620 C CA . TYR B 1 61 ? 2.48 1.373 19.5 1 97.38 61 TYR B CA 1
ATOM 2621 C C . TYR B 1 61 ? 2.896 0.381 20.578 1 97.38 61 TYR B C 1
ATOM 2623 O O . TYR B 1 61 ? 2.084 -0.43 21.031 1 97.38 61 TYR B O 1
ATOM 2631 N N . ALA B 1 62 ? 4.18 0.446 20.938 1 96.75 62 ALA B N 1
ATOM 2632 C CA . ALA B 1 62 ? 4.559 -0.164 22.203 1 96.75 62 ALA B CA 1
ATOM 2633 C C . ALA B 1 62 ? 4 0.63 23.391 1 96.75 62 ALA B C 1
ATOM 2635 O O . ALA B 1 62 ? 3.691 1.816 23.25 1 96.75 62 ALA B O 1
ATOM 2636 N N . ASP B 1 63 ? 3.922 0.012 24.578 1 97.12 63 ASP B N 1
ATOM 2637 C CA . ASP B 1 63 ? 3.367 0.673 25.75 1 97.12 63 ASP B CA 1
ATOM 2638 C C . ASP B 1 63 ? 4.145 1.943 26.094 1 97.12 63 ASP B C 1
ATOM 2640 O O . ASP B 1 63 ? 3.551 2.984 26.375 1 97.12 63 ASP B O 1
ATOM 2644 N N . ALA B 1 64 ? 5.422 1.833 26.031 1 97.38 64 ALA B N 1
ATOM 2645 C CA . ALA B 1 64 ? 6.273 2.977 26.359 1 97.38 64 ALA B CA 1
ATOM 2646 C C . ALA B 1 64 ? 6.055 4.117 25.359 1 97.38 64 ALA B C 1
ATOM 2648 O O . ALA B 1 64 ? 6.125 5.293 25.734 1 97.38 64 ALA B O 1
ATOM 2649 N N . GLN B 1 65 ? 5.734 3.838 24.125 1 97.19 65 GLN B N 1
ATOM 2650 C CA . GLN B 1 65 ? 5.539 4.832 23.078 1 97.19 65 GLN B CA 1
ATOM 2651 C C . GLN B 1 65 ? 4.227 5.586 23.266 1 97.19 65 GLN B C 1
ATOM 2653 O O . GLN B 1 65 ? 4.098 6.734 22.844 1 97.19 65 GLN B O 1
ATOM 2658 N N . LEU B 1 66 ? 3.27 4.977 23.969 1 97.31 66 LEU B N 1
ATOM 2659 C CA . LEU B 1 66 ? 1.951 5.57 24.156 1 97.31 66 LEU B CA 1
ATOM 2660 C C . LEU B 1 66 ? 2.002 6.676 25.203 1 97.31 66 LEU B C 1
ATOM 2662 O O . LEU B 1 66 ? 1.077 7.488 25.312 1 97.31 66 LEU B O 1
ATOM 2666 N N . ARG B 1 67 ? 3.102 6.715 25.984 1 96.94 67 ARG B N 1
ATOM 2667 C CA . ARG B 1 67 ? 3.264 7.785 26.969 1 96.94 67 ARG B CA 1
ATOM 2668 C C . ARG B 1 67 ? 3.479 9.125 26.266 1 96.94 67 ARG B C 1
ATOM 2670 O O . ARG B 1 67 ? 3.094 10.172 26.797 1 96.94 67 ARG B O 1
ATOM 2677 N N . HIS B 1 68 ? 4.145 9.117 25.141 1 97.38 68 HIS B N 1
ATOM 2678 C CA . HIS B 1 68 ? 4.363 10.266 24.266 1 97.38 68 HIS B CA 1
ATOM 2679 C C . HIS B 1 68 ? 4.086 9.914 22.812 1 97.38 68 HIS B C 1
ATOM 2681 O O . HIS B 1 68 ? 4.996 9.93 21.969 1 97.38 68 HIS B O 1
ATOM 2687 N N . PRO B 1 69 ? 2.816 9.672 22.516 1 98 69 PRO B N 1
ATOM 2688 C CA . PRO B 1 69 ? 2.484 9.047 21.234 1 98 69 PRO B CA 1
ATOM 2689 C C . PRO B 1 69 ? 2.857 9.922 20.031 1 98 69 PRO B C 1
ATOM 2691 O O . PRO B 1 69 ? 3.332 9.422 19.016 1 98 69 PRO B O 1
ATOM 2694 N N . PHE B 1 70 ? 2.682 11.234 20.156 1 98.31 70 PHE B N 1
ATOM 2695 C CA . PHE B 1 70 ? 3.023 12.109 19.031 1 98.31 70 PHE B CA 1
ATOM 2696 C C . PHE B 1 70 ? 4.52 12.07 18.75 1 98.31 70 PHE B C 1
ATOM 2698 O O . PHE B 1 70 ? 4.938 11.898 17.609 1 98.31 70 PHE B O 1
ATOM 2705 N N . GLU B 1 71 ? 5.312 12.203 19.781 1 98.19 71 GLU B N 1
ATOM 2706 C CA . GLU B 1 71 ? 6.762 12.195 19.609 1 98.19 71 GLU B CA 1
ATOM 2707 C C . GLU B 1 71 ? 7.242 10.844 19.062 1 98.19 71 GLU B C 1
ATOM 2709 O O . GLU B 1 71 ? 8.172 10.789 18.266 1 98.19 71 GLU B O 1
ATOM 2714 N N . SER B 1 72 ? 6.621 9.805 19.578 1 98.12 72 SER B N 1
ATOM 2715 C CA . SER B 1 72 ? 6.965 8.469 19.078 1 98.12 72 SER B CA 1
ATOM 2716 C C . SER B 1 72 ? 6.66 8.344 17.594 1 98.12 72 SER B C 1
ATOM 2718 O O . SER B 1 72 ? 7.461 7.785 16.844 1 98.12 72 SER B O 1
ATOM 2720 N N . ALA B 1 73 ? 5.5 8.805 17.172 1 98.38 73 ALA B N 1
ATOM 2721 C CA . ALA B 1 73 ? 5.137 8.797 15.758 1 98.38 73 ALA B CA 1
ATOM 2722 C C . ALA B 1 73 ? 6.109 9.633 14.938 1 98.38 73 ALA B C 1
ATOM 2724 O O . ALA B 1 73 ? 6.535 9.219 13.859 1 98.38 73 ALA B O 1
ATOM 2725 N N . TYR B 1 74 ? 6.457 10.805 15.484 1 98.5 74 TYR B N 1
ATOM 2726 C CA . TYR B 1 74 ? 7.41 11.68 14.812 1 98.5 74 TYR B CA 1
ATOM 2727 C C . TYR B 1 74 ? 8.75 10.977 14.609 1 98.5 74 TYR B C 1
ATOM 2729 O O . TYR B 1 74 ? 9.312 11.008 13.516 1 98.5 74 TYR B O 1
ATOM 2737 N N . GLU B 1 75 ? 9.258 10.367 15.609 1 98.06 75 GLU B N 1
ATOM 2738 C CA . GLU B 1 75 ? 10.562 9.719 15.539 1 98.06 75 GLU B CA 1
ATOM 2739 C C . GLU B 1 75 ? 10.578 8.609 14.484 1 98.06 75 GLU B C 1
ATOM 2741 O O . GLU B 1 75 ? 11.531 8.477 13.727 1 98.06 75 GLU B O 1
ATOM 2746 N N . ALA B 1 76 ? 9.539 7.824 14.5 1 98.06 76 ALA B N 1
ATOM 2747 C CA . ALA B 1 76 ? 9.445 6.758 13.508 1 98.06 76 ALA B CA 1
ATOM 2748 C C . ALA B 1 76 ? 9.367 7.328 12.094 1 98.06 76 ALA B C 1
ATOM 2750 O O . ALA B 1 76 ? 9.977 6.789 11.164 1 98.06 76 ALA B O 1
ATOM 2751 N N . PHE B 1 77 ? 8.625 8.398 11.953 1 98.69 77 PHE B N 1
ATOM 2752 C CA . PHE B 1 77 ? 8.484 9.039 10.656 1 98.69 77 PHE B CA 1
ATOM 2753 C C . PHE B 1 77 ? 9.82 9.609 10.195 1 98.69 77 PHE B C 1
ATOM 2755 O O . PHE B 1 77 ? 10.211 9.453 9.031 1 98.69 77 PHE B O 1
ATOM 2762 N N . GLU B 1 78 ? 10.5 10.297 11.07 1 98.31 78 GLU B N 1
ATOM 2763 C CA . GLU B 1 78 ? 11.812 10.859 10.75 1 98.31 78 GLU B CA 1
ATOM 2764 C C . GLU B 1 78 ? 12.766 9.781 10.242 1 98.31 78 GLU B C 1
ATOM 2766 O O . GLU B 1 78 ? 13.43 9.961 9.219 1 98.31 78 GLU B O 1
ATOM 2771 N N . GLU B 1 79 ? 12.797 8.664 10.945 1 97.81 79 GLU B N 1
ATOM 2772 C CA . GLU B 1 79 ? 13.664 7.566 10.531 1 97.81 79 GLU B CA 1
ATOM 2773 C C . GLU B 1 79 ? 13.258 7.039 9.156 1 97.81 79 GLU B C 1
ATOM 2775 O O . GLU B 1 79 ? 14.117 6.688 8.344 1 97.81 79 GLU B O 1
ATOM 2780 N N . THR B 1 80 ? 12.016 7 8.93 1 98.5 80 THR B N 1
ATOM 2781 C CA . THR B 1 80 ? 11.508 6.52 7.645 1 98.5 80 THR B CA 1
ATOM 2782 C C . THR B 1 80 ? 11.891 7.477 6.52 1 98.5 80 THR B C 1
ATOM 2784 O O . THR B 1 80 ? 12.312 7.043 5.445 1 98.5 80 THR B O 1
ATOM 2787 N N . VAL B 1 81 ? 11.781 8.742 6.781 1 98.44 81 VAL B N 1
ATOM 2788 C CA . VAL B 1 81 ? 12.125 9.727 5.762 1 98.44 81 VAL B CA 1
ATOM 2789 C C . VAL B 1 81 ? 13.625 9.688 5.488 1 98.44 81 VAL B C 1
ATOM 2791 O O . VAL B 1 81 ? 14.062 9.836 4.344 1 98.44 81 VAL B O 1
ATOM 2794 N N . GLU B 1 82 ? 14.438 9.5 6.504 1 97.62 82 GLU B N 1
ATOM 2795 C CA . GLU B 1 82 ? 15.875 9.344 6.309 1 97.62 82 GLU B CA 1
ATOM 2796 C C . GLU B 1 82 ? 16.188 8.156 5.398 1 97.62 82 GLU B C 1
ATOM 2798 O O . GLU B 1 82 ? 17.016 8.258 4.496 1 97.62 82 GLU B O 1
ATOM 2803 N N . TYR B 1 83 ? 15.539 7.078 5.66 1 97.31 83 TYR B N 1
ATOM 2804 C CA . TYR B 1 83 ? 15.695 5.895 4.828 1 97.31 83 TYR B CA 1
ATOM 2805 C C . TYR B 1 83 ? 15.312 6.184 3.383 1 97.31 83 TYR B C 1
ATOM 2807 O O . TYR B 1 83 ? 16.031 5.82 2.453 1 97.31 83 TYR B O 1
ATOM 2815 N N . LEU B 1 84 ? 14.133 6.844 3.176 1 97.88 84 LEU B N 1
ATOM 2816 C CA . LEU B 1 84 ? 13.641 7.156 1.838 1 97.88 84 LEU B CA 1
ATOM 2817 C C . LEU B 1 84 ? 14.602 8.086 1.109 1 97.88 84 LEU B C 1
ATOM 2819 O O . LEU B 1 84 ? 14.82 7.945 -0.096 1 97.88 84 LEU B O 1
ATOM 2823 N N . GLU B 1 85 ? 15.086 9.07 1.861 1 95.5 85 GLU B N 1
ATOM 2824 C CA . GLU B 1 85 ? 16.062 9.984 1.279 1 95.5 85 GLU B CA 1
ATOM 2825 C C . GLU B 1 85 ? 17.312 9.242 0.806 1 95.5 85 GLU B C 1
ATOM 2827 O O . GLU B 1 85 ? 17.828 9.516 -0.28 1 95.5 85 GLU B O 1
ATOM 2832 N N . HIS B 1 86 ? 17.734 8.344 1.596 1 94.62 86 HIS B N 1
ATOM 2833 C CA . HIS B 1 86 ? 18.922 7.559 1.262 1 94.62 86 HIS B CA 1
ATOM 2834 C C . HIS B 1 86 ? 18.688 6.723 0.005 1 94.62 86 HIS B C 1
ATOM 2836 O O . HIS B 1 86 ? 19.531 6.707 -0.897 1 94.62 86 HIS B O 1
ATOM 2842 N N . VAL B 1 87 ? 17.609 6.086 -0.063 1 95.12 87 VAL B N 1
ATOM 2843 C CA . VAL B 1 87 ? 17.281 5.184 -1.162 1 95.12 87 VAL B CA 1
ATOM 2844 C C . VAL B 1 87 ? 17.031 5.988 -2.436 1 95.12 87 VAL B C 1
ATOM 2846 O O . VAL B 1 87 ? 17.453 5.586 -3.523 1 95.12 87 VAL B O 1
ATOM 2849 N N . HIS B 1 88 ? 16.328 7.094 -2.289 1 93.75 88 HIS B N 1
ATOM 2850 C CA . HIS B 1 88 ? 15.961 7.914 -3.436 1 93.75 88 HIS B CA 1
ATOM 2851 C C . HIS B 1 88 ? 17.125 8.789 -3.885 1 93.75 88 HIS B C 1
ATOM 2853 O O . HIS B 1 88 ? 17.25 9.094 -5.074 1 93.75 88 HIS B O 1
ATOM 2859 N N . GLY B 1 89 ? 17.969 9.203 -3 1 92.12 89 GLY B N 1
ATOM 2860 C CA . GLY B 1 89 ? 19.141 10.016 -3.316 1 92.12 89 GLY B CA 1
ATOM 2861 C C . GLY B 1 89 ? 18.844 11.5 -3.332 1 92.12 89 GLY B C 1
ATOM 2862 O O . GLY B 1 89 ? 19.578 12.281 -3.945 1 92.12 89 GLY B O 1
ATOM 2863 N N . GLY B 1 90 ? 17.688 11.922 -2.688 1 92.38 90 GLY B N 1
ATOM 2864 C CA . GLY B 1 90 ? 17.375 13.336 -2.678 1 92.38 90 GLY B CA 1
ATOM 2865 C C . GLY B 1 90 ? 16.328 13.711 -1.633 1 92.38 90 GLY B C 1
ATOM 2866 O O . GLY B 1 90 ? 15.68 12.828 -1.065 1 92.38 90 GLY B O 1
ATOM 2867 N N . ARG B 1 91 ? 16.219 15.102 -1.387 1 96.25 91 ARG B N 1
ATOM 2868 C CA . ARG B 1 91 ? 15.25 15.633 -0.429 1 96.25 91 ARG B CA 1
ATOM 2869 C C . ARG B 1 91 ? 13.82 15.453 -0.941 1 96.25 91 ARG B C 1
ATOM 2871 O O . ARG B 1 91 ? 13.594 15.406 -2.15 1 96.25 91 ARG B O 1
ATOM 2878 N N . ALA B 1 92 ? 12.922 15.445 -0.051 1 97.75 92 ALA B N 1
ATOM 2879 C CA . ALA B 1 92 ? 11.539 15.156 -0.416 1 97.75 92 ALA B CA 1
ATOM 2880 C C . ALA B 1 92 ? 10.672 16.406 -0.3 1 97.75 92 ALA B C 1
ATOM 2882 O O . ALA B 1 92 ? 10.992 17.328 0.458 1 97.75 92 ALA B O 1
ATOM 2883 N N . ILE B 1 93 ? 9.625 16.453 -1.131 1 98.69 93 ILE B N 1
ATOM 2884 C CA . ILE B 1 93 ? 8.469 17.312 -0.874 1 98.69 93 ILE B CA 1
ATOM 2885 C C . ILE B 1 93 ? 7.496 16.594 0.062 1 98.69 93 ILE B C 1
ATOM 2887 O O . ILE B 1 93 ? 7.125 15.445 -0.178 1 98.69 93 ILE B O 1
ATOM 2891 N N . MET B 1 94 ? 7.113 17.281 1.105 1 98.75 94 MET B N 1
ATOM 2892 C CA . MET B 1 94 ? 6.25 16.656 2.109 1 98.75 94 MET B CA 1
ATOM 2893 C C . MET B 1 94 ? 4.816 17.172 1.976 1 98.75 94 MET B C 1
ATOM 2895 O O . MET B 1 94 ? 4.59 18.359 1.765 1 98.75 94 MET B O 1
ATOM 2899 N N . ILE B 1 95 ? 3.877 16.266 2.08 1 98.94 95 ILE B N 1
ATOM 2900 C CA . ILE B 1 95 ? 2.469 16.625 2.166 1 98.94 95 ILE B CA 1
ATOM 2901 C C . ILE B 1 95 ? 1.81 15.891 3.328 1 98.94 95 ILE B C 1
ATOM 2903 O O . ILE B 1 95 ? 1.888 14.664 3.418 1 98.94 95 ILE B O 1
ATOM 2907 N N . GLY B 1 96 ? 1.207 16.562 4.254 1 98.94 96 GLY B N 1
ATOM 2908 C CA . GLY B 1 96 ? 0.581 15.945 5.414 1 98.94 96 GLY B CA 1
ATOM 2909 C C . GLY B 1 96 ? -0.807 16.484 5.699 1 98.94 96 GLY B C 1
ATOM 2910 O O . GLY B 1 96 ? -1.06 17.672 5.531 1 98.94 96 GLY B O 1
ATOM 2911 N N . HIS B 1 97 ? -1.705 15.648 6.148 1 98.88 97 HIS B N 1
ATOM 2912 C CA . HIS B 1 97 ? -3.057 16.016 6.551 1 98.88 97 HIS B CA 1
ATOM 2913 C C . HIS B 1 97 ? -3.258 15.836 8.047 1 98.88 97 HIS B C 1
ATOM 2915 O O . HIS B 1 97 ? -2.867 14.812 8.617 1 98.88 97 HIS B O 1
ATOM 2921 N N . SER B 1 98 ? -3.883 16.812 8.688 1 98.81 98 SER B N 1
ATOM 2922 C CA . SER B 1 98 ? -4.32 16.703 10.078 1 98.81 98 SER B CA 1
ATOM 2923 C C . SER B 1 98 ? -3.166 16.297 10.984 1 98.81 98 SER B C 1
ATOM 2925 O O . SER B 1 98 ? -2.127 16.969 11.016 1 98.81 98 SER B O 1
ATOM 2927 N N . MET B 1 99 ? -3.16 15.211 11.664 1 98.81 99 MET B N 1
ATOM 2928 C CA . MET B 1 99 ? -2.053 14.711 12.477 1 98.81 99 MET B CA 1
ATOM 2929 C C . MET B 1 99 ? -0.791 14.555 11.641 1 98.81 99 MET B C 1
ATOM 2931 O O . MET B 1 99 ? 0.307 14.883 12.094 1 98.81 99 MET B O 1
ATOM 2935 N N . GLY B 1 100 ? -0.972 14.023 10.406 1 98.88 100 GLY B N 1
ATOM 2936 C CA . GLY B 1 100 ? 0.158 13.938 9.5 1 98.88 100 GLY B CA 1
ATOM 2937 C C . GLY B 1 100 ? 0.734 15.297 9.133 1 98.88 100 GLY B C 1
ATOM 2938 O O . GLY B 1 100 ? 1.944 15.43 8.938 1 98.88 100 GLY B O 1
ATOM 2939 N N . GLY B 1 101 ? -0.162 16.281 9.031 1 98.94 101 GLY B N 1
ATOM 2940 C CA . GLY B 1 101 ? 0.307 17.641 8.82 1 98.94 101 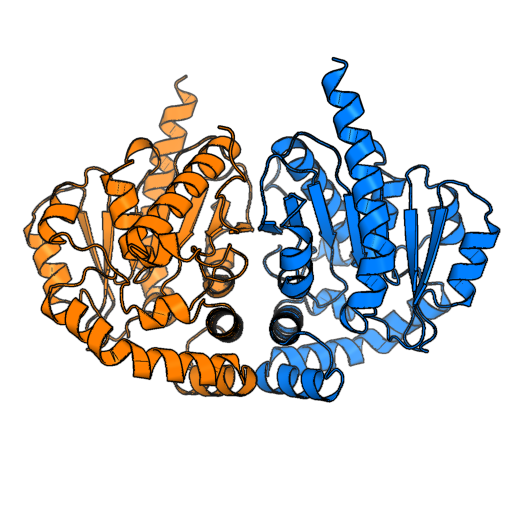GLY B CA 1
ATOM 2941 C C . GLY B 1 101 ? 1.127 18.188 9.984 1 98.94 101 GLY B C 1
ATOM 2942 O O . GLY B 1 101 ? 2.111 18.891 9.781 1 98.94 101 GLY B O 1
ATOM 2943 N N . ALA B 1 102 ? 0.725 17.875 11.188 1 98.94 102 ALA B N 1
ATOM 2944 C CA . ALA B 1 102 ? 1.478 18.281 12.375 1 98.94 102 ALA B CA 1
ATOM 2945 C C . ALA B 1 102 ? 2.848 17.594 12.406 1 98.94 102 ALA B C 1
ATOM 2947 O O . ALA B 1 102 ? 3.852 18.25 12.727 1 98.94 102 ALA B O 1
ATOM 2948 N N . ILE B 1 103 ? 2.885 16.359 12.078 1 98.88 103 ILE B N 1
ATOM 2949 C CA . ILE B 1 103 ? 4.137 15.609 12.086 1 98.88 103 ILE B CA 1
ATOM 2950 C C . ILE B 1 103 ? 5.078 16.172 11.023 1 98.88 103 ILE B C 1
ATOM 2952 O O . ILE B 1 103 ? 6.262 16.391 11.281 1 98.88 103 ILE B O 1
ATOM 2956 N N . VAL B 1 104 ? 4.559 16.438 9.875 1 98.88 104 VAL B N 1
ATOM 2957 C CA . VAL B 1 104 ? 5.32 17.016 8.773 1 98.88 104 VAL B CA 1
ATOM 2958 C C . VAL B 1 104 ? 5.848 18.391 9.18 1 98.88 104 VAL B C 1
ATOM 2960 O O . VAL B 1 104 ? 6.988 18.75 8.875 1 98.88 104 VAL B O 1
ATOM 2963 N N . THR B 1 105 ? 5.039 19.188 9.844 1 98.88 105 THR B N 1
ATOM 2964 C CA . THR B 1 105 ? 5.457 20.5 10.336 1 98.88 105 THR B CA 1
ATOM 2965 C C . THR B 1 105 ? 6.68 20.375 11.234 1 98.88 105 THR B C 1
ATOM 2967 O O . THR B 1 105 ? 7.648 21.109 11.086 1 98.88 105 THR B O 1
ATOM 2970 N N . MET B 1 106 ? 6.641 19.422 12.125 1 98.69 106 MET B N 1
ATOM 2971 C CA . MET B 1 106 ? 7.77 19.219 13.039 1 98.69 106 MET B CA 1
ATOM 2972 C C . MET B 1 106 ? 9 18.734 12.281 1 98.69 106 MET B C 1
ATOM 2974 O O . MET B 1 106 ? 10.125 19.109 12.609 1 98.69 106 MET B O 1
ATOM 2978 N N . LEU B 1 107 ? 8.75 17.891 11.281 1 98.62 107 LEU B N 1
ATOM 2979 C CA . LEU B 1 107 ? 9.875 17.391 10.5 1 98.62 107 LEU B CA 1
ATOM 2980 C C . LEU B 1 107 ? 10.578 18.531 9.766 1 98.62 107 LEU B C 1
ATOM 2982 O O . LEU B 1 107 ? 11.805 18.625 9.773 1 98.62 107 LEU B O 1
ATOM 2986 N N . VAL B 1 108 ? 9.805 19.359 9.109 1 97.75 108 VAL B N 1
ATOM 2987 C CA . VAL B 1 108 ? 10.422 20.406 8.32 1 97.75 108 VAL B CA 1
ATOM 2988 C C . VAL B 1 108 ? 11.133 21.406 9.25 1 97.75 108 VAL B C 1
ATOM 2990 O O . VAL B 1 108 ? 12.133 22.016 8.859 1 97.75 108 VAL B O 1
ATOM 2993 N N . ARG B 1 109 ? 10.672 21.562 10.484 1 98.12 109 ARG B N 1
ATOM 2994 C CA . ARG B 1 109 ? 11.312 22.438 11.469 1 98.12 109 ARG B CA 1
ATOM 2995 C C . ARG B 1 109 ? 12.633 21.828 11.945 1 98.12 109 ARG B C 1
ATOM 2997 O O . ARG B 1 109 ? 13.656 22.516 11.984 1 98.12 109 ARG B O 1
ATOM 3004 N N . ARG B 1 110 ? 12.648 20.531 12.273 1 98.12 110 ARG B N 1
ATOM 3005 C CA . ARG B 1 110 ? 13.758 19.891 12.969 1 98.12 110 ARG B CA 1
ATOM 3006 C C . ARG B 1 110 ? 14.789 19.344 11.984 1 98.12 110 ARG B C 1
ATOM 3008 O O . ARG B 1 110 ? 15.969 19.234 12.312 1 98.12 110 ARG B O 1
ATOM 3015 N N . ARG B 1 111 ? 14.352 18.984 10.844 1 98.12 111 ARG B N 1
ATOM 3016 C CA . ARG B 1 111 ? 15.203 18.359 9.836 1 98.12 111 ARG B CA 1
ATOM 3017 C C . ARG B 1 111 ? 15.016 19.016 8.477 1 98.12 111 ARG B C 1
ATOM 3019 O O . ARG B 1 111 ? 14.625 18.359 7.508 1 98.12 111 ARG B O 1
ATOM 3026 N N . PRO B 1 112 ? 15.312 20.312 8.375 1 97.94 112 PRO B N 1
ATOM 3027 C CA . PRO B 1 112 ? 15.18 20.984 7.082 1 97.94 112 PRO B CA 1
ATOM 3028 C C . PRO B 1 112 ? 16.047 20.359 5.996 1 97.94 112 PRO B C 1
ATOM 3030 O O . PRO B 1 112 ? 15.781 20.531 4.805 1 97.94 112 PRO B O 1
ATOM 3033 N N . ASP B 1 113 ? 17.016 19.578 6.402 1 97.12 113 ASP B N 1
ATOM 3034 C CA . ASP B 1 113 ? 17.953 18.938 5.484 1 97.12 113 ASP B CA 1
ATOM 3035 C C . ASP B 1 113 ? 17.266 17.828 4.695 1 97.12 113 ASP B C 1
ATOM 3037 O O . ASP B 1 113 ? 17.781 17.391 3.656 1 97.12 113 ASP B O 1
ATOM 3041 N N . LEU B 1 114 ? 16.078 17.406 5.105 1 97.5 114 LEU B N 1
ATOM 3042 C CA . LEU B 1 114 ? 15.406 16.281 4.457 1 97.5 114 LEU B CA 1
ATOM 3043 C C . LEU B 1 114 ? 14.305 16.781 3.529 1 97.5 114 LEU B C 1
ATOM 3045 O O . LEU B 1 114 ? 13.68 15.992 2.814 1 97.5 114 LEU B O 1
ATOM 3049 N N . CYS B 1 115 ? 14.039 18.109 3.439 1 97.31 115 CYS B N 1
ATOM 3050 C CA . CYS B 1 115 ? 12.797 18.562 2.832 1 97.31 115 CYS B CA 1
ATOM 3051 C C . CYS B 1 115 ? 13.055 19.703 1.849 1 97.31 115 CYS B C 1
ATOM 3053 O O . CYS B 1 115 ? 13.805 20.625 2.148 1 97.31 115 CYS B O 1
ATOM 3055 N N . LEU B 1 116 ? 12.414 19.625 0.707 1 97.25 116 LEU B N 1
ATOM 3056 C CA . LEU B 1 116 ? 12.398 20.719 -0.25 1 97.25 116 LEU B CA 1
ATOM 3057 C C . LEU B 1 116 ? 11.336 21.75 0.127 1 97.25 116 LEU B C 1
ATOM 3059 O O . LEU B 1 116 ? 11.484 22.938 -0.163 1 97.25 116 LEU B O 1
ATOM 3063 N N . GLY B 1 117 ? 10.328 21.312 0.707 1 98 117 GLY B N 1
ATOM 3064 C CA . GLY B 1 117 ? 9.156 22.078 1.122 1 98 117 GLY B CA 1
ATOM 3065 C C . GLY B 1 117 ? 8.016 21.188 1.6 1 98 117 GLY B C 1
ATOM 3066 O O . GLY B 1 117 ? 8.094 19.969 1.505 1 98 117 GLY B O 1
ATOM 3067 N N . ALA B 1 118 ? 6.996 21.844 2.158 1 98.88 118 ALA B N 1
ATOM 3068 C CA . ALA B 1 118 ? 5.883 21.062 2.691 1 98.88 118 ALA B CA 1
ATOM 3069 C C . ALA B 1 118 ? 4.547 21.75 2.404 1 98.88 118 ALA B C 1
ATOM 3071 O O . ALA B 1 118 ? 4.453 22.984 2.43 1 98.88 118 ALA B O 1
ATOM 3072 N N . VAL B 1 119 ? 3.604 20.953 2.08 1 98.94 119 VAL B N 1
ATOM 3073 C CA . VAL B 1 119 ? 2.201 21.344 2.07 1 98.94 119 VAL B CA 1
ATOM 3074 C C . VAL B 1 119 ? 1.455 20.641 3.203 1 98.94 119 VAL B C 1
ATOM 3076 O O . VAL B 1 119 ? 1.432 19.406 3.27 1 98.94 119 VAL B O 1
ATOM 3079 N N . VAL B 1 120 ? 0.874 21.406 4.105 1 98.94 120 VAL B N 1
ATOM 3080 C CA . VAL B 1 120 ? 0.119 20.797 5.195 1 98.94 120 VAL B CA 1
ATOM 3081 C C . VAL B 1 120 ? -1.359 21.156 5.062 1 98.94 120 VAL B C 1
ATOM 3083 O O . VAL B 1 120 ? -1.725 22.328 5.07 1 98.94 120 VAL B O 1
ATOM 3086 N N . GLU B 1 121 ? -2.162 20.109 4.891 1 98.88 121 GLU B N 1
ATOM 3087 C CA . GLU B 1 121 ? -3.609 20.203 4.723 1 98.88 121 GLU B CA 1
ATOM 3088 C C . GLU B 1 121 ? -4.324 20.203 6.07 1 98.88 121 GLU B C 1
ATOM 3090 O O . GLU B 1 121 ? -4.457 19.156 6.703 1 98.88 121 GLU B O 1
ATOM 3095 N N . ASP B 1 122 ? -4.793 21.359 6.492 1 98.88 122 ASP B N 1
ATOM 3096 C CA . ASP B 1 122 ? -5.48 21.578 7.758 1 98.88 122 ASP B CA 1
ATOM 3097 C C . ASP B 1 122 ? -4.793 20.812 8.898 1 98.88 122 ASP B C 1
ATOM 3099 O O . ASP B 1 122 ? -5.43 20.016 9.586 1 98.88 122 ASP B O 1
ATOM 3103 N N . PRO B 1 123 ? -3.572 21.172 9.156 1 98.88 123 PRO B N 1
ATOM 3104 C CA . PRO B 1 123 ? -2.758 20.422 10.117 1 98.88 123 PRO B CA 1
ATOM 3105 C C . PRO B 1 123 ? -3.295 20.516 11.547 1 98.88 123 PRO B C 1
ATOM 3107 O O . PRO B 1 123 ? -3.871 21.531 11.93 1 98.88 123 PRO B O 1
ATOM 3110 N N . ALA B 1 124 ? -3.051 19.469 12.305 1 98.75 124 ALA B N 1
ATOM 3111 C CA . ALA B 1 124 ? -3.438 19.453 13.711 1 98.75 124 ALA B CA 1
ATOM 3112 C C . ALA B 1 124 ? -2.541 20.375 14.539 1 98.75 124 ALA B C 1
ATOM 3114 O O . ALA B 1 124 ? -1.835 19.922 15.438 1 98.75 124 ALA B O 1
ATOM 3115 N N . TRP B 1 125 ? -2.605 21.656 14.211 1 98.69 125 TRP B N 1
ATOM 3116 C CA . TRP B 1 125 ? -2 22.719 15.008 1 98.69 125 TRP B CA 1
ATOM 3117 C C . TRP B 1 125 ? -2.936 23.156 16.125 1 98.69 125 TRP B C 1
ATOM 3119 O O . TRP B 1 125 ? -3.473 24.266 16.094 1 98.69 125 TRP B O 1
ATOM 3129 N N . LEU B 1 126 ? -2.982 22.391 17.172 1 98.19 126 LEU B N 1
ATOM 3130 C CA . LEU B 1 126 ? -4.035 22.562 18.172 1 98.19 126 LEU B CA 1
ATOM 3131 C C . LEU B 1 126 ? -3.586 23.516 19.281 1 98.19 126 LEU B C 1
ATOM 3133 O O . LEU B 1 126 ? -2.439 23.453 19.719 1 98.19 126 LEU B O 1
ATOM 3137 N N . ASN B 1 127 ? -4.453 24.391 19.656 1 96.06 127 ASN B N 1
ATOM 3138 C CA . ASN B 1 127 ? -4.223 25.141 20.891 1 96.06 127 ASN B CA 1
ATOM 3139 C C . ASN B 1 127 ? -4.617 24.328 22.125 1 96.06 127 ASN B C 1
ATOM 3141 O O . ASN B 1 127 ? -5.055 23.188 22 1 96.06 127 ASN B O 1
ATOM 3145 N N . ASP B 1 128 ? -4.496 24.938 23.281 1 96.62 128 ASP B N 1
ATOM 3146 C CA . ASP B 1 128 ? -4.715 24.219 24.531 1 96.62 128 ASP B CA 1
ATOM 3147 C C . ASP B 1 128 ? -6.156 23.719 24.625 1 96.62 128 ASP B C 1
ATOM 3149 O O . ASP B 1 128 ? -6.406 22.594 25.062 1 96.62 128 ASP B O 1
ATOM 3153 N N . GLU B 1 129 ? -7.055 24.562 24.312 1 96.69 129 GLU B N 1
ATOM 3154 C CA . GLU B 1 129 ? -8.469 24.203 24.406 1 96.69 129 GLU B CA 1
ATOM 3155 C C . GLU B 1 129 ? -8.805 23.047 23.469 1 96.69 129 GLU B C 1
ATOM 3157 O O . GLU B 1 129 ? -9.516 22.125 23.844 1 96.69 129 GLU B O 1
ATOM 3162 N N . GLN B 1 130 ? -8.344 23.125 22.266 1 97 130 GLN B N 1
ATOM 3163 C CA . GLN B 1 130 ? -8.57 22.078 21.281 1 97 130 GLN B CA 1
ATOM 3164 C C . GLN B 1 130 ? -7.949 20.75 21.719 1 97 130 GLN B C 1
ATOM 3166 O O . GLN B 1 130 ? -8.562 19.688 21.594 1 97 130 GLN B O 1
ATOM 3171 N N . ARG B 1 131 ? -6.75 20.781 22.234 1 98 131 ARG B N 1
ATOM 3172 C CA . ARG B 1 131 ? -6.09 19.578 22.734 1 98 131 ARG B CA 1
ATOM 3173 C C . ARG B 1 131 ? -6.91 18.922 23.828 1 98 131 ARG B C 1
ATOM 3175 O O . ARG B 1 131 ? -7.074 17.703 23.844 1 98 131 ARG B O 1
ATOM 3182 N N . GLN B 1 132 ? -7.383 19.781 24.703 1 97.81 132 GLN B N 1
ATOM 3183 C CA . GLN B 1 132 ? -8.195 19.234 25.797 1 97.81 132 GLN B CA 1
ATOM 3184 C C . GLN B 1 132 ? -9.477 18.609 25.25 1 97.81 132 GLN B C 1
ATOM 3186 O O . GLN B 1 132 ? -9.93 17.578 25.766 1 97.81 132 GLN B O 1
ATOM 3191 N N . ARG B 1 133 ? -10.062 19.234 24.312 1 97.75 133 ARG B N 1
ATOM 3192 C CA . ARG B 1 133 ? -11.273 18.688 23.703 1 97.75 133 ARG B CA 1
ATOM 3193 C C . ARG B 1 133 ? -11.016 17.312 23.109 1 97.75 133 ARG B C 1
ATOM 3195 O O . ARG B 1 133 ? -11.859 16.422 23.188 1 97.75 133 ARG B O 1
ATOM 3202 N N . TYR B 1 134 ? -9.914 17.125 22.438 1 97.88 134 TYR B N 1
ATOM 3203 C CA . TYR B 1 134 ? -9.562 15.82 21.891 1 97.88 134 TYR B CA 1
ATOM 3204 C C . TYR B 1 134 ? -9.43 14.781 23 1 97.88 134 TYR B C 1
ATOM 3206 O O . TYR B 1 134 ? -9.883 13.648 22.844 1 97.88 134 TYR B O 1
ATOM 3214 N N . VAL B 1 135 ? -8.812 15.164 24.078 1 98.12 135 VAL B N 1
ATOM 3215 C CA . VAL B 1 135 ? -8.656 14.258 25.203 1 98.12 135 VAL B CA 1
ATOM 3216 C C . VAL B 1 135 ? -10.031 13.922 25.797 1 98.12 135 VAL B C 1
ATOM 3218 O O . VAL B 1 135 ? -10.32 12.75 26.062 1 98.12 135 VAL B O 1
ATOM 3221 N N . ASP B 1 136 ? -10.867 14.898 25.906 1 98.5 136 ASP B N 1
ATOM 3222 C CA . ASP B 1 136 ? -12.195 14.711 26.5 1 98.5 136 ASP B CA 1
ATOM 3223 C C . ASP B 1 136 ? -13.047 13.797 25.625 1 98.5 136 ASP B C 1
ATOM 3225 O O . ASP B 1 136 ? -13.875 13.031 26.125 1 98.5 136 ASP B O 1
ATOM 3229 N N . ASN B 1 137 ? -12.914 13.914 24.359 1 98.38 137 ASN B N 1
ATOM 3230 C CA . ASN B 1 137 ? -13.75 13.18 23.406 1 98.38 137 ASN B CA 1
ATOM 3231 C C . ASN B 1 137 ? -13.141 11.828 23.062 1 98.38 137 ASN B C 1
ATOM 3233 O O . ASN B 1 137 ? -13.734 11.047 22.312 1 98.38 137 ASN B O 1
ATOM 3237 N N . ALA B 1 138 ? -11.984 11.523 23.594 1 98.38 138 ALA B N 1
ATOM 3238 C CA . ALA B 1 138 ? -11.195 10.352 23.203 1 98.38 138 ALA B CA 1
ATOM 3239 C C . ALA B 1 138 ? -12.008 9.07 23.359 1 98.38 138 ALA B C 1
ATOM 3241 O O . ALA B 1 138 ? -12.039 8.234 22.453 1 98.38 138 ALA B O 1
ATOM 3242 N N . PRO B 1 139 ? -12.789 8.836 24.5 1 98.31 139 PRO B N 1
ATOM 3243 C CA . PRO B 1 139 ? -13.562 7.598 24.625 1 98.31 139 PRO B CA 1
ATOM 3244 C C . PRO B 1 139 ? -14.641 7.457 23.547 1 98.31 139 PRO B C 1
ATOM 3246 O O . PRO B 1 139 ? -14.828 6.371 23 1 98.31 139 PRO B O 1
ATOM 3249 N N . ALA B 1 140 ? -15.281 8.57 23.281 1 98.38 140 ALA B N 1
ATOM 3250 C CA . ALA B 1 140 ? -16.328 8.539 22.266 1 98.38 140 ALA B CA 1
ATOM 3251 C C . ALA B 1 140 ? -15.734 8.266 20.891 1 98.38 140 ALA B C 1
ATOM 3253 O O . ALA B 1 140 ? -16.312 7.516 20.094 1 98.38 140 ALA B O 1
ATOM 3254 N N . ASN B 1 141 ? -14.617 8.906 20.594 1 97.94 141 ASN B N 1
ATOM 3255 C CA . ASN B 1 141 ? -13.945 8.688 19.312 1 97.94 141 ASN B CA 1
ATOM 3256 C C . ASN B 1 141 ? -13.469 7.242 19.172 1 97.94 141 ASN B C 1
ATOM 3258 O O . ASN B 1 141 ? -13.586 6.652 18.094 1 97.94 141 ASN B O 1
ATOM 3262 N N . ALA B 1 142 ? -12.93 6.703 20.234 1 98.25 142 ALA B N 1
ATOM 3263 C CA . ALA B 1 142 ? -12.477 5.316 20.234 1 98.25 142 ALA B CA 1
ATOM 3264 C C . ALA B 1 142 ? -13.641 4.359 20 1 98.25 142 ALA B C 1
ATOM 3266 O O . ALA B 1 142 ? -13.492 3.34 19.312 1 98.25 142 ALA B O 1
ATOM 3267 N N . ALA B 1 143 ? -14.797 4.66 20.594 1 98.56 143 ALA B N 1
ATOM 3268 C CA . ALA B 1 143 ? -15.984 3.832 20.391 1 98.56 143 ALA B CA 1
ATOM 3269 C C . ALA B 1 143 ? -16.453 3.875 18.938 1 98.56 143 ALA B C 1
ATOM 3271 O O . ALA B 1 143 ? -16.828 2.848 18.375 1 98.56 143 ALA B O 1
ATOM 3272 N N . LEU B 1 144 ? -16.422 5.023 18.391 1 98.12 144 LEU B N 1
ATOM 3273 C CA . LEU B 1 144 ? -16.797 5.18 16.984 1 98.12 144 LEU B CA 1
ATOM 3274 C C . LEU B 1 144 ? -15.828 4.43 16.078 1 98.12 144 LEU B C 1
ATOM 3276 O O . LEU B 1 144 ? -16.25 3.789 15.117 1 98.12 144 LEU B O 1
ATOM 3280 N N . LEU B 1 145 ? -14.547 4.562 16.344 1 98.56 145 LEU B N 1
ATOM 3281 C CA . LEU B 1 145 ? -13.531 3.818 15.609 1 98.56 145 LEU B CA 1
ATOM 3282 C C . LEU B 1 145 ? -13.82 2.32 15.656 1 98.56 145 LEU B C 1
ATOM 3284 O O . LEU B 1 145 ? -13.734 1.638 14.633 1 98.56 145 LEU B O 1
ATOM 3288 N N . HIS B 1 146 ? -14.125 1.831 16.828 1 98.44 146 HIS B N 1
ATOM 3289 C CA . HIS B 1 146 ? -14.445 0.417 16.984 1 98.44 146 HIS B CA 1
ATOM 3290 C C . HIS B 1 146 ? -15.633 0.019 16.109 1 98.44 146 HIS B C 1
ATOM 3292 O O . HIS B 1 146 ? -15.625 -1.041 15.484 1 98.44 146 HIS B O 1
ATOM 3298 N N . ASP B 1 147 ? -16.656 0.855 16.094 1 98.5 147 ASP B N 1
ATOM 3299 C CA . ASP B 1 147 ? -17.859 0.578 15.289 1 98.5 147 ASP B CA 1
ATOM 3300 C C . ASP B 1 147 ? -17.5 0.472 13.805 1 98.5 147 ASP B C 1
ATOM 3302 O O . ASP B 1 147 ? -17.906 -0.482 13.141 1 98.5 147 ASP B O 1
ATOM 3306 N N . TRP B 1 148 ? -16.766 1.421 13.297 1 98.5 148 TRP B N 1
ATOM 3307 C CA . TRP B 1 148 ? -16.375 1.426 11.891 1 98.5 148 TRP B CA 1
ATOM 3308 C C . TRP B 1 148 ? -15.461 0.25 11.578 1 98.5 148 TRP B C 1
ATOM 3310 O O . TRP B 1 148 ? -15.594 -0.386 10.531 1 98.5 148 TRP B O 1
ATOM 3320 N N . ALA B 1 149 ? -14.547 -0.009 12.469 1 98.38 149 ALA B N 1
ATOM 3321 C CA . ALA B 1 149 ? -13.578 -1.086 12.273 1 98.38 149 ALA B CA 1
ATOM 3322 C C . ALA B 1 149 ? -14.273 -2.443 12.227 1 98.38 149 ALA B C 1
ATOM 3324 O O . ALA B 1 149 ? -13.852 -3.342 11.492 1 98.38 149 ALA B O 1
ATOM 3325 N N . SER B 1 150 ? -15.367 -2.639 12.945 1 97.94 150 SER B N 1
ATOM 3326 C CA . SER B 1 150 ? -16.031 -3.926 13.094 1 97.94 150 SER B CA 1
ATOM 3327 C C . SER B 1 150 ? -16.969 -4.199 11.922 1 97.94 150 SER B C 1
ATOM 3329 O O . SER B 1 150 ? -17.344 -5.348 11.672 1 97.94 150 SER B O 1
ATOM 3331 N N . ASP B 1 151 ? -17.359 -3.152 11.219 1 98.62 151 ASP B N 1
ATOM 3332 C CA . ASP B 1 151 ? -18.25 -3.295 10.07 1 98.62 151 ASP B CA 1
ATOM 3333 C C . ASP B 1 151 ? -17.844 -2.367 8.93 1 98.62 151 ASP B C 1
ATOM 3335 O O . ASP B 1 151 ? -18.516 -1.371 8.664 1 98.62 151 ASP B O 1
ATOM 3339 N N . PRO B 1 152 ? -16.844 -2.791 8.18 1 98.75 152 PRO B N 1
ATOM 3340 C CA . PRO B 1 152 ? -16.328 -1.917 7.129 1 98.75 152 PRO B CA 1
ATOM 3341 C C . PRO B 1 152 ? -17.344 -1.633 6.035 1 98.75 152 PRO B C 1
ATOM 3343 O O . PRO B 1 152 ? -17.328 -0.558 5.43 1 98.75 152 PRO B O 1
ATOM 3346 N N . ALA B 1 153 ? -18.25 -2.566 5.738 1 98.81 153 ALA B N 1
ATOM 3347 C CA . ALA B 1 153 ? -19.297 -2.305 4.75 1 98.81 153 ALA B CA 1
ATOM 3348 C C . ALA B 1 153 ? -20.172 -1.13 5.176 1 98.81 153 ALA B C 1
ATOM 3350 O O . ALA B 1 153 ? -20.438 -0.23 4.375 1 98.81 153 ALA B O 1
ATOM 3351 N N . ASN B 1 154 ? -20.531 -1.136 6.426 1 98.62 154 ASN B N 1
ATOM 3352 C CA . ASN B 1 154 ? -21.312 -0.025 6.957 1 98.62 154 ASN B CA 1
ATOM 3353 C C . ASN B 1 154 ? -20.516 1.273 6.961 1 98.62 154 ASN B C 1
ATOM 3355 O O . ASN B 1 154 ? -21.062 2.346 6.699 1 98.62 154 ASN B O 1
ATOM 3359 N N . ALA B 1 155 ? -19.297 1.192 7.32 1 98.81 155 ALA B N 1
ATOM 3360 C CA . ALA B 1 155 ? -18.438 2.367 7.32 1 98.81 155 ALA B CA 1
ATOM 3361 C C . ALA B 1 155 ? -18.375 3.008 5.934 1 98.81 155 ALA B C 1
ATOM 3363 O O . ALA B 1 155 ? -18.516 4.227 5.801 1 98.81 155 ALA B O 1
ATOM 3364 N N . ILE B 1 156 ? -18.203 2.186 4.91 1 98.88 156 ILE B N 1
ATOM 3365 C CA . ILE B 1 156 ? -18.109 2.672 3.539 1 98.88 156 ILE B CA 1
ATOM 3366 C C . ILE B 1 156 ? -19.422 3.336 3.139 1 98.88 156 ILE B C 1
ATOM 3368 O O . ILE B 1 156 ? -19.422 4.449 2.607 1 98.88 156 ILE B O 1
ATOM 3372 N N . ARG B 1 157 ? -20.562 2.723 3.434 1 98.56 157 ARG B N 1
ATOM 3373 C CA . ARG B 1 157 ? -21.859 3.27 3.076 1 98.56 157 ARG B CA 1
ATOM 3374 C C . ARG B 1 157 ? -22.094 4.613 3.758 1 98.56 157 ARG B C 1
ATOM 3376 O O . ARG B 1 157 ? -22.578 5.559 3.127 1 98.56 157 ARG B O 1
ATOM 3383 N N . HIS B 1 158 ? -21.812 4.633 4.984 1 98.5 158 HIS B N 1
ATOM 3384 C CA . HIS B 1 158 ? -21.984 5.867 5.746 1 98.5 158 HIS B CA 1
ATOM 3385 C C . HIS B 1 158 ? -21.141 6.992 5.16 1 98.5 158 HIS B C 1
ATOM 3387 O O . HIS B 1 158 ? -21.641 8.102 4.938 1 98.5 158 HIS B O 1
ATOM 3393 N N . ASN B 1 159 ? -19.859 6.719 4.945 1 98.19 159 ASN B N 1
ATOM 3394 C CA . ASN B 1 159 ? -18.938 7.73 4.422 1 98.19 159 ASN B CA 1
ATOM 3395 C C . ASN B 1 159 ? -19.359 8.188 3.023 1 98.19 159 ASN B C 1
ATOM 3397 O O . ASN B 1 159 ? -19.266 9.367 2.699 1 98.19 159 ASN B O 1
ATOM 3401 N N . GLN B 1 160 ? -19.828 7.258 2.178 1 97.81 160 GLN B N 1
ATOM 3402 C CA . GLN B 1 160 ? -20.312 7.586 0.837 1 97.81 160 GLN B CA 1
ATOM 3403 C C . GLN B 1 160 ? -21.5 8.539 0.896 1 97.81 160 GLN B C 1
ATOM 3405 O O . GLN B 1 160 ? -21.625 9.438 0.061 1 97.81 160 GLN B O 1
ATOM 3410 N N . THR B 1 161 ? -22.359 8.297 1.851 1 97.88 161 THR B N 1
ATOM 3411 C CA . THR B 1 161 ? -23.547 9.141 2.008 1 97.88 161 THR B CA 1
ATOM 3412 C C . THR B 1 161 ? -23.156 10.539 2.473 1 97.88 161 THR B C 1
ATOM 3414 O O . THR B 1 161 ? -23.656 11.539 1.951 1 97.88 161 THR B O 1
ATOM 3417 N N . ARG B 1 162 ? -22.234 10.594 3.361 1 96.75 162 ARG B N 1
ATOM 3418 C CA . ARG B 1 162 ? -21.828 11.859 3.961 1 96.75 162 ARG B CA 1
ATOM 3419 C C . ARG B 1 162 ? -20.922 12.648 3.018 1 96.75 162 ARG B C 1
ATOM 3421 O O . ARG B 1 162 ? -20.953 13.883 3.006 1 96.75 162 ARG B O 1
ATOM 3428 N N . ARG B 1 163 ? -20.156 11.938 2.215 1 96.69 163 ARG B N 1
ATOM 3429 C CA . ARG B 1 163 ? -19.141 12.531 1.35 1 96.69 163 ARG B CA 1
ATOM 3430 C C . ARG B 1 163 ? -19.234 11.977 -0.068 1 96.69 163 ARG B C 1
ATOM 3432 O O . ARG B 1 163 ? -18.312 11.328 -0.553 1 96.69 163 ARG B O 1
ATOM 3439 N N . PRO B 1 164 ? -20.266 12.344 -0.718 1 94.12 164 PRO B N 1
ATOM 3440 C CA . PRO B 1 164 ? -20.562 11.734 -2.018 1 94.12 164 PRO B CA 1
ATOM 3441 C C . PRO B 1 164 ? -19.547 12.117 -3.09 1 94.12 164 PRO B C 1
ATOM 3443 O O . PRO B 1 164 ? -19.438 11.445 -4.121 1 94.12 164 PRO B O 1
ATOM 3446 N N . ASN B 1 165 ? -18.703 13.156 -2.783 1 92.75 165 ASN B N 1
ATOM 3447 C CA . ASN B 1 165 ? -17.781 13.617 -3.812 1 92.75 165 ASN B CA 1
ATOM 3448 C C . ASN B 1 165 ? -16.422 12.922 -3.705 1 92.75 165 ASN B C 1
ATOM 3450 O O . ASN B 1 165 ? -15.562 13.094 -4.57 1 92.75 165 ASN B O 1
ATOM 3454 N N . TRP B 1 166 ? -16.188 12.102 -2.65 1 96.81 166 TRP B N 1
ATOM 3455 C CA . TRP B 1 166 ? -14.938 11.352 -2.533 1 96.81 166 TRP B CA 1
ATOM 3456 C C . TRP B 1 166 ? -14.844 10.281 -3.621 1 96.81 166 TRP B C 1
ATOM 3458 O O . TRP B 1 166 ? -15.844 9.656 -3.977 1 96.81 166 TRP B O 1
ATOM 3468 N N . PRO B 1 167 ? -13.609 10.117 -4.164 1 96.81 167 PRO B N 1
ATOM 3469 C CA . PRO B 1 167 ? -13.445 8.953 -5.035 1 96.81 167 PRO B CA 1
ATOM 3470 C C . PRO B 1 167 ? -13.758 7.633 -4.328 1 96.81 167 PRO B C 1
ATOM 3472 O O . PRO B 1 167 ? -13.484 7.492 -3.131 1 96.81 167 PRO B O 1
ATOM 3475 N N . MET B 1 168 ? -14.305 6.691 -5.082 1 97.31 168 MET B N 1
ATOM 3476 C CA . MET B 1 168 ? -14.719 5.41 -4.516 1 97.31 168 MET B CA 1
ATOM 3477 C C . MET B 1 168 ? -13.562 4.734 -3.787 1 97.31 168 MET B C 1
ATOM 3479 O O . MET B 1 168 ? -13.734 4.219 -2.682 1 97.31 168 MET B O 1
ATOM 3483 N N . GLU B 1 169 ? -12.328 4.719 -4.379 1 98 169 GLU B N 1
ATOM 3484 C CA . GLU B 1 169 ? -11.172 4.055 -3.785 1 98 169 GLU B CA 1
ATOM 3485 C C . GLU B 1 169 ? -10.789 4.695 -2.453 1 98 169 GLU B C 1
ATOM 3487 O O . GLU B 1 169 ? -10.266 4.023 -1.564 1 98 169 GLU B O 1
ATOM 3492 N N . ASP B 1 170 ? -11.102 5.977 -2.316 1 97.81 170 ASP B N 1
ATOM 3493 C CA . ASP B 1 170 ? -10.773 6.652 -1.064 1 97.81 170 ASP B CA 1
ATOM 3494 C C . ASP B 1 170 ? -11.734 6.23 0.051 1 97.81 170 ASP B C 1
ATOM 3496 O O . ASP B 1 170 ? -11.352 6.199 1.223 1 97.81 170 ASP B O 1
ATOM 3500 N N . HIS B 1 171 ? -13.023 5.914 -0.309 1 98.62 171 HIS B N 1
ATOM 3501 C CA . HIS B 1 171 ? -13.945 5.371 0.687 1 98.62 171 HIS B CA 1
ATOM 3502 C C . HIS B 1 171 ? -13.445 4.031 1.221 1 98.62 171 HIS B C 1
ATOM 3504 O O . HIS B 1 171 ? -13.516 3.775 2.426 1 98.62 171 HIS B O 1
ATOM 3510 N N . ILE B 1 172 ? -12.945 3.201 0.305 1 98.88 172 ILE B N 1
ATOM 3511 C CA . ILE B 1 172 ? -12.414 1.899 0.693 1 98.88 172 ILE B CA 1
ATOM 3512 C C . ILE B 1 172 ? -11.18 2.084 1.562 1 98.88 172 ILE B C 1
ATOM 3514 O O . ILE B 1 172 ? -11.047 1.451 2.613 1 98.88 172 ILE B O 1
ATOM 3518 N N . GLY B 1 173 ? -10.289 2.975 1.092 1 98.75 173 GLY B N 1
ATOM 3519 C CA . GLY B 1 173 ? -9.086 3.262 1.857 1 98.75 173 GLY B CA 1
ATOM 3520 C C . GLY B 1 173 ? -9.375 3.812 3.24 1 98.75 173 GLY B C 1
ATOM 3521 O O . GLY B 1 173 ? -8.688 3.477 4.207 1 98.75 173 GLY B O 1
ATOM 3522 N N . TRP B 1 174 ? -10.344 4.676 3.326 1 98.69 174 TRP B N 1
ATOM 3523 C CA . TRP B 1 174 ? -10.742 5.23 4.613 1 98.69 174 TRP B CA 1
ATOM 3524 C C . TRP B 1 174 ? -11.227 4.133 5.555 1 98.69 174 TRP B C 1
ATOM 3526 O O . TRP B 1 174 ? -10.836 4.094 6.727 1 98.69 174 TRP B O 1
ATOM 3536 N N . ALA B 1 175 ? -12.078 3.221 5.066 1 98.88 175 ALA B N 1
ATOM 3537 C CA . ALA B 1 175 ? -12.547 2.107 5.883 1 98.88 175 ALA B CA 1
ATOM 3538 C C . ALA B 1 175 ? -11.383 1.234 6.348 1 98.88 175 ALA B C 1
ATOM 3540 O O . ALA B 1 175 ? -11.367 0.767 7.488 1 98.88 175 ALA B O 1
ATOM 3541 N N . TYR B 1 176 ? -10.461 1.02 5.469 1 98.88 176 TYR B N 1
ATOM 3542 C CA . TYR B 1 176 ? -9.25 0.289 5.832 1 98.88 176 TYR B CA 1
ATOM 3543 C C . TYR B 1 176 ? -8.5 0.998 6.953 1 98.88 176 TYR B C 1
ATOM 3545 O O . TYR B 1 176 ? -8.031 0.357 7.895 1 98.88 176 TYR B O 1
ATOM 3553 N N . GLY B 1 177 ? -8.359 2.318 6.836 1 98.88 177 GLY B N 1
ATOM 3554 C CA . GLY B 1 177 ? -7.734 3.107 7.883 1 98.88 177 GLY B CA 1
ATOM 3555 C C . GLY B 1 177 ? -8.406 2.943 9.234 1 98.88 177 GLY B C 1
ATOM 3556 O O . GLY B 1 177 ? -7.734 2.771 10.25 1 98.88 177 GLY B O 1
ATOM 3557 N N . GLN B 1 178 ? -9.75 3.002 9.234 1 98.81 178 GLN B N 1
ATOM 3558 C CA . GLN B 1 178 ? -10.484 2.781 10.469 1 98.81 178 GLN B CA 1
ATOM 3559 C C . GLN B 1 178 ? -10.18 1.403 11.055 1 98.81 178 GLN B C 1
ATOM 3561 O O . GLN B 1 178 ? -10.023 1.257 12.266 1 98.81 178 GLN B O 1
ATOM 3566 N N . ASN B 1 179 ? -10.102 0.423 10.188 1 98.69 179 ASN B N 1
ATOM 3567 C CA . ASN B 1 179 ? -9.891 -0.962 10.594 1 98.69 179 ASN B CA 1
ATOM 3568 C C . ASN B 1 179 ? -8.484 -1.18 11.141 1 98.69 179 ASN B C 1
ATOM 3570 O O . ASN B 1 179 ? -8.273 -2.021 12.016 1 98.69 179 ASN B O 1
ATOM 3574 N N . ARG B 1 180 ? -7.523 -0.359 10.672 1 98.56 180 ARG B N 1
ATOM 3575 C CA . ARG B 1 180 ? -6.121 -0.655 10.945 1 98.56 180 ARG B CA 1
ATOM 3576 C C . ARG B 1 180 ? -5.496 0.421 11.828 1 98.56 180 ARG B C 1
ATOM 3578 O O . ARG B 1 180 ? -4.273 0.553 11.883 1 98.56 180 ARG B O 1
ATOM 3585 N N . CYS B 1 181 ? -6.293 1.223 12.484 1 98.69 181 CYS B N 1
ATOM 3586 C CA . CYS B 1 181 ? -5.805 2.199 13.453 1 98.69 181 CYS B CA 1
ATOM 3587 C C . CYS B 1 181 ? -5.695 1.58 14.844 1 98.69 181 CYS B C 1
ATOM 3589 O O . CYS B 1 181 ? -6.602 0.867 15.281 1 98.69 181 CYS B O 1
ATOM 3591 N N . ASP B 1 182 ? -4.582 1.791 15.539 1 98.19 182 ASP B N 1
ATOM 3592 C CA . ASP B 1 182 ? -4.41 1.383 16.938 1 98.19 182 ASP B CA 1
ATOM 3593 C C . ASP B 1 182 ? -5.379 2.127 17.844 1 98.19 182 ASP B C 1
ATOM 3595 O O . ASP B 1 182 ? -5.227 3.33 18.078 1 98.19 182 ASP B O 1
ATOM 3599 N N . PRO B 1 183 ? -6.387 1.432 18.391 1 98 183 PRO B N 1
ATOM 3600 C CA . PRO B 1 183 ? -7.379 2.137 19.203 1 98 183 PRO B CA 1
ATOM 3601 C C . PRO B 1 183 ? -6.777 2.76 20.453 1 98 183 PRO B C 1
ATOM 3603 O O . PRO B 1 183 ? -7.332 3.719 21 1 98 183 PRO B O 1
ATOM 3606 N N . ARG B 1 184 ? -5.582 2.211 20.953 1 98.44 184 ARG B N 1
ATOM 3607 C CA . ARG B 1 184 ? -4.938 2.756 22.141 1 98.44 184 ARG B CA 1
ATOM 3608 C C . ARG B 1 184 ? -4.461 4.184 21.891 1 98.44 184 ARG B C 1
ATOM 3610 O O . ARG B 1 184 ? -4.422 4.996 22.828 1 98.44 184 ARG B O 1
ATOM 3617 N N . LEU B 1 185 ? -4.039 4.52 20.609 1 98.69 185 LEU B N 1
ATOM 3618 C CA . LEU B 1 185 ? -3.701 5.895 20.266 1 98.69 185 LEU B CA 1
ATOM 3619 C C . LEU B 1 185 ? -4.922 6.801 20.391 1 98.69 185 LEU B C 1
ATOM 3621 O O . LEU B 1 185 ? -4.84 7.883 20.969 1 98.69 185 LEU B O 1
ATOM 3625 N N . GLU B 1 186 ? -6.055 6.328 19.812 1 97.94 186 GLU B N 1
ATOM 3626 C CA . GLU B 1 186 ? -7.281 7.117 19.844 1 97.94 186 GLU B CA 1
ATOM 3627 C C . GLU B 1 186 ? -7.695 7.43 21.281 1 97.94 186 GLU B C 1
ATOM 3629 O O . GLU B 1 186 ? -8.203 8.516 21.562 1 97.94 186 GLU B O 1
ATOM 3634 N N . LEU B 1 187 ? -7.461 6.508 22.156 1 98.25 187 LEU B N 1
ATOM 3635 C CA . LEU B 1 187 ? -7.859 6.656 23.547 1 98.25 187 LEU B CA 1
ATOM 3636 C C . LEU B 1 187 ? -7.012 7.715 24.25 1 98.25 187 LEU B C 1
ATOM 3638 O O . LEU B 1 187 ? -7.402 8.242 25.297 1 98.25 187 LEU B O 1
ATOM 3642 N N . THR B 1 188 ? -5.812 8.008 23.719 1 98.19 188 THR B N 1
ATOM 3643 C CA . THR B 1 188 ? -4.984 9.039 24.344 1 98.19 188 THR B CA 1
ATOM 3644 C C . THR B 1 188 ? -5.531 10.43 24.016 1 98.19 188 THR B C 1
ATOM 3646 O O . THR B 1 188 ? -5.332 11.367 24.797 1 98.19 188 THR B O 1
ATOM 3649 N N . GLY B 1 189 ? -6.086 10.57 22.844 1 98.25 189 GLY B N 1
ATOM 3650 C CA . GLY B 1 189 ? -6.543 11.867 22.375 1 98.25 189 GLY B CA 1
ATOM 3651 C C . GLY B 1 189 ? -5.41 12.773 21.922 1 98.25 189 GLY B C 1
ATOM 3652 O O . GLY B 1 189 ? -5.629 13.953 21.625 1 98.25 189 GLY B O 1
ATOM 3653 N N . VAL B 1 190 ? -4.172 12.273 21.844 1 98.38 190 VAL B N 1
ATOM 3654 C CA . VAL B 1 190 ? -3.004 13.094 21.547 1 98.38 190 VAL B CA 1
ATOM 3655 C C . VAL B 1 190 ? -2.672 12.977 20.047 1 98.38 190 VAL B C 1
ATOM 3657 O O . VAL B 1 190 ? -2.123 11.969 19.609 1 98.38 190 VAL B O 1
ATOM 3660 N N . VAL B 1 191 ? -2.939 14.07 19.297 1 97.81 191 VAL B N 1
ATOM 3661 C CA . VAL B 1 191 ? -2.771 14.016 17.844 1 97.81 191 VAL B CA 1
ATOM 3662 C C . VAL B 1 191 ? -1.958 15.219 17.375 1 97.81 191 VAL B C 1
ATOM 3664 O O . VAL B 1 191 ? -1.897 15.508 16.172 1 97.81 191 VAL B O 1
ATOM 3667 N N . SER B 1 192 ? -1.363 15.969 18.297 1 98.25 192 SER B N 1
ATOM 3668 C CA . SER B 1 192 ? -0.618 17.188 17.969 1 98.25 192 SER B CA 1
ATOM 3669 C C . SER B 1 192 ? 0.598 17.344 18.875 1 98.25 192 SER B C 1
ATOM 3671 O O . SER B 1 192 ? 0.695 16.688 19.922 1 98.25 192 SER B O 1
ATOM 3673 N N . PHE B 1 193 ? 1.528 18.141 18.453 1 97.69 193 PHE B N 1
ATOM 3674 C CA . PHE B 1 193 ? 2.609 18.547 19.344 1 97.69 193 PHE B CA 1
ATOM 3675 C C . PHE B 1 193 ? 2.098 19.5 20.422 1 97.69 193 PHE B C 1
ATOM 3677 O O . PHE B 1 193 ? 1.049 20.125 20.25 1 97.69 193 PHE B O 1
ATOM 3684 N N . ALA B 1 194 ? 2.865 19.625 21.5 1 95.75 194 ALA B N 1
ATOM 3685 C CA . ALA B 1 194 ? 2.426 20.375 22.672 1 95.75 194 ALA B CA 1
ATOM 3686 C C . ALA B 1 194 ? 2.844 21.844 22.562 1 95.75 194 ALA B C 1
ATOM 3688 O O . ALA B 1 194 ? 2.291 22.703 23.25 1 95.75 194 ALA B O 1
ATOM 3689 N N . GLU B 1 195 ? 3.789 22.156 21.75 1 96.75 195 GLU B N 1
ATOM 3690 C CA . GLU B 1 195 ? 4.305 23.516 21.609 1 96.75 195 GLU B CA 1
ATOM 3691 C C . GLU B 1 195 ? 3.258 24.453 21 1 96.75 195 GLU B C 1
ATOM 3693 O O . GLU B 1 195 ? 2.348 24 20.297 1 96.75 195 GLU B O 1
ATOM 3698 N N . ASP B 1 196 ? 3.465 25.719 21.297 1 97.5 196 ASP B N 1
ATOM 3699 C CA . ASP B 1 196 ? 2.674 26.734 20.609 1 97.5 196 ASP B CA 1
ATOM 3700 C C . ASP B 1 196 ? 2.986 26.75 19.109 1 97.5 196 ASP B C 1
ATOM 3702 O O . ASP B 1 196 ? 4.129 26.984 18.719 1 97.5 196 ASP B O 1
ATOM 3706 N N . TRP B 1 197 ? 1.911 26.5 18.297 1 97.88 197 TRP B N 1
ATOM 3707 C CA . TRP B 1 197 ? 2.17 26.297 16.875 1 97.88 197 TRP B CA 1
ATOM 3708 C C . TRP B 1 197 ? 2.697 27.578 16.234 1 97.88 197 TRP B C 1
ATOM 3710 O O . TRP B 1 197 ? 3.402 27.531 15.219 1 97.88 197 TRP B O 1
ATOM 3720 N N . HIS B 1 198 ? 2.391 28.812 16.812 1 97.81 198 HIS B N 1
ATOM 3721 C CA . HIS B 1 198 ? 2.957 30.047 16.281 1 97.81 198 HIS B CA 1
ATOM 3722 C C . HIS B 1 198 ? 4.48 30.031 16.359 1 97.81 198 HIS B C 1
ATOM 3724 O O . HIS B 1 198 ? 5.16 30.422 15.414 1 97.81 198 HIS B O 1
ATOM 3730 N N . GLN B 1 199 ? 4.93 29.547 17.469 1 97.44 199 GLN B N 1
ATOM 3731 C CA . GLN B 1 199 ? 6.371 29.469 17.672 1 97.44 199 GLN B CA 1
ATOM 3732 C C . GLN B 1 199 ? 7.004 28.438 16.734 1 97.44 199 GLN B C 1
ATOM 3734 O O . GLN B 1 199 ? 8.062 28.672 16.156 1 97.44 199 GLN B O 1
ATOM 3739 N N . VAL B 1 200 ? 6.297 27.344 16.609 1 98.19 200 VAL B N 1
ATOM 3740 C CA . VAL B 1 200 ? 6.797 26.266 15.75 1 98.19 200 VAL B CA 1
ATOM 3741 C C . VAL B 1 200 ? 6.879 26.766 14.312 1 98.19 200 VAL B C 1
ATOM 3743 O O . VAL B 1 200 ? 7.945 26.719 13.695 1 98.19 200 VAL B O 1
ATOM 3746 N N . VAL B 1 201 ? 5.84 27.312 13.781 1 98.44 201 VAL B N 1
ATOM 3747 C CA . VAL B 1 201 ? 5.719 27.703 12.383 1 98.44 201 VAL B CA 1
ATOM 3748 C C . VAL B 1 201 ? 6.656 28.875 12.086 1 98.44 201 VAL B C 1
ATOM 3750 O O . VAL B 1 201 ? 7.305 28.906 11.031 1 98.44 201 VAL B O 1
ATOM 3753 N N . SER B 1 202 ? 6.781 29.812 13.023 1 97.25 202 SER B N 1
ATOM 3754 C CA . SER B 1 202 ? 7.609 30.984 12.805 1 97.25 202 SER B CA 1
ATOM 3755 C C . SER B 1 202 ? 9.086 30.625 12.711 1 97.25 202 SER B C 1
ATOM 3757 O O . SER B 1 202 ? 9.898 31.391 12.188 1 97.25 202 SER B O 1
ATOM 3759 N N . SER B 1 203 ? 9.469 29.438 13.188 1 97.5 203 SER B N 1
ATOM 3760 C CA . SER B 1 203 ? 10.867 29.031 13.211 1 97.5 203 SER B CA 1
ATOM 3761 C C . SER B 1 203 ? 11.227 28.203 11.984 1 97.5 203 SER B C 1
ATOM 3763 O O . SER B 1 203 ? 12.391 27.828 11.797 1 97.5 203 SER B O 1
ATOM 3765 N N . ILE B 1 204 ? 10.289 27.891 11.156 1 98.25 204 ILE B N 1
ATOM 3766 C CA . ILE B 1 204 ? 10.516 27.062 9.977 1 98.25 204 ILE B CA 1
ATOM 3767 C C . ILE B 1 204 ? 11.211 27.875 8.891 1 98.25 204 ILE B C 1
ATOM 3769 O O . ILE B 1 204 ? 10.844 29.031 8.648 1 98.25 204 ILE B O 1
ATOM 3773 N N . GLU B 1 205 ? 12.172 27.25 8.211 1 95.88 205 GLU B N 1
ATOM 3774 C CA . GLU B 1 205 ? 12.969 27.969 7.223 1 95.88 205 GLU B CA 1
ATOM 3775 C C . GLU B 1 205 ? 12.688 27.453 5.812 1 95.88 205 GLU B C 1
ATOM 3777 O O . GLU B 1 205 ? 12.914 28.172 4.832 1 95.88 205 GLU B O 1
ATOM 3782 N N . VAL B 1 206 ? 12.273 26.219 5.668 1 96.5 206 VAL B N 1
ATOM 3783 C CA . VAL B 1 206 ? 11.961 25.688 4.348 1 96.5 206 VAL B CA 1
ATOM 3784 C C . VAL B 1 206 ? 10.57 26.156 3.914 1 96.5 206 VAL B C 1
ATOM 3786 O O . VAL B 1 206 ? 9.75 26.547 4.75 1 96.5 206 VAL B O 1
ATOM 3789 N N . PRO B 1 207 ? 10.289 26.188 2.619 1 98.31 207 PRO B N 1
ATOM 3790 C CA . PRO B 1 207 ? 8.961 26.609 2.162 1 98.31 207 PRO B CA 1
ATOM 3791 C C . PRO B 1 207 ? 7.844 25.766 2.779 1 98.31 207 PRO B C 1
ATOM 3793 O O . PRO B 1 207 ? 7.93 24.547 2.818 1 98.31 207 PRO B O 1
ATOM 3796 N N . LEU B 1 208 ? 6.848 26.422 3.27 1 98.81 208 LEU B N 1
ATOM 3797 C CA . LEU B 1 208 ? 5.684 25.781 3.869 1 98.81 208 LEU B CA 1
ATOM 3798 C C . LEU B 1 208 ? 4.395 26.406 3.342 1 98.81 208 LEU B C 1
ATOM 3800 O O . LEU B 1 208 ? 4.223 27.625 3.383 1 98.81 208 LEU B O 1
ATOM 3804 N N . VAL B 1 209 ? 3.543 25.578 2.82 1 98.94 209 VAL B N 1
ATOM 3805 C CA . VAL B 1 209 ? 2.213 25.984 2.383 1 98.94 209 VAL B CA 1
ATOM 3806 C C . VAL B 1 209 ? 1.157 25.406 3.318 1 98.94 209 VAL B C 1
ATOM 3808 O O . VAL B 1 209 ? 1.115 24.188 3.533 1 98.94 209 VAL B O 1
ATOM 3811 N N . VAL B 1 210 ? 0.345 26.266 3.854 1 98.94 210 VAL B N 1
ATOM 3812 C CA . VAL B 1 210 ? -0.735 25.844 4.738 1 98.94 210 VAL B CA 1
ATOM 3813 C C . VAL B 1 210 ? -2.074 25.969 4.016 1 98.94 210 VAL B C 1
ATOM 3815 O O . VAL B 1 210 ? -2.418 27.031 3.51 1 98.94 210 VAL B O 1
ATOM 3818 N N . VAL B 1 211 ? -2.811 24.875 3.947 1 98.94 211 VAL B N 1
ATOM 3819 C CA . VAL B 1 211 ? -4.102 24.844 3.266 1 98.94 211 VAL B CA 1
ATOM 3820 C C . VAL B 1 211 ? -5.215 24.594 4.277 1 98.94 211 VAL B C 1
ATOM 3822 O O . VAL B 1 211 ? -5.117 23.672 5.098 1 98.94 211 VAL B O 1
ATOM 3825 N N . SER B 1 212 ? -6.254 25.344 4.262 1 98.81 212 SER B N 1
ATOM 3826 C CA . SER B 1 212 ? -7.414 25.109 5.117 1 98.81 212 SER B CA 1
ATOM 3827 C C . SER B 1 212 ? -8.688 25.688 4.492 1 98.81 212 SER B C 1
ATOM 3829 O O . SER B 1 212 ? -8.711 25.984 3.299 1 98.81 212 SER B O 1
ATOM 3831 N N . SER B 1 213 ? -9.742 25.609 5.211 1 98.5 213 SER B N 1
ATOM 3832 C CA . SER B 1 213 ? -11.062 26 4.711 1 98.5 213 SER B CA 1
ATOM 3833 C C . SER B 1 213 ? -11.891 26.672 5.797 1 98.5 213 SER B C 1
ATOM 3835 O O . SER B 1 213 ? -11.336 27.25 6.738 1 98.5 213 SER B O 1
ATOM 3837 N N . ASP B 1 214 ? -13.227 26.812 5.629 1 97.62 214 ASP B N 1
ATOM 3838 C CA . ASP B 1 214 ? -14.031 27.656 6.52 1 97.62 214 ASP B CA 1
ATOM 3839 C C . ASP B 1 214 ? -15.133 26.828 7.191 1 97.62 214 ASP B C 1
ATOM 3841 O O . ASP B 1 214 ? -16.078 27.391 7.738 1 97.62 214 ASP B O 1
ATOM 3845 N N . ASP B 1 215 ? -15.031 25.547 7.094 1 96.62 215 ASP B N 1
ATOM 3846 C CA . ASP B 1 215 ? -15.977 24.703 7.809 1 96.62 215 ASP B CA 1
ATOM 3847 C C . ASP B 1 215 ? -15.625 24.609 9.297 1 96.62 215 ASP B C 1
ATOM 3849 O O . ASP B 1 215 ? -14.445 24.594 9.656 1 96.62 215 ASP B O 1
ATOM 3853 N N . PRO B 1 216 ? -16.641 24.453 10.211 1 94.69 216 PRO B N 1
ATOM 3854 C CA . PRO B 1 216 ? -16.375 24.375 11.648 1 94.69 216 PRO B CA 1
ATOM 3855 C C . PRO B 1 216 ? -15.469 23.203 12.016 1 94.69 216 PRO B C 1
ATOM 3857 O O . PRO B 1 216 ? -14.859 23.188 13.086 1 94.69 216 PRO B O 1
ATOM 3860 N N . SER B 1 217 ? -15.43 22.25 11.164 1 94.38 217 SER B N 1
ATOM 3861 C CA . SER B 1 217 ? -14.609 21.078 11.43 1 94.38 217 SER B CA 1
ATOM 3862 C C . SER B 1 217 ? -13.133 21.375 11.18 1 94.38 217 SER B C 1
ATOM 3864 O O . SER B 1 217 ? -12.266 20.578 11.562 1 94.38 217 SER B O 1
ATOM 3866 N N . ASP B 1 218 ? -12.789 22.453 10.523 1 97.19 218 ASP B N 1
ATOM 3867 C CA . ASP B 1 218 ? -11.398 22.781 10.227 1 97.19 218 ASP B CA 1
ATOM 3868 C C . ASP B 1 218 ? -10.656 23.219 11.484 1 97.19 218 ASP B C 1
ATOM 3870 O O . ASP B 1 218 ? -11.211 23.938 12.32 1 97.19 218 ASP B O 1
ATOM 3874 N N . LEU B 1 219 ? -9.445 22.844 11.539 1 98.12 219 LEU B N 1
ATOM 3875 C CA . LEU B 1 219 ? -8.641 23.094 12.734 1 98.12 219 LEU B CA 1
ATOM 3876 C C . LEU B 1 219 ? -7.918 24.422 12.641 1 98.12 219 LEU B C 1
ATOM 3878 O O . LEU B 1 219 ? -7.926 25.203 13.594 1 98.12 219 LEU B O 1
ATOM 3882 N N . VAL B 1 220 ? -7.273 24.719 11.516 1 98.19 220 VAL B N 1
ATOM 3883 C CA . VAL B 1 220 ? -6.605 25.984 11.281 1 98.19 220 VAL B CA 1
ATOM 3884 C C . VAL B 1 220 ? -7.637 27.047 10.914 1 98.19 220 VAL B C 1
ATOM 3886 O O . VAL B 1 220 ? -7.719 28.094 11.555 1 98.19 220 VAL B O 1
ATOM 3889 N N . GLY B 1 221 ? -8.445 26.734 9.906 1 98 221 GLY B N 1
ATOM 3890 C CA . GLY B 1 221 ? -9.523 27.625 9.484 1 98 221 GLY B CA 1
ATOM 3891 C C . GLY B 1 221 ? -9.031 28.938 8.922 1 98 221 GLY B C 1
ATOM 3892 O O . GLY B 1 221 ? -7.828 29.125 8.727 1 98 221 GLY B O 1
ATOM 3893 N N . VAL B 1 222 ? -9.977 29.844 8.695 1 98.06 222 VAL B N 1
ATOM 3894 C CA . VAL B 1 222 ? -9.688 31.141 8.102 1 98.06 222 VAL B CA 1
ATOM 3895 C C . VAL B 1 222 ? -8.812 31.969 9.047 1 98.06 222 VAL B C 1
ATOM 3897 O O . VAL B 1 222 ? -7.848 32.594 8.617 1 98.06 222 VAL B O 1
ATOM 3900 N N . ARG B 1 223 ? -9.156 31.938 10.289 1 97.69 223 ARG B N 1
ATOM 3901 C CA . ARG B 1 223 ? -8.406 32.719 11.273 1 97.69 223 ARG B CA 1
ATOM 3902 C C . ARG B 1 223 ? -6.953 32.25 11.344 1 97.69 223 ARG B C 1
ATOM 3904 O O . ARG B 1 223 ? -6.043 33.094 11.383 1 97.69 223 ARG B O 1
ATOM 3911 N N . GLY B 1 224 ? -6.75 30.922 11.445 1 98.19 224 GLY B N 1
ATOM 3912 C CA . GLY B 1 224 ? -5.387 30.406 11.453 1 98.19 224 GLY B CA 1
ATOM 3913 C C . GLY B 1 224 ? -4.594 30.797 10.227 1 98.19 224 GLY B C 1
ATOM 3914 O O . GLY B 1 224 ? -3.408 31.125 10.32 1 98.19 224 GLY B O 1
ATOM 3915 N N . LEU B 1 225 ? -5.215 30.766 9.07 1 98.62 225 LEU B N 1
ATOM 3916 C CA . LEU B 1 225 ? -4.547 31.172 7.84 1 98.62 225 LEU B CA 1
ATOM 3917 C C . LEU B 1 225 ? -4.141 32.656 7.91 1 98.62 225 LEU B C 1
ATOM 3919 O O . LEU B 1 225 ? -3.045 33 7.473 1 98.62 225 LEU B O 1
ATOM 3923 N N . GLU B 1 226 ? -5.031 33.438 8.453 1 98.56 226 GLU B N 1
ATOM 3924 C CA . GLU B 1 226 ? -4.73 34.875 8.609 1 98.56 226 GLU B CA 1
ATOM 3925 C C . GLU B 1 226 ? -3.545 35.062 9.547 1 98.56 226 GLU B C 1
ATOM 3927 O O . GLU B 1 226 ? -2.705 35.938 9.305 1 98.56 226 GLU B O 1
ATOM 3932 N N . GLU B 1 227 ? -3.521 34.344 10.609 1 98.56 227 GLU B N 1
ATOM 3933 C CA . GLU B 1 227 ? -2.42 34.438 11.555 1 98.56 227 GLU B CA 1
ATOM 3934 C C . GLU B 1 227 ? -1.095 34.062 10.906 1 98.56 227 GLU B C 1
ATOM 3936 O O . GLU B 1 227 ? -0.06 34.656 11.18 1 98.56 227 GLU B O 1
ATOM 3941 N N . VAL B 1 228 ? -1.113 33 10.094 1 98.62 228 VAL B N 1
ATOM 3942 C CA . VAL B 1 228 ? 0.089 32.594 9.375 1 98.62 228 VAL B CA 1
ATOM 3943 C C . VAL B 1 228 ? 0.542 33.719 8.445 1 98.62 228 VAL B C 1
ATOM 3945 O O . VAL B 1 228 ? 1.727 34.062 8.406 1 98.62 228 VAL B O 1
ATOM 3948 N N . ARG B 1 229 ? -0.379 34.312 7.723 1 98.12 229 ARG B N 1
ATOM 3949 C CA . ARG B 1 229 ? -0.058 35.438 6.824 1 98.12 229 ARG B CA 1
ATOM 3950 C C . ARG B 1 229 ? 0.546 36.594 7.594 1 98.12 229 ARG B C 1
ATOM 3952 O O . ARG B 1 229 ? 1.468 37.25 7.105 1 98.12 229 ARG B O 1
ATOM 3959 N N . ALA B 1 230 ? 0.027 36.781 8.672 1 98.12 230 ALA B N 1
ATOM 3960 C CA . ALA B 1 230 ? 0.429 37.938 9.484 1 98.12 230 ALA B CA 1
ATOM 3961 C C . ALA B 1 230 ? 1.872 37.781 9.953 1 98.12 230 ALA B C 1
ATOM 3963 O O . ALA B 1 230 ? 2.494 38.781 10.375 1 98.12 230 ALA B O 1
ATOM 3964 N N . MET B 1 231 ? 2.402 36.562 9.945 1 97.44 231 MET B N 1
ATOM 3965 C CA . MET B 1 231 ? 3.795 36.375 10.336 1 97.44 231 MET B CA 1
ATOM 3966 C C . MET B 1 231 ? 4.742 37.031 9.352 1 97.44 231 MET B C 1
ATOM 3968 O O . MET B 1 231 ? 5.898 37.312 9.68 1 97.44 231 MET B O 1
ATOM 3972 N N . GLY B 1 232 ? 4.363 37.219 8.117 1 96.69 232 GLY B N 1
ATOM 3973 C CA . GLY B 1 232 ? 5.086 38.031 7.137 1 96.69 232 GLY B CA 1
ATOM 3974 C C . GLY B 1 232 ? 6.367 37.375 6.656 1 96.69 232 GLY B C 1
ATOM 3975 O O . GLY B 1 232 ? 7.324 38.031 6.293 1 96.69 232 GLY B O 1
ATOM 3976 N N . LYS B 1 233 ? 6.43 36.094 6.73 1 97.62 233 LYS B N 1
ATOM 3977 C CA . LYS B 1 233 ? 7.621 35.375 6.293 1 97.62 233 LYS B CA 1
ATOM 3978 C C . LYS B 1 233 ? 7.492 34.938 4.836 1 97.62 233 LYS B C 1
ATOM 3980 O O . LYS B 1 233 ? 6.469 34.375 4.441 1 97.62 233 LYS B O 1
ATOM 3985 N N . PRO B 1 234 ? 8.539 35.125 4.059 1 97.06 234 PRO B N 1
ATOM 3986 C CA . PRO B 1 234 ? 8.445 34.844 2.621 1 97.06 234 PRO B CA 1
ATOM 3987 C C . PRO B 1 234 ? 8.312 33.375 2.314 1 97.06 234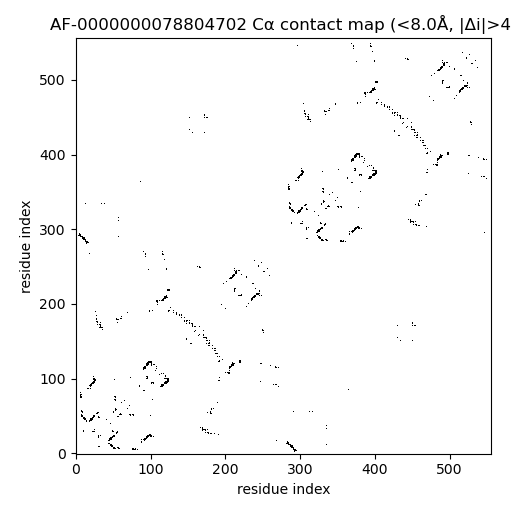 PRO B C 1
ATOM 3989 O O . PRO B 1 234 ? 7.855 33 1.231 1 97.06 234 PRO B O 1
ATOM 3992 N N . ASN B 1 235 ? 8.836 32.5 3.238 1 97.81 235 ASN B N 1
ATOM 3993 C CA . ASN B 1 235 ? 8.789 31.062 2.982 1 97.81 235 ASN B CA 1
ATOM 3994 C C . ASN B 1 235 ? 7.426 30.469 3.352 1 97.81 235 ASN B C 1
ATOM 3996 O O . ASN B 1 235 ? 7.168 29.297 3.109 1 97.81 235 ASN B O 1
ATOM 4000 N N . LEU B 1 236 ? 6.531 31.281 3.955 1 98.5 236 LEU B N 1
ATOM 4001 C CA . LEU B 1 236 ? 5.211 30.812 4.363 1 98.5 236 LEU B CA 1
ATOM 4002 C C . LEU B 1 236 ? 4.145 31.266 3.375 1 98.5 236 LEU B C 1
ATOM 4004 O O . LEU B 1 236 ? 4.066 32.469 3.043 1 98.5 236 LEU B O 1
ATOM 4008 N N . GLU B 1 237 ? 3.408 30.359 2.895 1 98.38 237 GLU B N 1
ATOM 4009 C CA . GLU B 1 237 ? 2.275 30.641 2.016 1 98.38 237 GLU B CA 1
ATOM 4010 C C . GLU B 1 237 ? 0.999 29.984 2.535 1 98.38 237 GLU B C 1
ATOM 4012 O O . GLU B 1 237 ? 1.053 28.953 3.195 1 98.38 237 GLU B O 1
ATOM 4017 N N . THR B 1 238 ? -0.117 30.656 2.295 1 98.75 238 THR B N 1
ATOM 4018 C CA . THR B 1 238 ? -1.403 30.094 2.688 1 98.75 238 THR B CA 1
ATOM 4019 C C . THR B 1 238 ? -2.299 29.891 1.468 1 98.75 238 THR B C 1
ATOM 4021 O O . THR B 1 238 ? -2.219 30.641 0.498 1 98.75 238 THR B O 1
ATOM 4024 N N . VAL B 1 239 ? -3.109 28.844 1.476 1 98.81 239 VAL B N 1
ATOM 4025 C CA . VAL B 1 239 ? -4.129 28.547 0.475 1 98.81 239 VAL B CA 1
ATOM 4026 C C . VAL B 1 239 ? -5.48 28.344 1.158 1 98.81 239 VAL B C 1
ATOM 4028 O O . VAL B 1 239 ? -5.609 27.531 2.074 1 98.81 239 VAL B O 1
ATOM 4031 N N . PHE B 1 240 ? -6.434 29.125 0.77 1 98.69 240 PHE B N 1
ATOM 4032 C CA . PHE B 1 240 ? -7.801 29 1.257 1 98.69 240 PHE B CA 1
ATOM 4033 C C . PHE B 1 240 ? -8.695 28.375 0.199 1 98.69 240 PHE B C 1
ATOM 4035 O O . PHE B 1 240 ? -8.789 28.875 -0.923 1 98.69 240 PHE B O 1
ATOM 4042 N N . ILE B 1 241 ? -9.32 27.219 0.491 1 98.44 241 ILE B N 1
ATOM 4043 C CA . ILE B 1 241 ? -10.312 26.562 -0.359 1 98.44 241 ILE B CA 1
ATOM 4044 C C . ILE B 1 241 ? -11.664 26.547 0.349 1 98.44 241 ILE B C 1
ATOM 4046 O O . ILE B 1 241 ? -11.883 25.75 1.267 1 98.44 241 ILE B O 1
ATOM 4050 N N . PRO B 1 242 ? -12.633 27.375 -0.024 1 97.31 242 PRO B N 1
ATOM 4051 C CA . PRO B 1 242 ? -13.883 27.531 0.732 1 97.31 242 PRO B CA 1
ATOM 4052 C C . PRO B 1 242 ? -14.805 26.312 0.607 1 97.31 242 PRO B C 1
ATOM 4054 O O . PRO B 1 242 ? -14.773 25.625 -0.409 1 97.31 242 PRO B O 1
ATOM 4057 N N . GLY B 1 243 ? -15.586 26.078 1.613 1 95.69 243 GLY B N 1
ATOM 4058 C CA . GLY B 1 243 ? -16.719 25.172 1.559 1 95.69 243 GLY B CA 1
ATOM 4059 C C . GLY B 1 243 ? -16.312 23.719 1.779 1 95.69 243 GLY B C 1
ATOM 4060 O O . GLY B 1 243 ? -17.078 22.812 1.445 1 95.69 243 GLY B O 1
ATOM 4061 N N . CYS B 1 244 ? -15.125 23.516 2.305 1 95.88 244 CYS B N 1
ATOM 4062 C CA . CYS B 1 244 ? -14.664 22.141 2.512 1 95.88 244 CYS B CA 1
ATOM 4063 C C . CYS B 1 244 ? -14.594 21.812 3.998 1 95.88 244 CYS B C 1
ATOM 4065 O O . CYS B 1 244 ? -14.227 22.656 4.812 1 95.88 244 CYS B O 1
ATOM 4067 N N . GLU B 1 245 ? -14.922 20.609 4.316 1 95.69 245 GLU B N 1
ATOM 4068 C CA . GLU B 1 245 ? -14.68 20.109 5.668 1 95.69 245 GLU B CA 1
ATOM 4069 C C . GLU B 1 245 ? -13.219 19.75 5.871 1 95.69 245 GLU B C 1
ATOM 4071 O O . GLU B 1 245 ? -12.375 20.016 5.008 1 95.69 245 GLU B O 1
ATOM 4076 N N . HIS B 1 246 ? -12.781 19.156 7.047 1 95.62 246 HIS B N 1
ATOM 4077 C CA . HIS B 1 246 ? -11.43 18.906 7.547 1 95.62 246 HIS B CA 1
ATOM 4078 C C . HIS B 1 246 ? -10.617 18.094 6.539 1 95.62 246 HIS B C 1
ATOM 4080 O O . HIS B 1 246 ? -9.398 18.266 6.445 1 95.62 246 HIS B O 1
ATOM 4086 N N . GLY B 1 247 ? -11.188 17.203 5.738 1 94.94 247 GLY B N 1
ATOM 4087 C CA . GLY B 1 247 ? -10.547 16.516 4.629 1 94.94 247 GLY B CA 1
ATOM 4088 C C . GLY B 1 247 ? -10.742 17.219 3.297 1 94.94 247 GLY B C 1
ATOM 4089 O O . GLY B 1 247 ? -11.359 16.672 2.381 1 94.94 247 GLY B O 1
ATOM 4090 N N . LEU B 1 248 ? -10.125 18.391 3.164 1 94.5 248 LEU B N 1
ATOM 4091 C CA . LEU B 1 248 ? -10.562 19.328 2.131 1 94.5 248 LEU B CA 1
ATOM 4092 C C . LEU B 1 248 ? -10.031 18.906 0.763 1 94.5 248 LEU B C 1
ATOM 4094 O O . LEU B 1 248 ? -10.672 19.156 -0.259 1 94.5 248 LEU B O 1
ATOM 4098 N N . ARG B 1 249 ? -8.867 18.219 0.65 1 97 249 ARG B N 1
ATOM 4099 C CA . ARG B 1 249 ? -8.344 17.812 -0.646 1 97 249 ARG B CA 1
ATOM 4100 C C . ARG B 1 249 ? -9.312 16.859 -1.353 1 97 249 ARG B C 1
ATOM 4102 O O . ARG B 1 249 ? -9.578 17.031 -2.545 1 97 249 ARG B O 1
ATOM 4109 N N . ARG B 1 250 ? -9.883 15.906 -0.58 1 96.19 250 ARG B N 1
ATOM 4110 C CA . ARG B 1 250 ? -10.789 14.93 -1.161 1 96.19 250 ARG B CA 1
ATOM 4111 C C . ARG B 1 250 ? -12.156 15.547 -1.432 1 96.19 250 ARG B C 1
ATOM 4113 O O . ARG B 1 250 ? -12.93 15.039 -2.252 1 96.19 250 ARG B O 1
ATOM 4120 N N . THR B 1 251 ? -12.469 16.609 -0.705 1 95.56 251 THR B N 1
ATOM 4121 C CA . THR B 1 251 ? -13.75 17.281 -0.861 1 95.56 251 THR B CA 1
ATOM 4122 C C . THR B 1 251 ? -13.773 18.109 -2.145 1 95.56 251 THR B C 1
ATOM 4124 O O . THR B 1 251 ? -14.781 18.109 -2.861 1 95.56 251 THR B O 1
ATOM 4127 N N . ASP B 1 252 ? -12.734 18.797 -2.406 1 97.25 252 ASP B N 1
ATOM 4128 C CA . ASP B 1 252 ? -12.586 19.609 -3.617 1 97.25 252 ASP B CA 1
ATOM 4129 C C . ASP B 1 252 ? -11.227 19.375 -4.27 1 97.25 252 ASP B C 1
ATOM 4131 O O . ASP B 1 252 ? -10.344 20.234 -4.215 1 97.25 252 ASP B O 1
ATOM 4135 N N . ILE B 1 253 ? -11.18 18.281 -5.004 1 98 253 ILE B N 1
ATOM 4136 C CA . ILE B 1 253 ? -9.938 17.781 -5.578 1 98 253 ILE B CA 1
ATOM 4137 C C . ILE B 1 253 ? -9.406 18.781 -6.598 1 98 253 ILE B C 1
ATOM 4139 O O . ILE B 1 253 ? -8.211 19.109 -6.598 1 98 253 ILE B O 1
ATOM 4143 N N . ALA B 1 254 ? -10.227 19.266 -7.438 1 97.88 254 ALA B N 1
ATOM 4144 C CA . ALA B 1 254 ? -9.812 20.172 -8.5 1 97.88 254 ALA B CA 1
ATOM 4145 C C . ALA B 1 254 ? -9.195 21.438 -7.926 1 97.88 254 ALA B C 1
ATOM 4147 O O . ALA B 1 254 ? -8.133 21.875 -8.375 1 97.88 254 ALA B O 1
ATOM 4148 N N . ALA B 1 255 ? -9.875 22.078 -6.938 1 98.38 255 ALA B N 1
ATOM 4149 C CA . ALA B 1 255 ? -9.367 23.312 -6.328 1 98.38 255 ALA B CA 1
ATOM 4150 C C . ALA B 1 255 ? -8.031 23.062 -5.637 1 98.38 255 ALA B C 1
ATOM 4152 O O . ALA B 1 255 ? -7.113 23.891 -5.742 1 98.38 255 ALA B O 1
ATOM 4153 N N . PHE B 1 256 ? -7.898 21.984 -4.941 1 98.56 256 PHE B N 1
ATOM 4154 C CA . PHE B 1 256 ? -6.656 21.656 -4.262 1 98.56 256 PHE B CA 1
ATOM 4155 C C . PHE B 1 256 ? -5.52 21.469 -5.262 1 98.56 256 PHE B C 1
ATOM 4157 O O . PHE B 1 256 ? -4.445 22.062 -5.102 1 98.56 256 PHE B O 1
ATOM 4164 N N . ASN B 1 257 ? -5.785 20.609 -6.293 1 98.56 257 ASN B N 1
ATOM 4165 C CA . ASN B 1 257 ? -4.758 20.344 -7.293 1 98.56 257 ASN B CA 1
ATOM 4166 C C . ASN B 1 257 ? -4.32 21.625 -8 1 98.56 257 ASN B C 1
ATOM 4168 O O . ASN B 1 257 ? -3.129 21.844 -8.219 1 98.56 257 ASN B O 1
ATOM 4172 N N . GLN B 1 258 ? -5.242 22.422 -8.328 1 98.38 258 GLN B N 1
ATOM 4173 C CA . GLN B 1 258 ? -4.941 23.672 -9.016 1 98.38 258 GLN B CA 1
ATOM 4174 C C . GLN B 1 258 ? -4.051 24.578 -8.164 1 98.38 258 GLN B C 1
ATOM 4176 O O . GLN B 1 258 ? -3.156 25.25 -8.68 1 98.38 258 GLN B O 1
ATOM 4181 N N . ALA B 1 259 ? -4.25 24.609 -6.891 1 98.56 259 ALA B N 1
ATOM 4182 C CA . ALA B 1 259 ? -3.531 25.5 -5.984 1 98.56 259 ALA B CA 1
ATOM 4183 C C . ALA B 1 259 ? -2.156 24.938 -5.633 1 98.56 259 ALA B C 1
ATOM 4185 O O . ALA B 1 259 ? -1.187 25.688 -5.504 1 98.56 259 ALA B O 1
ATOM 4186 N N . VAL B 1 260 ? -2.035 23.672 -5.535 1 98.69 260 VAL B N 1
ATOM 4187 C CA . VAL B 1 260 ? -0.888 23.062 -4.871 1 98.69 260 VAL B CA 1
ATOM 4188 C C . VAL B 1 260 ? 0.09 22.531 -5.914 1 98.69 260 VAL B C 1
ATOM 4190 O O . VAL B 1 260 ? 1.308 22.641 -5.746 1 98.69 260 VAL B O 1
ATOM 4193 N N . THR B 1 261 ? -0.389 21.969 -7.023 1 98.62 261 THR B N 1
ATOM 4194 C CA . THR B 1 261 ? 0.437 21.219 -7.973 1 98.62 261 THR B CA 1
ATOM 4195 C C . THR B 1 261 ? 1.533 22.125 -8.547 1 98.62 261 THR B C 1
ATOM 4197 O O . THR B 1 261 ? 2.695 21.719 -8.617 1 98.62 261 THR B O 1
ATOM 4200 N N . PRO B 1 262 ? 1.216 23.406 -8.961 1 98.44 262 PRO B N 1
ATOM 4201 C CA . PRO B 1 262 ? 2.281 24.25 -9.492 1 98.44 262 PRO B CA 1
ATOM 4202 C C . PRO B 1 262 ? 3.395 24.5 -8.477 1 98.44 262 PRO B C 1
ATOM 4204 O O . PRO B 1 262 ? 4.559 24.656 -8.859 1 98.44 262 PRO B O 1
ATOM 4207 N N . ILE B 1 263 ? 3.059 24.578 -7.215 1 98.5 263 ILE B N 1
ATOM 4208 C CA . ILE B 1 263 ? 4.031 24.797 -6.152 1 98.5 263 ILE B CA 1
ATOM 4209 C C . ILE B 1 263 ? 4.973 23.609 -6.051 1 98.5 263 ILE B C 1
ATOM 4211 O O . ILE B 1 263 ? 6.188 23.766 -5.926 1 98.5 263 ILE B O 1
ATOM 4215 N N . LEU B 1 264 ? 4.438 22.375 -6.145 1 98.62 264 LEU B N 1
ATOM 4216 C CA . LEU B 1 264 ? 5.254 21.172 -6.098 1 98.62 264 LEU B CA 1
ATOM 4217 C C . LEU B 1 264 ? 6.266 21.156 -7.242 1 98.62 264 LEU B C 1
ATOM 4219 O O . LEU B 1 264 ? 7.441 20.844 -7.031 1 98.62 264 LEU B O 1
ATOM 4223 N N . HIS B 1 265 ? 5.801 21.516 -8.406 1 98.06 265 HIS B N 1
ATOM 4224 C CA . HIS B 1 265 ? 6.684 21.531 -9.57 1 98.06 265 HIS B CA 1
ATOM 4225 C C . HIS B 1 265 ? 7.781 22.578 -9.414 1 98.06 265 HIS B C 1
ATOM 4227 O O . HIS B 1 265 ? 8.922 22.344 -9.82 1 98.06 265 HIS B O 1
ATOM 4233 N N . ARG B 1 266 ? 7.41 23.672 -8.852 1 97 266 ARG B N 1
ATOM 4234 C CA . ARG B 1 266 ? 8.398 24.719 -8.617 1 97 266 ARG B CA 1
ATOM 4235 C C . ARG B 1 266 ? 9.492 24.234 -7.664 1 97 266 ARG B C 1
ATOM 4237 O O . ARG B 1 266 ? 10.68 24.469 -7.902 1 97 266 ARG B O 1
ATOM 4244 N N . TRP B 1 267 ? 9.094 23.609 -6.582 1 97.06 267 TRP B N 1
ATOM 4245 C CA . TRP B 1 267 ? 10.07 23.109 -5.621 1 97.06 267 TRP B CA 1
ATOM 4246 C C . TRP B 1 267 ? 10.961 22.031 -6.25 1 97.06 267 TRP B C 1
ATOM 4248 O O . TRP B 1 267 ? 12.164 22 -6.004 1 97.06 267 TRP B O 1
ATOM 4258 N N . ALA B 1 268 ? 10.352 21.125 -7.016 1 95.5 268 ALA B N 1
ATOM 4259 C CA . ALA B 1 268 ? 11.086 20.047 -7.664 1 95.5 268 ALA B CA 1
ATOM 4260 C C . ALA B 1 268 ? 12.109 20.594 -8.648 1 95.5 268 ALA B C 1
ATOM 4262 O O . ALA B 1 268 ? 13.203 20.031 -8.797 1 95.5 268 ALA B O 1
ATOM 4263 N N . ALA B 1 269 ? 11.797 21.578 -9.336 1 92 269 ALA B N 1
ATOM 4264 C CA . ALA B 1 269 ? 12.688 22.172 -10.32 1 92 269 ALA B CA 1
ATOM 4265 C C . ALA B 1 269 ? 13.906 22.797 -9.648 1 92 269 ALA B C 1
ATOM 4267 O O . ALA B 1 269 ? 14.984 22.875 -10.242 1 92 269 ALA B O 1
ATOM 4268 N N . CYS B 1 270 ? 13.781 23.188 -8.469 1 82.12 270 CYS B N 1
ATOM 4269 C CA . CYS B 1 270 ? 14.883 23.797 -7.738 1 82.12 270 CYS B CA 1
ATOM 4270 C C . CYS B 1 270 ? 15.898 22.75 -7.293 1 82.12 270 CYS B C 1
ATOM 4272 O O . CYS B 1 270 ? 17.094 23.047 -7.18 1 82.12 270 CYS B O 1
ATOM 4274 N N . GLU B 1 271 ? 15.555 21.5 -7.031 1 72.12 271 GLU B N 1
ATOM 4275 C CA . GLU B 1 271 ? 16.438 20.422 -6.609 1 72.12 271 GLU B CA 1
ATOM 4276 C C . GLU B 1 271 ? 17.312 19.938 -7.766 1 72.12 271 GLU B C 1
ATOM 4278 O O . GLU B 1 271 ? 18.5 19.656 -7.578 1 72.12 271 GLU B O 1
ATOM 4283 N N . SER B 1 272 ? 16.781 19.625 -8.867 1 64.44 272 SER B N 1
ATOM 4284 C CA . SER B 1 272 ? 17.484 19.125 -10.039 1 64.44 272 SER B CA 1
ATOM 4285 C C . SER B 1 272 ? 18.594 20.078 -10.469 1 64.44 272 SER B C 1
ATOM 4287 O O . SER B 1 272 ? 19.625 19.656 -11.008 1 64.44 272 SER B O 1
ATOM 4289 N N . HIS B 1 273 ? 18.359 21.25 -10.234 1 51.91 273 HIS B N 1
ATOM 4290 C CA . HIS B 1 273 ? 19.359 22.234 -10.617 1 51.91 273 HIS B CA 1
ATOM 4291 C C . HIS B 1 273 ? 20.562 22.203 -9.688 1 51.91 273 HIS B C 1
ATOM 4293 O O . HIS B 1 273 ? 21.688 22.484 -10.109 1 51.91 273 HIS B O 1
ATOM 4299 N N . VAL B 1 274 ? 20.453 21.781 -8.523 1 48.62 274 VAL B N 1
ATOM 4300 C CA . VAL B 1 274 ? 21.562 21.719 -7.59 1 48.62 274 VAL B CA 1
ATOM 4301 C C . VAL B 1 274 ? 22.391 20.469 -7.848 1 48.62 274 VAL B C 1
ATOM 4303 O O . VAL B 1 274 ? 23.609 20.484 -7.684 1 48.62 274 VAL B O 1
ATOM 4306 N N . SER B 1 275 ? 21.938 19.297 -8.219 1 45.34 275 SER B N 1
ATOM 4307 C CA . SER B 1 275 ? 22.641 18.031 -8.422 1 45.34 275 SER B CA 1
ATOM 4308 C C . SER B 1 275 ? 23.453 18.047 -9.711 1 45.34 275 SER B C 1
ATOM 4310 O O . SER B 1 275 ? 24.391 17.266 -9.875 1 45.34 275 SER B O 1
ATOM 4312 N N . GLY B 1 276 ? 23.156 18.766 -10.766 1 36.78 276 GLY B N 1
ATOM 4313 C CA . GLY B 1 276 ? 23.906 18.891 -12.008 1 36.78 276 GLY B CA 1
ATOM 4314 C C . GLY B 1 276 ? 25.156 19.719 -11.859 1 36.78 276 GLY B C 1
ATOM 4315 O O . GLY B 1 276 ? 25.969 19.797 -12.781 1 36.78 276 GLY B O 1
ATOM 4316 N N . GLU B 1 277 ? 25.25 20.672 -11.07 1 32.47 277 GLU B N 1
ATOM 4317 C CA . GLU B 1 277 ? 26.453 21.5 -11.008 1 32.47 277 GLU B CA 1
ATOM 4318 C C . GLU B 1 277 ? 27.531 20.812 -10.164 1 32.47 277 GLU B C 1
ATOM 4320 O O . GLU B 1 277 ? 28.516 21.453 -9.766 1 32.47 277 GLU B O 1
ATOM 4325 N N . ILE B 1 278 ? 27.359 19.469 -9.969 1 26.23 278 ILE B N 1
ATOM 4326 C CA . ILE B 1 278 ? 28.562 18.875 -9.391 1 26.23 278 ILE B CA 1
ATOM 4327 C C . ILE B 1 278 ? 29.359 18.172 -10.477 1 26.23 278 ILE B C 1
ATOM 4329 O O . ILE B 1 278 ? 28.797 17.453 -11.305 1 26.23 278 ILE B O 1
#

Nearest PDB structures (foldseek):
  8clq-assembly1_D  TM=6.916E-01  e=3.361E-13  Streptomyces coelicoflavus
  3om8-assembly1_B  TM=7.266E-01  e=1.924E-12  Pseudomonas aeruginosa PAO1
  6azd-assembly1_A  TM=6.956E-01  e=1.525E-12  Physcomitrium patens
  3nwo-assembly1_A  TM=6.950E-01  e=1.860E-11  Mycolicibacterium smegmatis MC2 155
  6eic-assembly2_A  TM=6.444E-01  e=4.450E-11  Mycobacterium tuberculosis H37Rv

Sequence (556 aa):
MSGAGRILSFIAAGDPNRPLVVLLHGVCDAAIAWSDYIDYLSHDFRVVAVDMLGHGLSPRYADAQLRHPFESAYEAFEETVEYLEHVHGGRAIMIGHSMGGAIVTMLVRRRPDLCLGAVVEDPAWLNDEQRQRYVDNAPANAALLHDWASDPANAIRHNQTRRPNWPMEDHIGWAYGQNRCDPRLELTGVVSFAEDWHQVVSSIEVPLVVVSSDDPSDLVGVRGLEEVRAMGKPNLETVFIPGCEHGLRRTDIAAFNQAVTPILHRWAACESHVSGEIMSGAGRILSFIAAGDPNRPLVVLLHGVCDAAIAWSDYIDYLSHDFRVVAVDMLGHGLSPRYADAQLRHPFESAYEAFEETVEYLEHVHGGRAIMIGHSMGGAIVTMLVRRRPDLCLGAVVEDPAWLNDEQRQRYVDNAPANAALLHDWASDPANAIRHNQTRRPNWPMEDHIGWAYGQNRCDPRLELTGVVSFAEDWHQVVSSIEVPLVVVSSDDPSDLVGVRGLEEVRAMGKPNLETVFIPGCEHGLRRTDIAAFNQAVTPILHRWAACESHVSGEI

Organism: NCBI:txid518634